Protein 1QOR (pdb70)

Secondary structure (DSSP, 8-state):
-EEEEBSS--SGGG-EEEE--PPPPPTTEEEEEEEEEE--HHHHHHHHTSS--SSSSB---S-EEEEEEEE-TT--S--TT-EEEES-PSS--SBSEEEEEGGGEEEPPTTS-HHHHHHHHHHHHHHHHIIIIIS---TT-EEEESSTTBHHHHHHHHHHHHHT-EEEEEESSHHHHHHHHHHT-SEEEETTTS-HHHHHHHHTTT--EEEEEE-S-GGGHHHHHHTEEEEEEEEE---TT-----B-THHHHHTTS-EEE---HHHH--SHHHHHHHHHHHHHHHHTTSS-----GGGEEEGGGHHHHHHHHHTT---B--EEE-/-EEEEESS--SGGG-EEEE--PPPP-TTEEEEEEEEEE--THHHHHHHTSS--SSSSEE----EEEEEEEEPTT--S--TT-EEEES-PSS--SBSEEEEEGGGEEE--TTS-HHHHHHHHHHHHHHHIIIIIIS---TT-EEEESSTTSHHHHHHHHHHHHHT-EEEEEESSHHHHHHHHHHT-SEEEETTTS-HHHHHHHHHTT--EEEEEE-S-GGGHHHHHTTEEEEEEEEE---TT----SB-THHHHHTTS-EEE---HHHH--SHHHHHHHHHHHHHHHHTTSS--PPPGGGEEEGGGHHHHHHHHHTT---S--EEE-

CATH classification: 3.90.180.10 (+1 more: 3.40.50.720)

B-factor: mean 29.67, std 10.84, range [6.25, 83.1]

Foldseek 3Di:
DKFWWAQDADALVRIFIDDDDDDQEAQQKFKFQFFWAFDDPVQNCCRNVVPDAPHPGFTAGFWTKGFTCGHHNNDDPDHGGFTKIFHGARGTSLGRMDMGRVLRIDGADPLADRHLCNQPQNLLLVLCCVCPPVDPFAAAAEEEEEQLQEANNLQNQLVCVVRNYAYEYEHADPVSQVSSVVSHHNHYHDVVPDQLLVVLCVVVVNQAHQEYAAACADPCVVVRLSRHDAQGEYEHEHNLVHHHDDDDCVVCVVSHVYHYDHDDSCVQQPGSVRSVVSVVVVSVCPSVVSRDQDDDPVQEEASRVSSVNRVCVSVSPDGHIHMYGD/DKFWWAFDADALVRIFIDDDDDDAAEQQKWKWQFFWAFDDPVQNCCRNCVPDDPHPRFTAAWWTKGFTCGHHNNHDPDDGGFTKIFRGADGISLDRMDMGRVLRIDGADPLADRNLRNQPPQLLLVLCCVCPPVDPFAAQAEEEEEQLQAANNLQNQLVCVVRNYAYEYEHQDPVSQVSSVVSHHNHYHDVNPDDLLVVQCVVVVNQFHQEHAAACADPCVVVRLSRHDAQGEYEHEHHLVHHHDDDDVVVCVVSHVYHYDHDDSCVQQPGSVSSCVSVVVSSVCPSVVSGPQDDDPVLEAESRVSSVNSVCVSVSPDGHTHIYGD

InterPro domains:
  IPR002364 Quinone oxidoreductase/zeta-crystallin, conserved site [PS01162] (141-162)
  IPR011032 GroES-like superfamily [SSF50129] (5-144)
  IPR013149 Alcohol dehydrogenase-like, C-terminal [PF00107] (152-281)
  IPR013154 Alcohol dehydrogenase-like, N-terminal [PF08240] (28-88)
  IPR020843 Enoylreductase domain [SM00829] (11-325)
  IPR036291 NAD(P)-binding domain superfamily [SSF51735] (113-275)
  IPR047618 Quinone oxidoreductase-like [cd05286] (4-327)

Sequence (652 aa):
ATRIEFHKHGGPEVLQAVEFTPADPAENEIQVENKAIGINFIDTYIRSGLYPPPSLPSGLGTEAAGIVSKVGSGVKHIKAGDRVVYAQSALGAYSSVHNIIADKAAILPAAISFEQAAASFLKGLTVYYLLRKTYEIKPDEQFLFHAAAGGVGLIACQWAKALGAKLIGTVGTAQKAQSALKAGAWQVINYREEDLVERLKEITGGKKVRVVYDSVGRDTWERSLDCLQRRGLMVSFGNSSGAVTGVNLGILNQKGSLYVTRPSLQGYITTREELTEASNELFSLIASGVIKVDVAEQQKYPLKDAQRAHEILESRATQGSSLLIPATRIEFHKHGGPEVLQAVEFTPADPAENEIQVENKAIGINFIDTYIRSGLYPPPSLPSGLGTEAAGIVSKVGSGVKHIKAGDRVVYAQSALGAYSSVHNIIADKAAILPAAISFEQAAASFLKGLTVYYLLRKTYEIKPDEQFLFHAAAGGVGLIACQWAKALGAKLIGTVGTAQKAQSALKAGAWQVINYREEDLVERLKEITGGKKVRVVYDSVGRDTWERSLDCLQRRGLMVSFGNSSGAVTGVNLGILNQKGSLYVTRPSLQGYITTREELTEASNELFSLIASGVIKVDVAEQQKYPLKDAQRAHEILESRATQGSSLLIP

Organism: Escherichia coli (strain K12) (NCBI:txid83333)

Nearest PDB structures (foldseek):
  1qor-assembly1_B  TM=1.002E+00  e=6.387E-71  Escherichia coli
  3jyl-assembly1_A  TM=9.885E-01  e=1.773E-49  Pseudomonas syringae pv. tomato
  2j8z-assembly1_A-2  TM=8.790E-01  e=9.427E-30  Homo sapiens
  3gms-assembly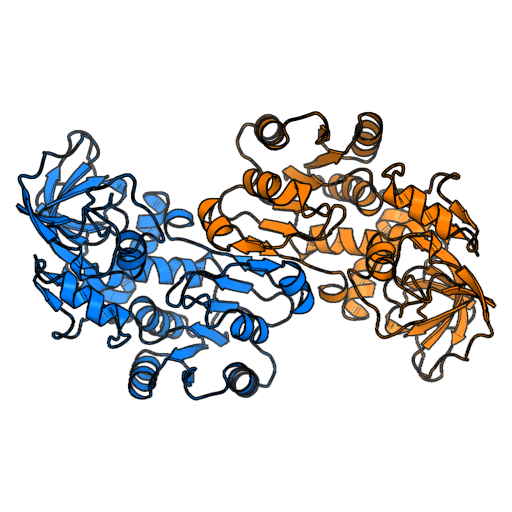1_A  TM=9.147E-01  e=4.551E-27  Bacillus thuringiensis
  5bp4-assembly9_R  TM=8.617E-01  e=2.776E-27  Mycolicibacterium smegmatis MC2 155

Radius of gyration: 29.06 Å; Cα contacts (8 Å, |Δi|>4): 1550; chains: 2; bounding box: 57×90×55 Å

Solvent-accessible surface area: 24705 Å² total; per-residue (Å²): 47,53,55,3,21,0,92,132,58,24,22,18,113,17,14,88,50,38,94,59,123,38,70,98,22,50,58,87,34,0,12,0,77,6,86,0,0,0,4,8,66,66,3,5,19,16,5,56,27,87,67,102,18,130,74,76,74,10,4,0,1,30,0,0,0,0,48,2,36,85,47,7,111,56,20,91,85,3,127,64,49,38,64,0,0,0,2,38,9,70,43,1,0,0,2,26,22,25,33,1,66,3,74,44,0,9,83,8,52,100,76,0,47,32,64,42,2,0,0,1,1,26,14,0,0,13,0,23,4,0,0,62,102,8,50,115,4,83,96,99,29,52,0,0,2,1,35,0,2,23,15,36,2,32,5,0,0,18,9,0,130,55,45,41,10,63,0,0,0,0,2,11,68,77,64,32,15,115,31,0,71,136,18,15,7,89,52,20,0,18,26,96,135,65,85,1,25,95,74,0,67,123,21,9,70,52,113,61,1,48,0,0,0,0,19,12,2,146,76,1,16,99,81,0,1,49,0,6,61,114,83,2,16,2,0,2,22,6,13,53,33,23,25,9,82,57,8,62,2,23,26,1,33,144,56,18,1,0,35,0,0,13,1,15,16,114,6,8,12,63,63,52,123,57,3,59,52,0,4,88,80,0,15,63,35,12,60,78,27,63,1,132,13,116,20,58,129,87,18,48,15,63,7,136,40,0,67,55,2,0,83,57,29,69,71,135,75,14,64,15,14,6,0,0,54,74,44,32,57,2,23,0,85,129,57,23,25,17,114,17,10,76,45,42,138,59,93,54,70,112,20,50,60,81,35,0,17,0,36,5,86,0,0,0,6,9,63,67,3,5,20,17,3,58,21,86,71,98,20,129,74,71,74,10,4,0,1,27,1,0,0,0,58,3,56,55,48,6,98,72,20,101,61,6,57,66,54,44,58,0,0,0,2,35,10,74,54,4,0,1,1,28,30,25,34,2,74,4,75,68,4,13,81,1,58,93,90,2,51,34,63,44,3,0,0,1,2,24,11,0,0,13,0,13,4,0,1,64,82,8,31,103,3,95,95,106,23,52,0,0,1,1,34,0,1,25,17,36,2,32,4,0,0,20,6,0,118,52,44,43,11,58,1,0,0,0,2,9,42,76,118,30,15,123,33,0,75,92,19,14,7,82,63,20,0,23,27,143,106,63,83,0,20,83,62,0,68,111,24,9,64,52,115,58,1,64,0,0,0,1,19,12,2,144,67,1,23,75,82,0,1,45,0,5,66,120,86,0,17,2,0,1,24,6,12,54,29,23,23,7,84,58,8,68,4,33,44,0,28,104,63,18,0,0,34,1,0,13,1,23,24,93,4,5,11,55,62,112,126,47,5,61,86,0,3,84,76,1,18,64,27,11,69,79,45,65,2,76,14,114,20,45,126,137,11,48,4,61,8,136,26,1,67,106,2,0,87,53,28,70,70,106,77,14,56,16,15,6,0,0,54,76

Structure (mmCIF, N/CA/C/O backbone):
data_1QOR
#
_entry.id   1QOR
#
_cell.length_a   107.440
_cell.length_b   104.060
_cell.length_c   77.450
_cell.angle_alpha   90.00
_cell.angle_beta   90.00
_cell.angle_gamma   90.00
#
_symmetry.space_group_name_H-M   'P 21 21 21'
#
loop_
_entity.id
_entity.type
_entity.pdbx_description
1 polymer 'QUINONE OXIDOREDUCTASE'
2 non-polymer 'SULFATE ION'
3 non-polymer 'NADPH DIHYDRO-NICOTINAMIDE-ADENINE-DINUCLEOTIDE PHOSPHATE'
4 water water
#
loop_
_atom_site.group_PDB
_atom_site.id
_atom_site.type_symbol
_atom_site.label_atom_id
_atom_site.label_alt_id
_atom_site.label_comp_id
_atom_site.label_asym_id
_atom_site.label_entity_id
_atom_site.label_seq_id
_atom_site.pdbx_PDB_ins_code
_atom_site.Cartn_x
_atom_site.Cartn_y
_atom_site.Cartn_z
_atom_site.occupancy
_atom_site.B_iso_or_equiv
_atom_site.auth_seq_id
_atom_site.auth_comp_id
_atom_site.auth_asym_id
_atom_site.auth_atom_id
_atom_site.pdbx_PDB_model_num
ATOM 1 N N . ALA A 1 2 ? 44.022 82.292 -12.370 1.00 38.00 2 ALA A N 1
ATOM 2 C CA . ALA A 1 2 ? 44.887 81.118 -12.087 1.00 36.55 2 ALA A CA 1
ATOM 3 C C . ALA A 1 2 ? 44.750 80.184 -13.271 1.00 36.36 2 ALA A C 1
ATOM 4 O O . ALA A 1 2 ? 43.865 80.378 -14.092 1.00 36.76 2 ALA A O 1
ATOM 6 N N . THR A 1 3 ? 45.648 79.220 -13.395 1.00 35.95 3 THR A N 1
ATOM 7 C CA . THR A 1 3 ? 45.592 78.239 -14.469 1.00 35.47 3 THR A CA 1
ATOM 8 C C . THR A 1 3 ? 45.470 76.864 -13.830 1.00 35.69 3 THR A C 1
ATOM 9 O O . THR A 1 3 ? 46.085 76.611 -12.805 1.00 35.87 3 THR A O 1
ATOM 13 N N . ARG A 1 4 ? 44.652 75.996 -14.408 1.00 35.08 4 ARG A N 1
ATOM 14 C CA . ARG A 1 4 ? 44.481 74.644 -13.906 1.00 34.72 4 ARG A CA 1
ATOM 15 C C . ARG A 1 4 ? 44.433 73.765 -15.143 1.00 33.84 4 ARG A C 1
ATOM 16 O O . ARG A 1 4 ? 44.227 74.253 -16.266 1.00 33.07 4 ARG A O 1
ATOM 24 N N . ILE A 1 5 ? 44.708 72.482 -14.955 1.00 32.80 5 ILE A N 1
ATOM 25 C CA . ILE A 1 5 ? 44.641 71.534 -16.051 1.00 31.92 5 ILE A CA 1
ATOM 26 C C . ILE A 1 5 ? 43.339 70.791 -15.839 1.00 32.63 5 ILE A C 1
ATOM 27 O O . ILE A 1 5 ? 42.936 70.533 -14.694 1.00 32.56 5 ILE A O 1
ATOM 32 N N . GLU A 1 6 ? 42.649 70.485 -16.925 1.00 33.15 6 GLU A N 1
ATOM 33 C CA . GLU A 1 6 ? 41.430 69.716 -16.790 1.00 33.81 6 GLU A CA 1
ATOM 34 C C . GLU A 1 6 ? 41.171 68.874 -18.004 1.00 32.25 6 GLU A C 1
ATOM 35 O O . GLU A 1 6 ? 41.837 69.030 -19.027 1.00 31.64 6 GLU A O 1
ATOM 41 N N . PHE A 1 7 ? 40.346 67.854 -17.819 1.00 31.55 7 PHE A N 1
ATOM 42 C CA . PHE A 1 7 ? 39.995 66.966 -18.918 1.00 30.84 7 PHE A CA 1
ATOM 43 C C . PHE A 1 7 ? 38.463 66.777 -18.886 1.00 31.31 7 PHE A C 1
ATOM 44 O O . PHE A 1 7 ? 37.842 66.803 -17.826 1.00 30.73 7 PHE A O 1
ATOM 52 N N . HIS A 1 8 ? 37.876 66.739 -20.076 1.00 33.04 8 HIS A N 1
ATOM 53 C CA . HIS A 1 8 ? 36.434 66.627 -20.291 1.00 34.81 8 HIS A CA 1
ATOM 54 C C . HIS A 1 8 ? 36.027 65.219 -20.724 1.00 34.14 8 HIS A C 1
ATOM 55 O O . HIS A 1 8 ? 34.828 64.922 -20.820 1.00 33.59 8 HIS A O 1
ATOM 62 N N . LYS A 1 9 ? 37.014 64.365 -20.988 1.00 32.01 9 LYS A N 1
ATOM 63 C CA . LYS A 1 9 ? 36.751 63.000 -21.426 1.00 31.47 9 LYS A CA 1
ATOM 64 C C . LYS A 1 9 ? 37.960 62.151 -21.097 1.00 31.04 9 LYS A C 1
ATOM 65 O O . LYS A 1 9 ? 39.072 62.681 -21.003 1.00 31.78 9 LYS A O 1
ATOM 71 N N . HIS A 1 10 ? 37.762 60.848 -20.949 1.00 29.48 10 HIS A N 1
ATOM 72 C CA . HIS A 1 10 ? 38.871 59.963 -20.683 1.00 28.66 10 HIS A CA 1
ATOM 73 C C . HIS A 1 10 ? 39.682 59.629 -21.916 1.00 28.20 10 HIS A C 1
ATOM 74 O O . HIS A 1 10 ? 39.154 59.571 -23.024 1.00 28.74 10 HIS A O 1
ATOM 81 N N . GLY A 1 11 ? 40.986 59.483 -21.746 1.00 27.66 11 GLY A N 1
ATOM 82 C CA . GLY A 1 11 ? 41.789 59.146 -22.893 1.00 27.35 11 GLY A CA 1
ATOM 83 C C . GLY A 1 11 ? 43.256 59.223 -22.614 1.00 27.48 11 GLY A C 1
ATOM 84 O O . GLY A 1 11 ? 43.653 59.100 -21.471 1.00 26.56 11 GLY A O 1
ATOM 85 N N . GLY A 1 12 ? 44.037 59.423 -23.673 1.00 27.48 12 GLY A N 1
ATOM 86 C CA . GLY A 1 12 ? 45.468 59.500 -23.565 1.00 28.20 12 GLY A CA 1
ATOM 87 C C . GLY A 1 12 ? 45.853 60.875 -23.082 1.00 29.93 12 GLY A C 1
ATOM 88 O O . GLY A 1 12 ? 44.978 61.737 -22.921 1.00 29.99 12 GLY A O 1
ATOM 89 N N . PRO A 1 13 ? 47.164 61.139 -22.913 1.00 29.99 13 PRO A N 1
ATOM 90 C CA . PRO A 1 13 ? 47.708 62.423 -22.449 1.00 29.31 13 PRO A CA 1
ATOM 91 C C . PRO A 1 13 ? 47.137 63.648 -23.201 1.00 29.73 13 PRO A C 1
ATOM 92 O O . PRO A 1 13 ? 46.953 64.735 -22.631 1.00 28.09 13 PRO A O 1
ATOM 96 N N . GLU A 1 14 ? 46.861 63.458 -24.483 1.00 30.16 14 GLU A N 1
ATOM 97 C CA . GLU A 1 14 ? 46.306 64.511 -25.301 1.00 31.88 14 GLU A CA 1
ATOM 98 C C . GLU A 1 14 ? 44.979 65.081 -24.781 1.00 31.83 14 GLU A C 1
ATOM 99 O O . GLU A 1 14 ? 44.621 66.181 -25.163 1.00 34.22 14 GLU A O 1
ATOM 105 N N . VAL A 1 15 ? 44.266 64.415 -23.879 1.00 30.73 15 VAL A N 1
ATOM 106 C CA . VAL A 1 15 ? 43.006 65.003 -23.408 1.00 29.31 15 VAL A CA 1
ATOM 107 C C . VAL A 1 15 ? 43.213 66.070 -22.347 1.00 31.00 15 VAL A C 1
ATOM 108 O O . VAL A 1 15 ? 42.258 66.687 -21.906 1.00 32.15 15 VAL A O 1
ATOM 112 N N . LEU A 1 16 ? 44.434 66.287 -21.896 1.00 31.38 16 LEU A N 1
ATOM 113 C CA . LEU A 1 16 ? 44.619 67.271 -20.835 1.00 33.13 16 LEU A CA 1
ATOM 114 C C . LEU A 1 16 ? 44.657 68.680 -21.420 1.00 35.09 16 LEU A C 1
ATOM 115 O O . LEU A 1 16 ? 45.340 68.908 -22.426 1.00 35.71 16 LEU A O 1
ATOM 120 N N . GLN A 1 17 ? 43.925 69.619 -20.816 1.00 36.17 17 GLN A N 1
ATOM 121 C CA . GLN A 1 17 ? 43.928 70.987 -21.327 1.00 37.77 17 GLN A CA 1
ATOM 122 C C . GLN A 1 17 ? 44.047 72.054 -20.249 1.00 37.65 17 GLN A C 1
ATOM 123 O O . GLN A 1 17 ? 43.450 71.938 -19.177 1.00 37.37 17 GLN A O 1
ATOM 129 N N . ALA A 1 18 ? 44.914 73.038 -20.488 1.00 37.07 18 ALA A N 1
ATOM 130 C CA . ALA A 1 18 ? 45.104 74.130 -19.538 1.00 36.66 18 ALA A CA 1
ATOM 131 C C . ALA A 1 18 ? 43.917 75.079 -19.696 1.00 36.63 18 ALA A C 1
ATOM 132 O O . ALA A 1 18 ? 43.425 75.279 -20.816 1.00 37.22 18 ALA A O 1
ATOM 134 N N . VAL A 1 19 ? 43.389 75.596 -18.593 1.00 36.24 19 VAL A N 1
ATOM 135 C CA . VAL A 1 19 ? 42.254 76.520 -18.681 1.00 36.19 19 VAL A CA 1
ATOM 136 C C . VAL A 1 19 ? 42.370 77.592 -17.634 1.00 36.09 19 VAL A C 1
ATOM 137 O O . VAL A 1 19 ? 42.793 77.324 -16.514 1.00 35.78 19 VAL A O 1
ATOM 141 N N . GLU A 1 20 ? 41.989 78.811 -17.978 1.00 36.87 20 GLU A N 1
ATOM 142 C CA . GLU A 1 20 ? 42.068 79.881 -16.998 1.00 37.68 20 GLU A CA 1
ATOM 143 C C . GLU A 1 20 ? 40.857 79.851 -16.092 1.00 38.11 20 GLU A C 1
ATOM 144 O O . GLU A 1 20 ? 39.801 79.357 -16.476 1.00 39.15 20 GLU A O 1
ATOM 146 N N . PHE A 1 21 ? 41.031 80.289 -14.858 1.00 38.33 21 PHE A N 1
ATOM 147 C CA . PHE A 1 21 ? 39.926 80.312 -13.937 1.00 39.95 21 PHE A CA 1
ATOM 148 C C . PHE A 1 21 ? 40.258 81.225 -12.778 1.00 42.05 21 PHE A C 1
ATOM 149 O O . PHE A 1 21 ? 41.392 81.672 -12.641 1.00 41.84 21 PHE A O 1
ATOM 157 N N . THR A 1 22 ? 39.245 81.503 -11.965 1.00 45.20 22 THR A N 1
ATOM 158 C CA . THR A 1 22 ? 39.360 82.338 -10.776 1.00 48.27 22 THR A CA 1
ATOM 159 C C . THR A 1 22 ? 39.075 81.443 -9.570 1.00 49.53 22 THR A C 1
ATOM 160 O O . THR A 1 22 ? 38.001 80.830 -9.455 1.00 49.83 22 THR A O 1
ATOM 164 N N . PRO A 1 23 ? 40.052 81.334 -8.669 1.00 50.46 23 PRO A N 1
ATOM 165 C CA . PRO A 1 23 ? 39.914 80.507 -7.476 1.00 50.74 23 PRO A CA 1
ATOM 166 C C . PRO A 1 23 ? 38.843 81.084 -6.592 1.00 50.79 23 PRO A C 1
ATOM 167 O O . PRO A 1 23 ? 38.700 82.302 -6.517 1.00 51.22 23 PRO A O 1
ATOM 171 N N . ALA A 1 24 ? 38.098 80.196 -5.948 1.00 50.62 24 ALA A N 1
ATOM 172 C CA . ALA A 1 24 ? 37.062 80.547 -5.000 1.00 50.53 24 ALA A CA 1
ATOM 173 C C . ALA A 1 24 ? 37.752 80.630 -3.645 1.00 51.63 24 ALA A C 1
ATOM 174 O O . ALA A 1 24 ? 38.821 80.053 -3.445 1.00 52.70 24 ALA A O 1
ATOM 176 N N . ASP A 1 25 ? 37.154 81.345 -2.707 1.00 52.11 25 ASP A N 1
ATOM 177 C CA . ASP A 1 25 ? 37.725 81.438 -1.379 1.00 52.50 25 ASP A CA 1
ATOM 178 C C . ASP A 1 25 ? 37.498 80.108 -0.683 1.00 51.84 25 ASP A C 1
ATOM 179 O O . ASP A 1 25 ? 36.562 79.393 -1.015 1.00 51.78 25 ASP A O 1
ATOM 184 N N . PRO A 1 26 ? 38.369 79.736 0.265 1.00 51.66 26 PRO A N 1
ATOM 185 C CA . PRO A 1 26 ? 38.180 78.454 0.949 1.00 52.15 26 PRO A CA 1
ATOM 186 C C . PRO A 1 26 ? 36.917 78.311 1.809 1.00 52.03 26 PRO A C 1
ATOM 187 O O . PRO A 1 26 ? 36.303 79.296 2.205 1.00 52.75 26 PRO A O 1
ATOM 191 N N . ALA A 1 27 ? 36.505 77.066 2.023 1.00 51.23 27 ALA A N 1
ATOM 192 C CA . ALA A 1 27 ? 35.379 76.768 2.866 1.00 50.37 27 ALA A CA 1
ATOM 193 C C . ALA A 1 27 ? 35.920 77.042 4.267 1.00 50.90 27 ALA A C 1
ATOM 194 O O . ALA A 1 27 ? 37.118 77.254 4.441 1.00 50.79 27 ALA A O 1
ATOM 196 N N . GLU A 1 28 ? 35.058 76.994 5.273 1.00 51.47 28 GLU A N 1
ATOM 197 C CA . GLU A 1 28 ? 35.462 77.273 6.653 1.00 51.14 28 GLU A CA 1
ATOM 198 C C . GLU A 1 28 ? 36.602 76.401 7.178 1.00 50.76 28 GLU A C 1
ATOM 199 O O . GLU A 1 28 ? 37.363 76.843 8.043 1.00 50.73 28 GLU A O 1
ATOM 201 N N . ASN A 1 29 ? 36.688 75.166 6.685 1.00 49.40 29 ASN A N 1
ATOM 202 C CA . ASN A 1 29 ? 37.719 74.216 7.110 1.00 48.31 29 ASN A CA 1
ATOM 203 C C . ASN A 1 29 ? 38.867 74.005 6.087 1.00 46.45 29 ASN A C 1
ATOM 204 O O . ASN A 1 29 ? 39.639 73.056 6.198 1.00 45.66 29 ASN A O 1
ATOM 209 N N . GLU A 1 30 ? 38.990 74.911 5.127 1.00 44.50 30 GLU A N 1
ATOM 210 C CA . GLU A 1 30 ? 40.001 74.831 4.088 1.00 42.70 30 GLU A CA 1
ATOM 211 C C . GLU A 1 30 ? 41.012 75.980 4.134 1.00 41.93 30 GLU A C 1
ATOM 212 O O . GLU A 1 30 ? 40.827 76.965 4.835 1.00 41.67 30 GLU A O 1
ATOM 218 N N . ILE A 1 31 ? 42.084 75.845 3.364 1.00 40.74 31 ILE A N 1
ATOM 219 C CA . ILE A 1 31 ? 43.104 76.886 3.233 1.00 38.97 31 ILE A CA 1
ATOM 220 C C . ILE A 1 31 ? 43.271 76.968 1.714 1.00 38.97 31 ILE A C 1
ATOM 221 O O . ILE A 1 31 ? 42.909 76.021 0.997 1.00 39.03 31 ILE A O 1
ATOM 226 N N . GLN A 1 32 ? 43.731 78.109 1.217 1.00 38.43 32 GLN A N 1
ATOM 227 C CA . GLN A 1 32 ? 43.964 78.279 -0.203 1.00 37.79 32 GLN A CA 1
ATOM 228 C C . GLN A 1 32 ? 45.469 78.361 -0.357 1.00 37.26 32 GLN A C 1
ATOM 229 O O . GLN A 1 32 ? 46.122 79.136 0.361 1.00 36.79 32 GLN A O 1
ATOM 235 N N . VAL A 1 33 ? 46.016 77.639 -1.329 1.00 35.94 33 VAL A N 1
ATOM 236 C CA . VAL A 1 33 ? 47.466 77.611 -1.518 1.00 35.35 33 VAL A CA 1
ATOM 237 C C . VAL A 1 33 ? 47.902 78.005 -2.903 1.00 35.09 33 VAL A C 1
ATOM 238 O O . VAL A 1 33 ? 47.298 77.598 -3.890 1.00 34.93 33 VAL A O 1
ATOM 242 N N . GLU A 1 34 ? 48.883 78.886 -2.977 1.00 35.91 34 GLU A N 1
ATOM 243 C CA . GLU A 1 34 ? 49.411 79.267 -4.271 1.00 38.34 34 GLU A CA 1
ATOM 244 C C . GLU A 1 34 ? 50.503 78.212 -4.463 1.00 37.72 34 GLU A C 1
ATOM 245 O O . GLU A 1 34 ? 51.505 78.202 -3.706 1.00 38.51 34 GLU A O 1
ATOM 251 N N . ASN A 1 35 ? 50.313 77.326 -5.440 1.00 35.14 35 ASN A N 1
ATOM 252 C CA . ASN A 1 35 ? 51.244 76.237 -5.682 1.00 32.91 35 ASN A CA 1
ATOM 253 C C . ASN A 1 35 ? 52.544 76.697 -6.323 1.00 32.51 35 ASN A C 1
ATOM 254 O O . ASN A 1 35 ? 52.524 77.491 -7.247 1.00 32.24 35 ASN A O 1
ATOM 259 N N . LYS A 1 36 ? 53.666 76.213 -5.785 1.00 32.40 36 LYS A N 1
ATOM 260 C CA . LYS A 1 36 ? 55.033 76.542 -6.264 1.00 32.11 36 LYS A CA 1
ATOM 261 C C . LYS A 1 36 ? 55.627 75.352 -6.993 1.00 30.84 36 LYS A C 1
ATOM 262 O O . LYS A 1 36 ? 56.425 75.511 -7.922 1.00 31.59 36 LYS A O 1
ATOM 268 N N . ALA A 1 37 ? 55.269 74.156 -6.526 1.00 29.18 37 ALA A N 1
ATOM 269 C CA . ALA A 1 37 ? 55.726 72.910 -7.140 1.00 27.19 37 ALA A CA 1
ATOM 270 C C . ALA A 1 37 ? 54.569 71.896 -7.022 1.00 25.39 37 ALA A C 1
ATOM 271 O O . ALA A 1 37 ? 53.916 71.822 -5.984 1.00 24.72 37 ALA A O 1
ATOM 273 N N . ILE A 1 38 ? 54.334 71.134 -8.087 1.00 24.13 38 ILE A N 1
ATOM 274 C CA . ILE A 1 38 ? 53.238 70.156 -8.158 1.00 23.52 38 ILE A CA 1
ATOM 275 C C . ILE A 1 38 ? 53.781 68.741 -8.438 1.00 22.53 38 ILE A C 1
ATOM 276 O O . ILE A 1 38 ? 54.502 68.534 -9.419 1.00 21.62 38 ILE A O 1
ATOM 281 N N . GLY A 1 39 ? 53.396 67.772 -7.617 1.00 21.21 39 GLY A N 1
ATOM 282 C CA . GLY A 1 39 ? 53.874 66.427 -7.836 1.00 21.59 39 GLY A CA 1
ATOM 283 C C . GLY A 1 39 ? 53.111 65.717 -8.934 1.00 23.97 39 GLY A C 1
ATOM 284 O O . GLY A 1 39 ? 51.945 66.043 -9.212 1.00 24.35 39 GLY A O 1
ATOM 285 N N . ILE A 1 40 ? 53.794 64.813 -9.629 1.00 23.28 40 ILE A N 1
ATOM 286 C CA . ILE A 1 40 ? 53.185 63.990 -10.662 1.00 23.14 40 ILE A CA 1
ATOM 287 C C . ILE A 1 40 ? 53.167 62.579 -10.047 1.00 23.11 40 ILE A C 1
ATOM 288 O O . ILE A 1 40 ? 54.144 62.138 -9.405 1.00 22.21 40 ILE A O 1
ATOM 293 N N . ASN A 1 41 ? 52.064 61.874 -10.216 1.00 19.34 41 ASN A N 1
ATOM 294 C CA . ASN A 1 41 ? 51.949 60.550 -9.614 1.00 20.09 41 ASN A CA 1
ATOM 295 C C . ASN A 1 41 ? 51.309 59.618 -10.610 1.00 21.16 41 ASN A C 1
ATOM 296 O O . ASN A 1 41 ? 50.444 60.043 -11.416 1.00 21.12 41 ASN A O 1
ATOM 301 N N . PHE A 1 42 ? 51.698 58.346 -10.560 1.00 20.70 42 PHE A N 1
ATOM 302 C CA . PHE A 1 42 ? 51.148 57.422 -11.533 1.00 21.12 42 PHE A CA 1
ATOM 303 C C . PHE A 1 42 ? 49.615 57.333 -11.437 1.00 21.33 42 PHE A C 1
ATOM 304 O O . PHE A 1 42 ? 48.953 57.190 -12.455 1.00 22.65 42 PHE A O 1
ATOM 312 N N . ILE A 1 43 ? 49.042 57.458 -10.241 1.00 22.16 43 ILE A N 1
ATOM 313 C CA . ILE A 1 43 ? 47.581 57.425 -10.129 1.00 22.33 43 ILE A CA 1
ATOM 314 C C . ILE A 1 43 ? 46.932 58.542 -11.003 1.00 25.36 43 ILE A C 1
ATOM 315 O O . ILE A 1 43 ? 45.806 58.374 -11.497 1.00 25.09 43 ILE A O 1
ATOM 320 N N . ASP A 1 44 ? 47.676 59.622 -11.284 1.00 24.98 44 ASP A N 1
ATOM 321 C CA . ASP A 1 44 ? 47.135 60.703 -12.115 1.00 25.01 44 ASP A CA 1
ATOM 322 C C . ASP A 1 44 ? 46.742 60.136 -13.483 1.00 24.87 44 ASP A C 1
ATOM 323 O O . ASP A 1 44 ? 45.739 60.572 -14.085 1.00 24.97 44 ASP A O 1
ATOM 328 N N . THR A 1 45 ? 47.528 59.186 -13.986 1.00 23.85 45 THR A N 1
ATOM 329 C CA . THR A 1 45 ? 47.209 58.588 -15.279 1.00 23.55 45 THR A CA 1
ATOM 330 C C . THR A 1 45 ? 45.987 57.598 -15.189 1.00 23.42 45 THR A C 1
ATOM 331 O O . THR A 1 45 ? 45.312 57.351 -16.190 1.00 23.17 45 THR A O 1
ATOM 335 N N . TYR A 1 46 ? 45.754 56.979 -14.037 1.00 20.82 46 TYR A N 1
ATOM 336 C CA . TYR A 1 46 ? 44.628 56.051 -13.902 1.00 22.91 46 TYR A CA 1
ATOM 337 C C . TYR A 1 46 ? 43.300 56.867 -14.014 1.00 26.18 46 TYR A C 1
ATOM 338 O O . TYR A 1 46 ? 42.299 56.426 -14.641 1.00 25.66 46 TYR A O 1
ATOM 347 N N . ILE A 1 47 ? 43.292 58.027 -13.359 1.00 24.89 47 ILE A N 1
ATOM 348 C CA . ILE A 1 47 ? 42.153 58.913 -13.367 1.00 25.87 47 ILE A CA 1
ATOM 349 C C . ILE A 1 47 ? 41.907 59.496 -14.767 1.00 26.27 47 ILE A C 1
ATOM 350 O O . ILE A 1 47 ? 40.799 59.375 -15.316 1.00 27.06 47 ILE A O 1
ATOM 355 N N . ARG A 1 48 ? 42.956 60.008 -15.393 1.00 25.45 48 ARG A N 1
ATOM 356 C CA . ARG A 1 48 ? 42.849 60.569 -16.731 1.00 25.08 48 ARG A CA 1
ATOM 357 C C . ARG A 1 48 ? 42.363 59.532 -17.760 1.00 26.44 48 ARG A C 1
ATOM 358 O O . ARG A 1 48 ? 41.551 59.847 -18.621 1.00 26.83 48 ARG A O 1
ATOM 366 N N . SER A 1 49 ? 42.884 58.304 -17.692 1.00 26.53 49 SER A N 1
ATOM 367 C CA . SER A 1 49 ? 42.541 57.257 -18.651 1.00 25.96 49 SER A CA 1
ATOM 368 C C . SER A 1 49 ? 41.183 56.603 -18.372 1.00 26.03 49 SER A C 1
ATOM 369 O O . SER A 1 49 ? 40.628 55.946 -19.249 1.00 25.17 49 SER A O 1
ATOM 372 N N . GLY A 1 50 ? 40.635 56.822 -17.181 1.00 25.98 50 GLY A N 1
ATOM 373 C CA . GLY A 1 50 ? 39.365 56.231 -16.861 1.00 27.09 50 GLY A CA 1
ATOM 374 C C . GLY A 1 50 ? 39.410 54.945 -16.046 1.00 28.76 50 GLY A C 1
ATOM 375 O O . GLY A 1 50 ? 38.349 54.400 -15.745 1.00 29.53 50 GLY A O 1
ATOM 376 N N . LEU A 1 51 ? 40.593 54.442 -15.674 1.00 29.11 51 LEU A N 1
ATOM 377 C CA . LEU A 1 51 ? 40.663 53.230 -14.845 1.00 28.68 51 LEU A CA 1
ATOM 378 C C . LEU A 1 51 ? 40.023 53.583 -13.513 1.00 29.38 51 LEU A C 1
ATOM 379 O O . LEU A 1 51 ? 39.367 52.740 -12.925 1.00 30.02 51 LEU A O 1
ATOM 384 N N . TYR A 1 52 ? 40.296 54.793 -13.003 1.00 30.60 52 TYR A N 1
ATOM 385 C CA . TYR A 1 52 ? 39.696 55.299 -11.755 1.00 31.38 52 TYR A CA 1
ATOM 386 C C . TYR A 1 52 ? 38.884 56.534 -12.218 1.00 33.46 52 TYR A C 1
ATOM 387 O O . TYR A 1 52 ? 39.431 57.643 -12.360 1.00 35.07 52 TYR A O 1
ATOM 396 N N . PRO A 1 53 ? 37.568 56.376 -12.434 1.00 34.36 53 PRO A N 1
ATOM 397 C CA . PRO A 1 53 ? 36.722 57.499 -12.887 1.00 33.47 53 PRO A CA 1
ATOM 398 C C . PRO A 1 53 ? 36.570 58.563 -11.794 1.00 32.45 53 PRO A C 1
ATOM 399 O O . PRO A 1 53 ? 36.440 58.238 -10.617 1.00 32.84 53 PRO A O 1
ATOM 403 N N . PRO A 1 54 ? 36.644 59.847 -12.159 1.00 31.41 54 PRO A N 1
ATOM 404 C CA . PRO A 1 54 ? 36.510 60.913 -11.159 1.00 31.08 54 PRO A CA 1
ATOM 405 C C . PRO A 1 54 ? 35.077 61.094 -10.732 1.00 31.23 54 PRO A C 1
ATOM 406 O O . PRO A 1 54 ? 34.184 60.444 -11.266 1.00 30.70 54 PRO A O 1
ATOM 410 N N . PRO A 1 55 ? 34.841 61.939 -9.714 1.00 32.62 55 PRO A N 1
ATOM 411 C CA . PRO A 1 55 ? 33.473 62.186 -9.234 1.00 33.62 55 PRO A CA 1
ATOM 412 C C . PRO A 1 55 ? 32.614 62.633 -10.434 1.00 35.58 55 PRO A C 1
ATOM 413 O O . PRO A 1 55 ? 31.462 62.206 -10.576 1.00 36.51 55 PRO A O 1
ATOM 417 N N . SER A 1 56 ? 33.202 63.436 -11.324 1.00 35.71 56 SER A N 1
ATOM 418 C CA . SER A 1 56 ? 32.508 63.878 -12.516 1.00 36.24 56 SER A CA 1
ATOM 419 C C . SER A 1 56 ? 33.446 64.554 -13.527 1.00 36.08 56 SER A C 1
ATOM 420 O O . SER A 1 56 ? 34.578 64.947 -13.194 1.00 36.21 56 SER A O 1
ATOM 423 N N . LEU A 1 57 ? 32.946 64.712 -14.751 1.00 34.81 57 LEU A N 1
ATOM 424 C CA . LEU A 1 57 ? 33.667 65.348 -15.835 1.00 34.11 57 LEU A CA 1
ATOM 425 C C . LEU A 1 57 ? 32.913 66.640 -16.182 1.00 34.42 57 LEU A C 1
ATOM 426 O O . LEU A 1 57 ? 31.692 66.673 -16.112 1.00 35.64 57 LEU A O 1
ATOM 431 N N . PRO A 1 58 ? 33.628 67.730 -16.529 1.00 34.20 58 PRO A N 1
ATOM 432 C CA . PRO A 1 58 ? 35.093 67.833 -16.616 1.00 33.87 58 PRO A CA 1
ATOM 433 C C . PRO A 1 58 ? 35.700 67.660 -15.242 1.00 32.88 58 PRO A C 1
ATOM 434 O O . PRO A 1 58 ? 34.997 67.749 -14.223 1.00 33.18 58 PRO A O 1
ATOM 438 N N . SER A 1 59 ? 37.003 67.431 -15.207 1.00 31.63 59 SER A N 1
ATOM 439 C CA . SER A 1 59 ? 37.666 67.248 -13.928 1.00 29.98 59 SER A CA 1
ATOM 440 C C . SER A 1 59 ? 39.071 67.771 -13.949 1.00 29.55 59 SER A C 1
ATOM 441 O O . SER A 1 59 ? 39.703 67.860 -15.022 1.00 29.33 59 SER A O 1
ATOM 444 N N . GLY A 1 60 ? 39.520 68.208 -12.774 1.00 29.74 60 GLY A N 1
ATOM 445 C CA .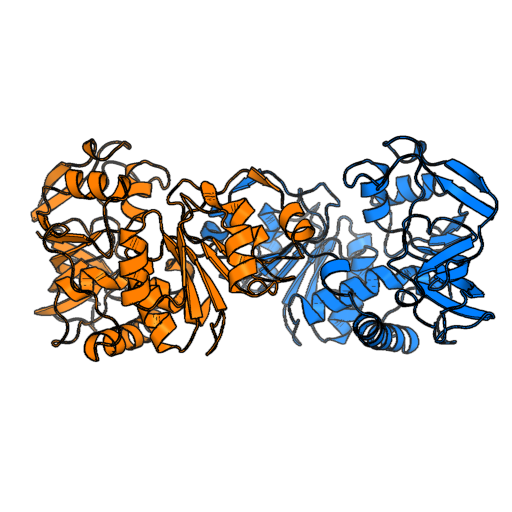 GLY A 1 60 ? 40.901 68.626 -12.609 1.00 28.12 60 GLY A CA 1
ATOM 446 C C . GLY A 1 60 ? 41.686 67.325 -12.312 1.00 28.20 60 GLY A C 1
ATOM 447 O O . GLY A 1 60 ? 41.106 66.219 -12.321 1.00 27.32 60 GLY A O 1
ATOM 448 N N . LEU A 1 61 ? 42.966 67.449 -11.959 1.00 27.87 61 LEU A N 1
ATOM 449 C CA . LEU A 1 61 ? 43.825 66.293 -11.698 1.00 26.63 61 LEU A CA 1
ATOM 450 C C . LEU A 1 61 ? 44.857 66.584 -10.590 1.00 26.92 61 LEU A C 1
ATOM 451 O O . LEU A 1 61 ? 45.127 67.743 -10.267 1.00 27.03 61 LEU A O 1
ATOM 456 N N . GLY A 1 62 ? 45.453 65.527 -10.034 1.00 26.56 62 GLY A N 1
ATOM 457 C CA . GLY A 1 62 ? 46.486 65.704 -9.030 1.00 25.00 62 GLY A CA 1
ATOM 458 C C . GLY A 1 62 ? 45.990 66.009 -7.644 1.00 25.30 62 GLY A C 1
ATOM 459 O O . GLY A 1 62 ? 44.994 66.719 -7.482 1.00 26.90 62 GLY A O 1
ATOM 460 N N . THR A 1 63 ? 46.602 65.384 -6.642 1.00 22.94 63 THR A N 1
ATOM 461 C CA . THR A 1 63 ? 46.241 65.621 -5.257 1.00 21.47 63 THR A CA 1
ATOM 462 C C . THR A 1 63 ? 47.469 66.032 -4.441 1.00 20.27 63 THR A C 1
ATOM 463 O O . THR A 1 63 ? 47.362 66.121 -3.210 1.00 19.84 63 THR A O 1
ATOM 467 N N . GLU A 1 64 ? 48.606 66.293 -5.107 1.00 19.93 64 GLU A N 1
ATOM 468 C CA . GLU A 1 64 ? 49.855 66.645 -4.396 1.00 20.45 64 GLU A CA 1
ATOM 469 C C . GLU A 1 64 ? 50.518 67.940 -4.839 1.00 20.50 64 GLU A C 1
ATOM 470 O O . GLU A 1 64 ? 50.753 68.143 -6.022 1.00 20.59 64 GLU A O 1
ATOM 476 N N . ALA A 1 65 ? 50.858 68.810 -3.895 1.00 20.55 65 ALA A N 1
ATOM 477 C CA . ALA A 1 65 ? 51.522 70.032 -4.259 1.00 20.75 65 ALA A CA 1
ATOM 478 C C . ALA A 1 65 ? 52.019 70.678 -2.987 1.00 21.99 65 ALA A C 1
ATOM 479 O O . ALA A 1 65 ? 51.618 70.286 -1.873 1.00 21.16 65 ALA A O 1
ATOM 481 N N . ALA A 1 66 ? 52.930 71.639 -3.159 1.00 23.62 66 ALA A N 1
ATOM 482 C CA . ALA A 1 66 ? 53.537 72.375 -2.033 1.00 25.93 66 ALA A CA 1
ATOM 483 C C . ALA A 1 66 ? 53.502 73.844 -2.400 1.00 26.47 66 ALA A C 1
ATOM 484 O O . ALA A 1 66 ? 53.607 74.188 -3.597 1.00 27.50 66 ALA A O 1
ATOM 486 N N . GLY A 1 67 ? 53.333 74.712 -1.408 1.00 27.05 67 GLY A N 1
ATOM 487 C CA . GLY A 1 67 ? 53.315 76.134 -1.711 1.00 28.53 67 GLY A CA 1
ATOM 488 C C . GLY A 1 67 ? 53.061 77.004 -0.506 1.00 30.46 67 GLY A C 1
ATOM 489 O O . GLY A 1 67 ? 53.211 76.559 0.640 1.00 30.22 67 GLY A O 1
ATOM 490 N N . ILE A 1 68 ? 52.597 78.229 -0.757 1.00 32.78 68 ILE A N 1
ATOM 491 C CA . ILE A 1 68 ? 52.314 79.169 0.329 1.00 34.16 68 ILE A CA 1
ATOM 492 C C . ILE A 1 68 ? 50.837 79.414 0.520 1.00 34.32 68 ILE A C 1
ATOM 493 O O . ILE A 1 68 ? 50.091 79.634 -0.435 1.00 34.34 68 ILE A O 1
ATOM 498 N N . VAL A 1 69 ? 50.408 79.346 1.766 1.00 34.87 69 VAL A N 1
ATOM 499 C CA . VAL A 1 69 ? 49.015 79.565 2.070 1.00 36.46 69 VAL A CA 1
ATOM 500 C C . VAL A 1 69 ? 48.650 81.031 1.825 1.00 38.82 69 VAL A C 1
ATOM 501 O O . VAL A 1 69 ? 49.213 81.936 2.451 1.00 39.60 69 VAL A O 1
ATOM 505 N N . SER A 1 70 ? 47.785 81.283 0.851 1.00 40.98 70 SER A N 1
ATOM 506 C CA . SER A 1 70 ? 47.362 82.658 0.581 1.00 43.23 70 SER A CA 1
ATOM 507 C C . SER A 1 70 ? 46.155 83.061 1.435 1.00 43.57 70 SER A C 1
ATOM 508 O O . SER A 1 70 ? 46.097 84.163 1.902 1.00 43.91 70 SER A O 1
ATOM 511 N N . LYS A 1 71 ? 45.219 82.161 1.678 1.00 45.74 71 LYS A N 1
ATOM 512 C CA . LYS A 1 71 ? 44.061 82.502 2.507 1.00 48.13 71 LYS A CA 1
ATOM 513 C C . LYS A 1 71 ? 43.705 81.341 3.410 1.00 48.39 71 LYS A C 1
ATOM 514 O O . LYS A 1 71 ? 44.023 80.199 3.093 1.00 48.56 71 LYS A O 1
ATOM 520 N N . VAL A 1 72 ? 42.928 81.611 4.451 1.00 49.03 72 VAL A N 1
ATOM 521 C CA . VAL A 1 72 ? 42.527 80.580 5.404 1.00 50.20 72 VAL A CA 1
ATOM 522 C C . VAL A 1 72 ? 41.042 80.674 5.762 1.00 50.99 72 VAL A C 1
ATOM 523 O O . VAL A 1 72 ? 40.535 81.763 6.011 1.00 52.33 72 VAL A O 1
ATOM 527 N N . GLY A 1 73 ? 40.366 79.530 5.794 1.00 52.20 73 GLY A N 1
ATOM 528 C CA . GLY A 1 73 ? 38.958 79.464 6.136 1.00 53.72 73 GLY A CA 1
ATOM 529 C C . GLY A 1 73 ? 38.747 79.868 7.582 1.00 56.14 73 GLY A C 1
ATOM 530 O O . GLY A 1 73 ? 39.670 79.789 8.416 1.00 56.28 73 GLY A O 1
ATOM 531 N N . SER A 1 74 ? 37.511 80.245 7.899 1.00 58.04 74 SER A N 1
ATOM 532 C CA . SER A 1 74 ? 37.160 80.720 9.242 1.00 60.15 74 SER A CA 1
ATOM 533 C C . SER A 1 74 ? 37.375 79.722 10.371 1.00 60.93 74 SER A C 1
ATOM 534 O O . SER A 1 74 ? 37.698 80.122 11.490 1.00 61.95 74 SER A O 1
ATOM 537 N N . GLY A 1 75 ? 37.153 78.440 10.104 1.00 61.14 75 GLY A N 1
ATOM 538 C CA . GLY A 1 75 ? 37.359 77.452 11.149 1.00 61.36 75 GLY A CA 1
ATOM 539 C C . GLY A 1 75 ? 38.811 77.006 11.319 1.00 61.55 75 GLY A C 1
ATOM 540 O O . GLY A 1 75 ? 39.166 76.426 12.340 1.00 61.49 75 GLY A O 1
ATOM 541 N N . VAL A 1 76 ? 39.655 77.278 10.328 1.00 61.84 76 VAL A N 1
ATOM 542 C CA . VAL A 1 76 ? 41.048 76.852 10.380 1.00 61.96 76 VAL A CA 1
ATOM 543 C C . VAL A 1 76 ? 41.861 77.607 11.415 1.00 62.50 76 VAL A C 1
ATOM 544 O O . VAL A 1 76 ? 42.058 78.812 11.305 1.00 62.64 76 VAL A O 1
ATOM 548 N N . LYS A 1 77 ? 42.369 76.861 12.394 1.00 63.03 77 LYS A N 1
ATOM 549 C CA . LYS A 1 77 ? 43.156 77.423 13.487 1.00 63.35 77 LYS A CA 1
ATOM 550 C C . LYS A 1 77 ? 44.644 77.070 13.467 1.00 63.31 77 LYS A C 1
ATOM 551 O O . LYS A 1 77 ? 45.482 77.896 13.835 1.00 63.08 77 LYS A O 1
ATOM 553 N N . HIS A 1 78 ? 44.967 75.850 13.034 1.00 62.79 78 HIS A N 1
ATOM 554 C CA . HIS A 1 78 ? 46.357 75.401 13.009 1.00 62.29 78 HIS A CA 1
ATOM 555 C C . HIS A 1 78 ? 47.254 75.926 11.890 1.00 61.59 78 HIS A C 1
ATOM 556 O O . HIS A 1 78 ? 48.456 75.654 11.906 1.00 62.96 78 HIS A O 1
ATOM 563 N N . ILE A 1 79 ? 46.697 76.648 10.918 1.00 59.49 79 ILE A N 1
ATOM 564 C CA . ILE A 1 79 ? 47.503 77.171 9.803 1.00 56.86 79 ILE A CA 1
ATOM 565 C C . ILE A 1 79 ? 47.145 78.627 9.529 1.00 55.80 79 ILE A C 1
ATOM 566 O O . ILE A 1 79 ? 45.993 79.026 9.720 1.00 55.88 79 ILE A O 1
ATOM 571 N N . LYS A 1 80 ? 48.118 79.414 9.082 1.00 53.68 80 LYS A N 1
ATOM 572 C CA . LYS A 1 80 ? 47.860 80.808 8.794 1.00 52.56 80 LYS A CA 1
ATOM 573 C C . LYS A 1 80 ? 48.452 81.256 7.472 1.00 51.01 80 LYS A C 1
ATOM 574 O O . LYS A 1 80 ? 49.320 80.592 6.922 1.00 51.27 80 LYS A O 1
ATOM 580 N N . ALA A 1 81 ? 47.981 82.386 6.958 1.00 48.77 81 ALA A N 1
ATOM 581 C CA . ALA A 1 81 ? 48.471 82.899 5.689 1.00 46.68 81 ALA A CA 1
ATOM 582 C C . ALA A 1 81 ? 49.956 83.088 5.799 1.00 45.22 81 ALA A C 1
ATOM 583 O O . ALA A 1 81 ? 50.459 83.479 6.848 1.00 45.53 81 ALA A O 1
ATOM 585 N N . GLY A 1 82 ? 50.664 82.801 4.719 1.00 43.85 82 GLY A N 1
ATOM 586 C CA . GLY A 1 82 ? 52.104 82.922 4.739 1.00 41.33 82 GLY A CA 1
ATOM 587 C C . GLY A 1 82 ? 52.837 81.617 5.008 1.00 39.74 82 GLY A C 1
ATOM 588 O O . GLY A 1 82 ? 53.969 81.485 4.550 1.00 39.71 82 GLY A O 1
ATOM 589 N N . ASP A 1 83 ? 52.222 80.661 5.716 1.00 38.29 83 ASP A N 1
ATOM 590 C CA . ASP A 1 83 ? 52.878 79.375 6.005 1.00 37.04 83 ASP A CA 1
ATOM 591 C C . ASP A 1 83 ? 53.234 78.607 4.755 1.00 36.00 83 ASP A C 1
ATOM 592 O O . ASP A 1 83 ? 52.608 78.812 3.708 1.00 36.65 83 ASP A O 1
ATOM 597 N N . ARG A 1 84 ? 54.293 77.797 4.840 1.00 34.38 84 ARG A N 1
ATOM 598 C CA . ARG A 1 84 ? 54.735 76.966 3.705 1.00 33.21 84 ARG A CA 1
ATOM 599 C C . ARG A 1 84 ? 54.161 75.580 3.979 1.00 31.46 84 ARG A C 1
ATOM 600 O O . ARG A 1 84 ? 54.385 75.033 5.058 1.00 31.36 84 ARG A O 1
ATOM 608 N N . VAL A 1 85 ? 53.401 75.017 3.044 1.00 29.13 85 VAL A N 1
ATOM 609 C CA . VAL A 1 85 ? 52.787 73.702 3.284 1.00 26.77 85 VAL A CA 1
ATOM 610 C C . VAL A 1 85 ? 52.897 72.747 2.103 1.00 25.58 85 VAL A C 1
ATOM 611 O O . VAL A 1 85 ? 53.179 73.168 0.965 1.00 25.93 85 VAL A O 1
ATOM 615 N N . 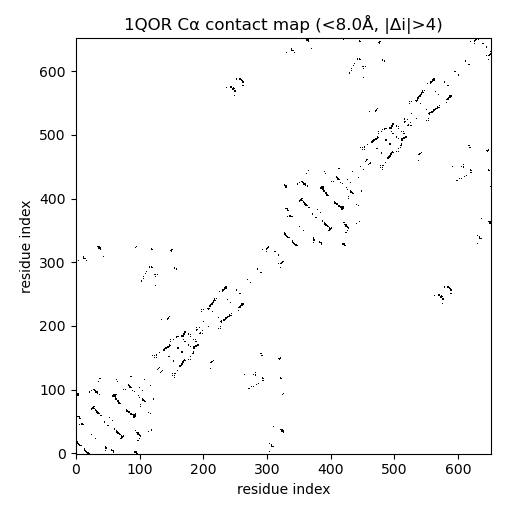VAL A 1 86 ? 52.708 71.458 2.391 1.00 24.08 86 VAL A N 1
ATOM 616 C CA . VAL A 1 86 ? 52.668 70.436 1.355 1.00 22.79 86 VAL A CA 1
ATOM 617 C C . VAL A 1 86 ? 51.400 69.630 1.641 1.00 22.44 86 VAL A C 1
ATOM 618 O O . VAL A 1 86 ? 50.997 69.445 2.803 1.00 22.43 86 VAL A O 1
ATOM 622 N N . TYR A 1 87 ? 50.875 69.006 0.608 1.00 21.25 87 TYR A N 1
ATOM 623 C CA . TYR A 1 87 ? 49.729 68.138 0.793 1.00 21.60 87 TYR A CA 1
ATOM 624 C C . TYR A 1 87 ? 49.791 67.037 -0.262 1.00 20.93 87 TYR A C 1
ATOM 625 O O . TYR A 1 87 ? 50.331 67.249 -1.364 1.00 19.97 87 TYR A O 1
ATOM 634 N N . ALA A 1 88 ? 49.288 65.854 0.105 1.00 21.99 88 ALA A N 1
ATOM 635 C CA . ALA A 1 88 ? 49.268 64.681 -0.782 1.00 23.09 88 ALA A CA 1
ATOM 636 C C . ALA A 1 88 ? 47.846 64.192 -1.098 1.00 24.56 88 ALA A C 1
ATOM 637 O O . ALA A 1 88 ? 47.628 63.422 -2.059 1.00 24.17 88 ALA A O 1
ATOM 639 N N . GLN A 1 89 ? 46.885 64.619 -0.279 1.00 25.60 89 GLN A N 1
ATOM 640 C CA . GLN A 1 89 ? 45.510 64.126 -0.410 1.00 27.08 89 GLN A CA 1
ATOM 641 C C . GLN A 1 89 ? 44.455 65.215 -0.555 1.00 27.19 89 GLN A C 1
ATOM 642 O O . GLN A 1 89 ? 43.526 65.261 0.226 1.00 28.82 89 GLN A O 1
ATOM 648 N N . SER A 1 90 ? 44.595 66.115 -1.510 1.00 26.16 90 SER A N 1
ATOM 649 C CA . SER A 1 90 ? 43.603 67.150 -1.630 1.00 24.49 90 SER A CA 1
ATOM 650 C C . SER A 1 90 ? 42.539 66.609 -2.569 1.00 26.56 90 SER A C 1
ATOM 651 O O . SER A 1 90 ? 42.726 65.561 -3.185 1.00 27.67 90 SER A O 1
ATOM 654 N N . ALA A 1 91 ? 41.422 67.325 -2.694 1.00 26.43 91 ALA A N 1
ATOM 655 C CA . ALA A 1 91 ? 40.420 66.949 -3.665 1.00 25.77 91 ALA A CA 1
ATOM 656 C C . ALA A 1 91 ? 41.180 67.038 -5.004 1.00 25.04 91 ALA A C 1
ATOM 657 O O . ALA A 1 91 ? 42.172 67.749 -5.094 1.00 25.23 91 ALA A O 1
ATOM 659 N N . LEU A 1 92 ? 40.708 66.370 -6.038 1.00 24.35 92 LEU A N 1
ATOM 660 C CA . LEU A 1 92 ? 41.348 66.443 -7.348 1.00 26.00 92 LEU A CA 1
ATOM 661 C C . LEU A 1 92 ? 41.529 67.921 -7.815 1.00 26.76 92 LEU A C 1
ATOM 662 O O . LEU A 1 92 ? 40.657 68.765 -7.579 1.00 28.09 92 LEU A O 1
ATOM 667 N N . GLY A 1 93 ? 42.640 68.254 -8.463 1.00 26.18 93 GLY A N 1
ATOM 668 C CA . GLY A 1 93 ? 42.838 69.615 -8.907 1.00 25.76 93 GLY A CA 1
ATOM 669 C C . GLY A 1 93 ? 44.178 70.247 -8.535 1.00 27.33 93 GLY A C 1
ATOM 670 O O . GLY A 1 93 ? 44.415 71.425 -8.858 1.00 27.76 93 GLY A O 1
ATOM 671 N N . ALA A 1 94 ? 45.070 69.502 -7.869 1.00 27.32 94 ALA A N 1
ATOM 672 C CA . ALA A 1 94 ? 46.392 70.034 -7.486 1.00 26.07 94 ALA A CA 1
ATOM 673 C C . ALA A 1 94 ? 47.204 70.504 -8.702 1.00 25.65 94 ALA A C 1
ATOM 674 O O . ALA A 1 94 ? 48.157 71.284 -8.528 1.00 25.78 94 ALA A O 1
ATOM 676 N N . TYR A 1 95 ? 46.857 70.024 -9.908 1.00 24.49 95 TYR A N 1
ATOM 677 C CA . TYR A 1 95 ? 47.525 70.479 -11.142 1.00 25.88 95 TYR A CA 1
ATOM 678 C C . TYR A 1 95 ? 46.935 71.881 -11.413 1.00 28.00 95 TYR A C 1
ATOM 679 O O . TYR A 1 95 ? 46.089 72.061 -12.328 1.00 28.54 95 TYR A O 1
ATOM 688 N N . SER A 1 96 ? 47.339 72.857 -10.602 1.00 28.06 96 SER A N 1
ATOM 689 C CA . SER A 1 96 ? 46.822 74.206 -10.712 1.00 27.65 96 SER A CA 1
ATOM 690 C C . SER A 1 96 ? 47.739 75.149 -9.971 1.00 28.84 96 SER A C 1
ATOM 691 O O . SER A 1 96 ? 48.478 74.741 -9.052 1.00 29.50 96 SER A O 1
ATOM 694 N N . SER A 1 97 ? 47.628 76.431 -10.295 1.00 29.06 97 SER A N 1
ATOM 695 C CA . SER A 1 97 ? 48.451 77.430 -9.642 1.00 28.84 97 SER A CA 1
ATOM 696 C C . SER A 1 97 ? 47.894 77.828 -8.278 1.00 27.88 97 SER A C 1
ATOM 697 O O . SER A 1 97 ? 48.639 78.271 -7.423 1.00 28.39 97 SER A O 1
ATOM 700 N N . VAL A 1 98 ? 46.612 77.582 -8.037 1.00 27.65 98 VAL A N 1
ATOM 701 C CA . VAL A 1 98 ? 45.970 77.910 -6.752 1.00 28.38 98 VAL A CA 1
ATOM 702 C C . VAL A 1 98 ? 44.958 76.794 -6.504 1.00 29.74 98 VAL A C 1
ATOM 703 O O . VAL A 1 98 ? 44.146 76.474 -7.394 1.00 30.35 98 VAL A O 1
ATOM 707 N N . HIS A 1 99 ? 44.954 76.229 -5.301 1.00 30.61 99 HIS A N 1
ATOM 708 C CA . HIS A 1 99 ? 44.035 75.144 -5.005 1.00 31.73 99 HIS A CA 1
ATOM 709 C C . HIS A 1 99 ? 43.531 75.271 -3.572 1.00 32.01 99 HIS A C 1
ATOM 710 O O . HIS A 1 99 ? 44.232 75.794 -2.706 1.00 31.79 99 HIS A O 1
ATOM 717 N N . ASN A 1 100 ? 42.282 74.905 -3.323 1.00 32.90 100 ASN A N 1
ATOM 718 C CA . ASN A 1 100 ? 41.789 74.968 -1.943 1.00 34.81 100 ASN A CA 1
ATOM 719 C C . ASN A 1 100 ? 41.885 73.543 -1.393 1.00 34.68 100 ASN A C 1
ATOM 720 O O . ASN A 1 100 ? 41.610 72.591 -2.113 1.00 34.92 100 ASN A O 1
ATOM 725 N N . ILE A 1 101 ? 42.288 73.399 -0.134 1.00 34.46 101 ILE A N 1
ATOM 726 C CA . ILE A 1 101 ? 42.487 72.091 0.452 1.00 34.96 101 ILE A CA 1
ATOM 727 C C . ILE A 1 101 ? 41.983 72.052 1.892 1.00 35.30 101 ILE A C 1
ATOM 728 O O . ILE A 1 101 ? 42.125 73.030 2.628 1.00 34.81 101 ILE A O 1
ATOM 733 N N . ILE A 1 102 ? 41.414 70.913 2.291 1.00 36.06 102 ILE A N 1
ATOM 734 C CA . ILE A 1 102 ? 40.968 70.723 3.670 1.00 37.02 102 ILE A CA 1
ATOM 735 C C . ILE A 1 102 ? 42.267 70.830 4.471 1.00 37.20 102 ILE A C 1
ATOM 736 O O . ILE A 1 102 ? 43.220 70.099 4.215 1.00 36.93 102 ILE A O 1
ATOM 741 N N . ALA A 1 103 ? 42.280 71.748 5.428 1.00 37.25 103 ALA A N 1
ATOM 742 C CA . ALA A 1 103 ? 43.427 72.023 6.262 1.00 37.78 103 ALA A CA 1
ATOM 743 C C . ALA A 1 103 ? 44.012 70.856 7.070 1.00 38.52 103 ALA A C 1
ATOM 744 O O . ALA A 1 103 ? 45.180 70.911 7.460 1.00 39.88 103 ALA A O 1
ATOM 746 N N . ASP A 1 104 ? 43.227 69.833 7.384 1.00 39.16 104 ASP A N 1
ATOM 747 C CA . ASP A 1 104 ? 43.765 68.695 8.141 1.00 39.48 104 ASP A CA 1
ATOM 748 C C . ASP A 1 104 ? 44.657 67.833 7.303 1.00 38.38 104 ASP A C 1
ATOM 749 O O . ASP A 1 104 ? 45.337 66.972 7.831 1.00 39.14 104 ASP A O 1
ATOM 754 N N . LYS A 1 105 ? 44.532 67.979 5.994 1.00 36.61 105 LYS A N 1
ATOM 755 C CA . LYS A 1 105 ? 45.297 67.219 5.042 1.00 35.36 105 LYS A CA 1
ATOM 756 C C . LYS A 1 105 ? 46.633 67.879 4.689 1.00 34.66 105 LYS A C 1
ATOM 757 O O . LYS A 1 105 ? 47.392 67.316 3.911 1.00 34.83 105 LYS A O 1
ATOM 761 N N . ALA A 1 106 ? 46.917 69.069 5.208 1.00 32.88 106 ALA A N 1
ATOM 762 C CA . ALA A 1 106 ? 48.170 69.743 4.868 1.00 32.28 106 ALA A CA 1
ATOM 763 C C . ALA A 1 106 ? 49.169 69.760 6.011 1.00 31.73 106 ALA A C 1
ATOM 764 O O . ALA A 1 106 ? 48.792 69.861 7.165 1.00 31.37 106 ALA A O 1
ATOM 766 N N . ALA A 1 107 ? 50.447 69.631 5.681 1.00 31.80 107 ALA A N 1
ATOM 767 C CA . ALA A 1 107 ? 51.496 69.664 6.694 1.00 31.67 107 ALA A CA 1
ATOM 768 C C . ALA A 1 107 ? 52.379 70.905 6.517 1.00 31.71 107 ALA A C 1
ATOM 769 O O . ALA A 1 107 ? 52.650 71.362 5.375 1.00 30.89 107 ALA A O 1
ATOM 771 N N . ILE A 1 108 ? 52.773 71.484 7.650 1.00 32.13 108 ILE A N 1
ATOM 772 C CA . ILE A 1 108 ? 53.639 72.655 7.628 1.00 33.53 108 ILE A CA 1
ATOM 773 C C . ILE A 1 108 ? 55.046 72.181 7.262 1.00 33.08 108 ILE A C 1
ATOM 774 O O . ILE A 1 108 ? 55.616 71.337 7.940 1.00 32.53 108 ILE A O 1
ATOM 779 N N . LEU A 1 109 ? 55.590 72.727 6.192 1.00 32.74 109 LEU A N 1
ATOM 780 C CA . LEU A 1 109 ? 56.916 72.373 5.716 1.00 33.82 109 LEU A CA 1
ATOM 781 C C . LEU A 1 109 ? 58.060 72.949 6.563 1.00 34.52 109 LEU A C 1
ATOM 782 O O . LEU A 1 109 ? 58.006 74.110 6.961 1.00 36.42 109 LEU A O 1
ATOM 787 N N . PRO A 1 110 ? 59.071 72.134 6.913 1.00 34.22 110 PRO A N 1
ATOM 788 C CA . PRO A 1 110 ? 60.146 72.744 7.695 1.00 32.86 110 PRO A CA 1
ATOM 789 C C . PRO A 1 110 ? 60.971 73.606 6.716 1.00 32.04 110 PRO A C 1
ATOM 790 O O . PRO A 1 110 ? 61.108 73.279 5.534 1.00 30.76 110 PRO A O 1
ATOM 794 N N . ALA A 1 111 ? 61.571 74.671 7.232 1.00 32.40 111 ALA A N 1
ATOM 795 C CA . ALA A 1 111 ? 62.378 75.589 6.435 1.00 31.45 111 ALA A CA 1
ATOM 796 C C . ALA A 1 111 ? 63.411 74.893 5.592 1.00 31.16 111 ALA A C 1
ATOM 797 O O . ALA A 1 111 ? 63.646 75.290 4.456 1.00 32.06 111 ALA A O 1
ATOM 799 N N . ALA A 1 112 ? 64.021 73.846 6.129 1.00 30.45 112 ALA A N 1
ATOM 800 C CA . ALA A 1 112 ? 65.066 73.124 5.409 1.00 30.31 112 ALA A CA 1
ATOM 801 C C . ALA A 1 112 ? 64.597 72.380 4.171 1.00 30.35 112 ALA A C 1
ATOM 802 O O . ALA A 1 112 ? 65.407 71.852 3.389 1.00 29.89 112 ALA A O 1
ATOM 804 N N . ILE A 1 113 ? 63.289 72.285 3.994 1.00 30.07 113 ILE A N 1
ATOM 805 C CA . ILE A 1 113 ? 62.810 71.533 2.861 1.00 29.15 113 ILE A CA 1
ATOM 806 C C . ILE A 1 113 ? 62.191 72.440 1.838 1.00 28.64 113 ILE A C 1
ATOM 807 O O . ILE A 1 113 ? 61.296 73.208 2.165 1.00 28.00 113 ILE A O 1
ATOM 812 N N . SER A 1 114 ? 62.727 72.392 0.617 1.00 27.33 114 SER A N 1
ATOM 813 C CA . SER A 1 114 ? 62.235 73.214 -0.465 1.00 27.34 114 SER A CA 1
ATOM 814 C C . SER A 1 114 ? 60.896 72.718 -1.048 1.00 28.40 114 SER A C 1
ATOM 815 O O . SER A 1 114 ? 60.557 71.530 -0.947 1.00 28.77 114 SER A O 1
ATOM 818 N N . PHE A 1 115 ? 60.202 73.601 -1.762 1.00 28.78 115 PHE A N 1
ATOM 819 C CA . PHE A 1 115 ? 58.910 73.249 -2.351 1.00 29.79 115 PHE A CA 1
ATOM 820 C C . PHE A 1 115 ? 59.074 72.154 -3.362 1.00 30.26 115 PHE A C 1
ATOM 821 O O . PHE A 1 115 ? 58.226 71.270 -3.421 1.00 30.22 115 PHE A O 1
ATOM 829 N N . GLU A 1 116 ? 60.168 72.193 -4.131 1.00 30.43 116 GLU A N 1
ATOM 830 C CA . GLU A 1 116 ? 60.433 71.174 -5.143 1.00 30.12 116 GLU A CA 1
ATOM 831 C C . GLU A 1 116 ? 60.764 69.822 -4.502 1.00 29.59 116 GLU A C 1
ATOM 832 O O . GLU A 1 116 ? 60.457 68.770 -5.079 1.00 28.57 116 GLU A O 1
ATOM 838 N N . GLN A 1 117 ? 61.397 69.847 -3.322 1.00 27.95 117 GLN A N 1
ATOM 839 C CA . GLN A 1 117 ? 61.750 68.610 -2.625 1.00 28.16 117 GLN A CA 1
ATOM 840 C C . GLN A 1 117 ? 60.514 67.995 -2.033 1.00 26.66 117 GLN A C 1
ATOM 841 O O . GLN A 1 117 ? 60.372 66.771 -2.002 1.00 26.30 117 GLN A O 1
ATOM 847 N N . ALA A 1 118 ? 59.649 68.862 -1.522 1.00 25.42 118 ALA A N 1
ATOM 848 C CA . ALA A 1 118 ? 58.410 68.450 -0.892 1.00 24.48 118 ALA A CA 1
ATOM 849 C C . ALA A 1 118 ? 57.446 67.808 -1.901 1.00 23.81 118 ALA A C 1
ATOM 850 O O . ALA A 1 118 ? 56.952 66.701 -1.667 1.00 24.00 118 ALA A O 1
ATOM 852 N N . ALA A 1 119 ? 57.245 68.450 -3.047 1.00 22.49 119 ALA A N 1
ATOM 853 C CA . ALA A 1 119 ? 56.349 67.925 -4.075 1.00 22.36 119 ALA A CA 1
ATOM 854 C C . ALA A 1 119 ? 56.946 66.703 -4.799 1.00 22.85 119 ALA A C 1
ATOM 855 O O . ALA A 1 119 ? 56.249 66.013 -5.580 1.00 22.98 119 ALA A O 1
ATOM 857 N N . ALA A 1 120 ? 58.247 66.467 -4.623 1.00 21.05 120 ALA A N 1
ATOM 858 C CA . ALA A 1 120 ? 58.867 65.323 -5.272 1.00 20.06 120 ALA A CA 1
ATOM 859 C C . ALA A 1 120 ? 58.724 64.065 -4.373 1.00 20.14 120 ALA A C 1
ATOM 860 O O . ALA A 1 120 ? 58.831 62.907 -4.834 1.00 19.60 120 ALA A O 1
ATOM 862 N N . SER A 1 121 ? 58.395 64.278 -3.107 1.00 19.94 121 SER A N 1
ATOM 863 C CA . SER A 1 121 ? 58.442 63.164 -2.196 1.00 19.55 121 SER A CA 1
ATOM 864 C C . SER A 1 121 ? 57.379 63.012 -1.151 1.00 19.00 121 SER A C 1
ATOM 865 O O . SER A 1 121 ? 57.449 62.048 -0.376 1.00 18.01 121 SER A O 1
ATOM 868 N N . PHE A 1 122 ? 56.440 63.945 -1.055 1.00 18.27 122 PHE A N 1
ATOM 869 C CA . PHE A 1 122 ? 55.432 63.825 0.007 1.00 18.80 122 PHE A CA 1
ATOM 870 C C . PHE A 1 122 ? 54.463 62.613 -0.129 1.00 18.86 122 PHE A C 1
ATOM 871 O O . PHE A 1 122 ? 54.402 61.755 0.749 1.00 19.51 122 PHE A O 1
ATOM 879 N N . LEU A 1 123 ? 53.730 62.531 -1.234 1.00 19.68 123 LEU A N 1
ATOM 880 C CA . LEU A 1 123 ? 52.817 61.409 -1.451 1.00 18.66 123 LEU A CA 1
ATOM 881 C C . LE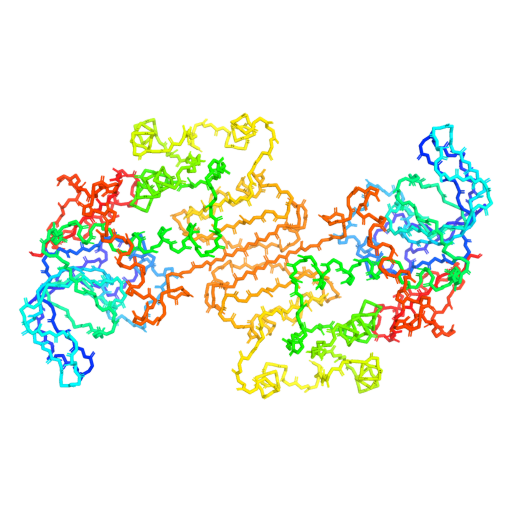U A 1 123 ? 53.610 60.091 -1.512 1.00 18.69 123 LEU A C 1
ATOM 882 O O . LEU A 1 123 ? 53.275 59.132 -0.850 1.00 18.14 123 LEU A O 1
ATOM 887 N N . LYS A 1 124 ? 54.675 60.056 -2.312 1.00 19.27 124 LYS A N 1
ATOM 888 C CA . LYS A 1 124 ? 55.471 58.849 -2.444 1.00 18.41 124 LYS A CA 1
ATOM 889 C C . LYS A 1 124 ? 56.194 58.453 -1.125 1.00 18.97 124 LYS A C 1
ATOM 890 O O . LYS A 1 124 ? 56.301 57.249 -0.797 1.00 19.46 124 LYS A O 1
ATOM 896 N N . GLY A 1 125 ? 56.632 59.435 -0.335 1.00 18.82 125 GLY A N 1
ATOM 897 C CA . GLY A 1 125 ? 57.334 59.116 0.909 1.00 18.88 125 GLY A CA 1
ATOM 898 C C . GLY A 1 125 ? 56.385 58.580 1.967 1.00 20.56 125 GLY A C 1
ATOM 899 O O . GLY A 1 125 ? 56.742 57.697 2.777 1.00 20.03 125 GLY A O 1
ATOM 900 N N . LEU A 1 126 ? 55.177 59.146 2.018 1.00 20.03 126 LEU A N 1
ATOM 901 C CA . LEU A 1 126 ? 54.157 58.666 2.971 1.00 19.08 126 LEU A CA 1
ATOM 902 C C . LEU A 1 126 ? 53.811 57.214 2.584 1.00 18.79 126 LEU A C 1
ATOM 903 O O . LEU A 1 126 ? 53.538 56.351 3.455 1.00 19.63 126 LEU A O 1
ATOM 908 N N . THR A 1 127 ? 53.794 56.944 1.279 1.00 15.86 127 THR A N 1
ATOM 909 C CA . THR A 1 127 ? 53.547 55.594 0.804 1.00 17.28 127 THR A CA 1
ATOM 910 C C . THR A 1 127 ? 54.684 54.649 1.264 1.00 18.26 127 THR A C 1
ATOM 911 O O . THR A 1 127 ? 54.441 53.581 1.836 1.00 16.92 127 THR A O 1
ATOM 915 N N . VAL A 1 128 ? 55.935 55.081 1.091 1.00 19.01 128 VAL A N 1
ATOM 916 C CA . VAL A 1 128 ? 57.041 54.217 1.491 1.00 18.77 128 VAL A CA 1
ATOM 917 C C . VAL A 1 128 ? 56.984 53.999 2.989 1.00 18.58 128 VAL A C 1
ATOM 918 O O . VAL A 1 128 ? 57.199 52.888 3.476 1.00 18.21 128 VAL A O 1
ATOM 922 N N . TYR A 1 129 ? 56.635 55.043 3.722 1.00 18.15 129 TYR A N 1
ATOM 923 C CA . TYR A 1 129 ? 56.558 54.899 5.153 1.00 17.74 129 TYR A CA 1
ATOM 924 C C . TYR A 1 129 ? 55.519 53.845 5.589 1.00 18.00 129 TYR A C 1
ATOM 925 O O . TYR A 1 129 ? 55.853 52.946 6.387 1.00 17.51 129 TYR A O 1
ATOM 934 N N . TYR A 1 130 ? 54.264 53.935 5.127 1.00 15.78 130 TYR A N 1
ATOM 935 C CA . TYR A 1 130 ? 53.301 52.938 5.627 1.00 16.60 130 TYR A CA 1
ATOM 936 C C . TYR A 1 130 ? 53.623 51.546 5.083 1.00 16.37 130 TYR A C 1
ATOM 937 O O . TYR A 1 130 ? 53.495 50.546 5.787 1.00 17.87 130 TYR A O 1
ATOM 946 N N . LEU A 1 131 ? 54.067 51.474 3.841 1.00 17.83 131 LEU A N 1
ATOM 947 C CA . LEU A 1 131 ? 54.446 50.186 3.280 1.00 18.40 131 LEU A CA 1
ATOM 948 C C . LEU A 1 131 ? 55.520 49.404 4.080 1.00 18.80 131 LEU A C 1
ATOM 949 O O . LEU A 1 131 ? 55.328 48.236 4.380 1.00 19.68 131 LEU A O 1
ATOM 954 N N . LEU A 1 132 ? 56.611 50.064 4.475 1.00 19.51 132 LEU A N 1
ATOM 955 C CA . LEU A 1 132 ? 57.743 49.419 5.172 1.00 19.84 132 LEU A CA 1
ATOM 956 C C . LEU A 1 132 ? 57.650 49.365 6.686 1.00 21.42 132 LEU A C 1
ATOM 957 O O . LEU A 1 132 ? 58.424 48.634 7.355 1.00 20.94 132 LEU A O 1
ATOM 962 N N . ARG A 1 133 ? 56.762 50.196 7.231 1.00 21.02 133 ARG A N 1
ATOM 963 C CA . ARG A 1 133 ? 56.590 50.269 8.657 1.00 21.63 133 ARG A CA 1
ATOM 964 C C . ARG A 1 133 ? 55.221 49.803 9.148 1.00 22.94 133 ARG A C 1
ATOM 965 O O . ARG A 1 133 ? 55.124 49.356 10.270 1.00 24.42 133 ARG A O 1
ATOM 973 N N . LYS A 1 134 ? 54.176 49.856 8.330 1.00 22.79 134 LYS A N 1
ATOM 974 C CA . LYS A 1 134 ? 52.847 49.469 8.811 1.00 23.47 134 LYS A CA 1
ATOM 975 C C . LYS A 1 134 ? 52.247 48.238 8.152 1.00 22.57 134 LYS A C 1
ATOM 976 O O . LYS A 1 134 ? 51.756 47.348 8.830 1.00 23.31 134 LYS A O 1
ATOM 982 N N . THR A 1 135 ? 52.213 48.213 6.831 1.00 21.86 135 THR A N 1
ATOM 983 C CA . THR A 1 135 ? 51.631 47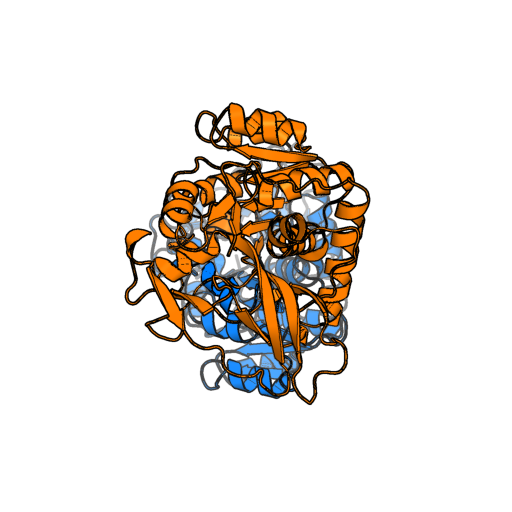.077 6.115 1.00 21.60 135 THR A CA 1
ATOM 984 C C . THR A 1 135 ? 52.335 45.774 6.510 1.00 22.62 135 THR A C 1
ATOM 985 O O . THR A 1 135 ? 51.718 44.703 6.659 1.00 22.60 135 THR A O 1
ATOM 989 N N . TYR A 1 136 ? 53.642 45.885 6.665 1.00 23.00 136 TYR A N 1
ATOM 990 C CA . TYR A 1 136 ? 54.492 44.782 7.071 1.00 23.90 136 TYR A CA 1
ATOM 991 C C . TYR A 1 136 ? 55.722 45.501 7.647 1.00 25.08 136 TYR A C 1
ATOM 992 O O . TYR A 1 136 ? 56.203 46.464 7.048 1.00 25.73 136 TYR A O 1
ATOM 1001 N N . GLU A 1 137 ? 56.191 45.086 8.815 1.00 24.77 137 GLU A N 1
ATOM 1002 C CA . GLU A 1 137 ? 57.330 45.744 9.415 1.00 26.94 137 GLU A CA 1
ATOM 1003 C C . GLU A 1 137 ? 58.684 45.155 9.010 1.00 26.34 137 GLU A C 1
ATOM 1004 O O . GLU A 1 137 ? 59.106 44.144 9.529 1.00 26.94 137 GLU A O 1
ATOM 1010 N N . ILE A 1 138 ? 59.375 45.816 8.096 1.00 26.25 138 ILE A N 1
ATOM 1011 C CA . ILE A 1 138 ? 60.684 45.379 7.613 1.00 26.14 138 ILE A CA 1
ATOM 1012 C C . ILE A 1 138 ? 61.712 45.470 8.748 1.00 25.65 138 ILE A C 1
ATOM 1013 O O . ILE A 1 138 ? 61.696 46.422 9.503 1.00 25.17 138 ILE A O 1
ATOM 1018 N N . LYS A 1 139 ? 62.519 44.422 8.932 1.00 25.76 139 LYS A N 1
ATOM 1019 C CA . LYS A 1 139 ? 63.557 44.377 9.973 1.00 25.92 139 LYS A CA 1
ATOM 1020 C C . LYS A 1 139 ? 64.965 44.470 9.391 1.00 25.10 139 LYS A C 1
ATOM 1021 O O . LYS A 1 139 ? 65.183 44.156 8.230 1.00 25.54 139 LYS A O 1
ATOM 1025 N N . PRO A 1 140 ? 65.958 44.783 10.232 1.00 25.22 140 PRO A N 1
ATOM 1026 C CA . PRO A 1 140 ? 67.369 44.896 9.835 1.00 25.32 140 PRO A CA 1
ATOM 1027 C C . PRO A 1 140 ? 67.820 43.570 9.234 1.00 25.42 140 PRO A C 1
ATOM 1028 O O . PRO A 1 140 ? 67.440 42.533 9.719 1.00 25.91 140 PRO A O 1
ATOM 1032 N N . ASP A 1 141 ? 68.576 43.613 8.147 1.00 26.90 141 ASP A N 1
ATOM 1033 C CA . ASP A 1 141 ? 69.063 42.429 7.436 1.00 28.44 141 ASP A CA 1
ATOM 1034 C C . ASP A 1 141 ? 68.033 41.668 6.625 1.00 28.27 141 ASP A C 1
ATOM 1035 O O . ASP A 1 141 ? 68.398 40.755 5.867 1.00 28.36 141 ASP A O 1
ATOM 1040 N N . GLU A 1 142 ? 66.751 41.994 6.783 1.00 26.88 142 GLU A N 1
ATOM 1041 C CA . GLU A 1 142 ? 65.735 41.266 6.045 1.00 24.24 142 GLU A CA 1
ATOM 1042 C C . GLU A 1 142 ? 65.834 41.506 4.554 1.00 23.42 142 GLU A C 1
ATOM 1043 O O . GLU A 1 142 ? 65.928 42.651 4.132 1.00 23.66 142 GLU A O 1
ATOM 1049 N N . GLN A 1 143 ? 65.782 40.433 3.765 1.00 22.41 143 GLN A N 1
ATOM 1050 C CA . GLN A 1 143 ? 65.811 40.521 2.305 1.00 22.40 143 GLN A CA 1
ATOM 1051 C C . GLN A 1 143 ? 64.352 40.517 1.832 1.00 21.43 143 GLN A C 1
ATOM 1052 O O . GLN A 1 143 ? 63.555 39.746 2.323 1.00 20.98 143 GLN A O 1
ATOM 1058 N N . PHE A 1 144 ? 64.000 41.356 0.877 1.00 19.87 144 PHE A N 1
ATOM 1059 C CA . PHE A 1 144 ? 62.629 41.371 0.402 1.00 20.02 144 PHE A CA 1
ATOM 1060 C C . PHE A 1 144 ? 62.691 41.951 -0.996 1.00 20.08 144 PHE A C 1
ATOM 1061 O O . PHE A 1 144 ? 63.685 42.621 -1.342 1.00 20.38 144 PHE A O 1
ATOM 1069 N N . LEU A 1 145 ? 61.647 41.707 -1.782 1.00 18.14 145 LEU A N 1
ATOM 1070 C CA . LEU A 1 145 ? 61.585 42.188 -3.148 1.00 18.15 145 LEU A CA 1
ATOM 1071 C C . LEU A 1 145 ? 60.729 43.473 -3.303 1.00 19.13 145 LEU A C 1
ATOM 1072 O O . LEU A 1 145 ? 59.662 43.617 -2.653 1.00 19.35 145 LEU A O 1
ATOM 1077 N N . PHE A 1 146 ? 61.165 44.389 -4.182 1.00 17.06 146 PHE A N 1
ATOM 1078 C CA . PHE A 1 146 ? 60.455 45.642 -4.380 1.00 16.30 146 PHE A CA 1
ATOM 1079 C C . PHE A 1 146 ? 60.577 45.970 -5.845 1.00 16.71 146 PHE A C 1
ATOM 1080 O O . PHE A 1 146 ? 61.671 46.220 -6.330 1.00 18.39 146 PHE A O 1
ATOM 1088 N N . HIS A 1 147 ? 59.453 45.954 -6.555 1.00 15.66 147 HIS A N 1
ATOM 1089 C CA . HIS A 1 147 ? 59.409 46.200 -7.985 1.00 14.37 147 HIS A CA 1
ATOM 1090 C C . HIS A 1 147 ? 59.544 47.620 -8.413 1.00 13.60 147 HIS A C 1
ATOM 1091 O O . HIS A 1 14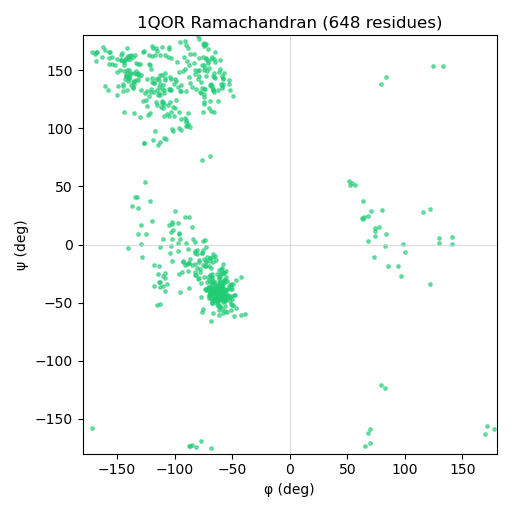7 ? 59.223 48.524 -7.668 1.00 13.86 147 HIS A O 1
ATOM 1098 N N . ALA A 1 148 ? 60.024 47.816 -9.631 1.00 14.32 148 ALA A N 1
ATOM 1099 C CA . ALA A 1 148 ? 60.180 49.157 -10.201 1.00 15.63 148 ALA A CA 1
ATOM 1100 C C . ALA A 1 148 ? 60.969 50.060 -9.225 1.00 17.35 148 ALA A C 1
ATOM 1101 O O . ALA A 1 148 ? 60.528 51.169 -8.838 1.00 17.09 148 ALA A O 1
ATOM 1103 N N . ALA A 1 149 ? 62.151 49.571 -8.843 1.00 16.69 149 ALA A N 1
ATOM 1104 C CA . ALA A 1 149 ? 63.018 50.221 -7.876 1.00 16.92 149 ALA A CA 1
ATOM 1105 C C . ALA A 1 149 ? 63.705 51.541 -8.258 1.00 17.04 149 ALA A C 1
ATOM 1106 O O . ALA A 1 149 ? 64.227 52.222 -7.391 1.00 16.97 149 ALA A O 1
ATOM 1108 N N . ALA A 1 150 ? 63.684 51.927 -9.522 1.00 17.37 150 ALA A N 1
ATOM 1109 C CA . ALA A 1 150 ? 64.288 53.205 -9.907 1.00 18.23 150 ALA A CA 1
ATOM 1110 C C . ALA A 1 150 ? 63.227 54.301 -10.148 1.00 19.30 150 ALA A C 1
ATOM 1111 O O . ALA A 1 150 ? 63.560 55.382 -10.681 1.00 18.84 150 ALA A O 1
ATOM 1113 N N . GLY A 1 151 ? 61.964 54.020 -9.773 1.00 20.37 151 GLY A N 1
ATOM 1114 C CA . GLY A 1 151 ? 60.875 54.972 -9.990 1.00 17.17 151 GLY A CA 1
ATOM 1115 C C . GLY A 1 151 ? 60.703 55.956 -8.869 1.00 19.27 151 GLY A C 1
ATOM 1116 O O . GLY A 1 151 ? 61.506 55.983 -7.942 1.00 19.51 151 GLY A O 1
ATOM 1117 N N . GLY A 1 152 ? 59.639 56.765 -8.933 1.00 20.71 152 GLY A N 1
ATOM 1118 C CA . GLY A 1 152 ? 59.390 57.774 -7.906 1.00 17.65 152 GLY A CA 1
ATOM 1119 C C . GLY A 1 152 ? 59.349 57.162 -6.533 1.00 19.07 152 GLY A C 1
ATOM 1120 O O . GLY A 1 152 ? 60.117 57.534 -5.637 1.00 19.13 152 GLY A O 1
ATOM 1121 N N . VAL A 1 153 ? 58.441 56.207 -6.355 1.00 17.91 153 VAL A N 1
ATOM 1122 C CA . VAL A 1 153 ? 58.338 55.534 -5.086 1.00 17.61 153 VAL A CA 1
ATOM 1123 C C . VAL A 1 153 ? 59.593 54.658 -4.901 1.00 17.85 153 VAL A C 1
ATOM 1124 O O . VAL A 1 153 ? 60.171 54.637 -3.809 1.00 18.13 153 VAL A O 1
ATOM 1128 N N . GLY A 1 154 ? 60.020 53.973 -5.974 1.00 18.48 154 GLY A N 1
ATOM 1129 C CA . GLY A 1 154 ? 61.166 53.058 -5.900 1.00 18.52 154 GLY A CA 1
ATOM 1130 C C . GLY A 1 154 ? 62.439 53.624 -5.276 1.00 19.11 154 GLY A C 1
ATOM 1131 O O . GLY A 1 154 ? 62.925 53.109 -4.258 1.00 18.71 154 GLY A O 1
ATOM 1132 N N . LEU A 1 155 ? 62.920 54.727 -5.836 1.00 18.20 155 LEU A N 1
ATOM 1133 C CA . LEU A 1 155 ? 64.134 55.366 -5.351 1.00 20.00 155 LEU A CA 1
ATOM 1134 C C . LEU A 1 155 ? 64.038 55.789 -3.878 1.00 20.40 155 LEU A C 1
ATOM 1135 O O . LEU A 1 155 ? 65.049 55.731 -3.137 1.00 21.19 155 LEU A O 1
ATOM 1140 N N . ILE A 1 156 ? 62.843 56.195 -3.423 1.00 18.50 156 ILE A N 1
ATOM 1141 C CA . ILE A 1 156 ? 62.685 56.543 -2.018 1.00 16.55 156 ILE A CA 1
ATOM 1142 C C . ILE A 1 156 ? 62.722 55.233 -1.210 1.00 16.72 156 ILE A C 1
ATOM 1143 O O . ILE A 1 156 ? 63.300 55.167 -0.111 1.00 16.40 156 ILE A O 1
ATOM 1148 N N . ALA A 1 157 ? 62.102 54.186 -1.749 1.00 16.05 157 ALA A N 1
ATOM 1149 C CA . ALA A 1 157 ? 62.087 52.906 -1.050 1.00 17.47 157 ALA A CA 1
ATOM 1150 C C . ALA A 1 157 ? 63.539 52.370 -0.870 1.00 17.47 157 ALA A C 1
ATOM 1151 O O . ALA A 1 157 ? 63.892 51.839 0.182 1.00 19.01 157 ALA A O 1
ATOM 1153 N N . CYS A 1 158 ? 64.360 52.479 -1.903 1.00 18.09 158 CYS A N 1
ATOM 1154 C CA . CYS A 1 158 ? 65.761 52.043 -1.810 1.00 19.33 158 CYS A CA 1
ATOM 1155 C C . CYS A 1 158 ? 66.526 52.711 -0.613 1.00 19.44 158 CYS A C 1
ATOM 1156 O O . CYS A 1 158 ? 67.155 52.028 0.198 1.00 20.12 158 CYS A O 1
ATOM 1159 N N . GLN A 1 159 ? 66.372 54.034 -0.475 1.00 19.90 159 GLN A N 1
ATOM 1160 C CA . GLN A 1 159 ? 67.046 54.828 0.526 1.00 18.24 159 GLN A CA 1
ATOM 1161 C C . GLN A 1 159 ? 66.512 54.578 1.885 1.00 20.87 159 GLN A C 1
ATOM 1162 O O . GLN A 1 159 ? 67.283 54.531 2.858 1.00 20.88 159 GLN A O 1
ATOM 1168 N N . TRP A 1 160 ? 65.186 54.412 1.989 1.00 21.00 160 TRP A N 1
ATOM 1169 C CA . TRP A 1 160 ? 64.589 54.120 3.289 1.00 20.62 160 TRP A CA 1
ATOM 1170 C C . TRP A 1 160 ? 64.978 52.696 3.764 1.00 20.06 160 TRP A C 1
ATOM 1171 O O . TRP A 1 160 ? 65.326 52.504 4.937 1.00 18.92 160 TRP A O 1
ATOM 1182 N N . ALA A 1 161 ? 64.957 51.724 2.848 1.00 20.50 161 ALA A N 1
ATOM 1183 C CA . ALA A 1 161 ? 65.331 50.348 3.184 1.00 21.98 161 ALA A CA 1
ATOM 1184 C C . ALA A 1 161 ? 66.789 50.319 3.712 1.00 23.77 161 ALA A C 1
ATOM 1185 O O . ALA A 1 161 ? 67.080 49.686 4.741 1.00 23.98 161 ALA A O 1
ATOM 1187 N N . LYS A 1 162 ? 67.698 50.993 3.009 1.00 25.19 162 LYS A N 1
ATOM 1188 C CA . LYS A 1 162 ? 69.091 51.096 3.440 1.00 26.91 162 LYS A CA 1
ATOM 1189 C C . LYS A 1 162 ? 69.171 51.722 4.840 1.00 27.36 162 LYS A C 1
ATOM 1190 O O . LYS A 1 162 ? 69.807 51.177 5.734 1.00 28.38 162 LYS A O 1
ATOM 1196 N N . ALA A 1 163 ? 68.499 52.846 5.050 1.00 26.46 163 ALA A N 1
ATOM 1197 C CA . ALA A 1 163 ? 68.532 53.464 6.351 1.00 26.28 163 ALA A CA 1
ATOM 1198 C C . ALA A 1 163 ? 68.058 52.503 7.444 1.00 27.74 163 ALA A C 1
ATOM 1199 O O . ALA A 1 163 ? 68.482 52.601 8.591 1.00 28.64 163 ALA A O 1
ATOM 1201 N N . LEU A 1 164 ? 67.131 51.610 7.112 1.00 27.92 164 LEU A N 1
ATOM 1202 C CA . LEU A 1 164 ? 66.607 50.649 8.073 1.00 28.64 164 LEU A CA 1
ATOM 1203 C C . LEU A 1 164 ? 67.617 49.496 8.234 1.00 28.26 164 LEU A C 1
ATOM 1204 O O . LEU A 1 164 ? 67.485 48.667 9.124 1.00 29.26 164 LEU A O 1
ATOM 1209 N N . GLY A 1 165 ? 68.588 49.421 7.339 1.00 27.43 165 GLY A N 1
ATOM 1210 C CA . GLY A 1 165 ? 69.584 48.376 7.409 1.00 26.21 165 GLY A CA 1
ATOM 1211 C C . GLY A 1 165 ? 69.035 47.093 6.839 1.00 26.30 165 GLY A C 1
ATOM 1212 O O . GLY A 1 165 ? 69.476 45.991 7.194 1.00 26.46 165 GLY A O 1
ATOM 1213 N N . ALA A 1 166 ? 68.127 47.227 5.884 1.00 25.37 166 ALA A N 1
ATOM 1214 C CA . ALA A 1 166 ? 67.485 46.079 5.296 1.00 23.04 166 ALA A CA 1
ATOM 1215 C C . ALA A 1 166 ? 68.041 45.824 3.923 1.00 22.91 166 ALA A C 1
ATOM 1216 O O . ALA A 1 166 ? 68.743 46.669 3.367 1.00 22.16 166 ALA A O 1
ATOM 1218 N N . LYS A 1 167 ? 67.683 44.676 3.352 1.00 22.57 167 LYS A N 1
ATOM 1219 C CA . LYS A 1 167 ? 68.194 44.291 2.055 1.00 23.88 167 LYS A CA 1
ATOM 1220 C C . LYS A 1 167 ? 67.169 44.208 0.922 1.00 23.21 167 LYS A C 1
ATOM 1221 O O . LYS A 1 167 ? 66.665 43.147 0.563 1.00 23.68 167 LYS A O 1
ATOM 1227 N N . LEU A 1 168 ? 66.926 45.348 0.313 1.00 22.71 168 LEU A N 1
ATOM 1228 C CA . LEU A 1 168 ? 65.991 45.419 -0.769 1.00 21.56 168 LEU A CA 1
ATOM 1229 C C . LEU A 1 168 ? 66.584 44.813 -2.032 1.00 20.69 168 LEU A C 1
ATOM 1230 O O . LEU A 1 168 ? 67.713 45.146 -2.415 1.00 20.64 168 LEU A O 1
ATOM 1235 N N . ILE A 1 169 ? 65.836 43.905 -2.651 1.00 18.64 169 ILE A N 1
ATOM 1236 C CA . ILE A 1 169 ? 66.212 43.315 -3.922 1.00 18.72 169 ILE A CA 1
ATOM 1237 C C . ILE A 1 169 ? 65.207 44.018 -4.877 1.00 19.86 169 ILE A C 1
ATOM 1238 O O . ILE A 1 169 ? 63.997 43.828 -4.751 1.00 20.91 169 ILE A O 1
ATOM 1243 N N . GLY A 1 170 ? 65.674 44.881 -5.773 1.00 19.71 170 GLY A N 1
ATOM 1244 C CA . GLY A 1 170 ? 64.756 45.603 -6.642 1.00 19.47 170 GLY A CA 1
ATOM 1245 C C . GLY A 1 170 ? 64.707 45.052 -8.042 1.00 19.97 170 GLY A C 1
ATOM 1246 O O . GLY A 1 170 ? 65.584 44.259 -8.383 1.00 20.16 170 GLY A O 1
ATOM 1247 N N . THR A 1 171 ? 63.647 45.365 -8.799 1.00 18.42 171 THR A N 1
ATOM 1248 C CA . THR A 1 171 ? 63.540 44.946 -10.192 1.00 18.74 171 THR A CA 1
ATOM 1249 C C . THR A 1 171 ? 63.445 46.239 -10.960 1.00 18.94 171 THR A C 1
ATOM 1250 O O . THR A 1 171 ? 62.829 47.182 -10.472 1.00 18.90 171 THR A O 1
ATOM 1254 N N . VAL A 1 172 ? 64.048 46.308 -12.142 1.00 20.14 172 VAL A N 1
ATOM 1255 C CA . VAL A 1 172 ? 64.021 47.519 -12.969 1.00 20.60 172 VAL A CA 1
ATOM 1256 C C . VAL A 1 172 ? 63.990 47.054 -14.398 1.00 21.92 172 VAL A C 1
ATOM 1257 O O . VAL A 1 172 ? 64.290 45.893 -14.670 1.00 23.04 172 VAL A O 1
ATOM 1261 N N . GLY A 1 173 ? 63.644 47.954 -15.313 1.00 23.02 173 GLY A N 1
ATOM 1262 C CA . GLY A 1 173 ? 63.583 47.585 -16.715 1.00 24.26 173 GLY A CA 1
ATOM 1263 C C . GLY A 1 173 ? 64.828 47.806 -17.582 1.00 26.59 173 GLY A C 1
ATOM 1264 O O . GLY A 1 173 ? 64.864 47.336 -18.718 1.00 27.29 173 GLY A O 1
ATOM 1265 N N . THR A 1 174 ? 65.811 48.570 -17.121 1.00 25.18 174 THR A N 1
ATOM 1266 C CA . THR A 1 174 ? 67.001 48.771 -17.940 1.00 26.16 174 THR A CA 1
ATOM 1267 C C . THR A 1 174 ? 68.255 48.774 -17.072 1.00 26.51 174 THR A C 1
ATOM 1268 O O . THR A 1 174 ? 68.152 48.888 -15.835 1.00 27.34 174 THR A O 1
ATOM 1272 N N . ALA A 1 175 ? 69.428 48.722 -17.716 1.00 25.84 175 ALA A N 1
ATOM 1273 C CA . ALA A 1 175 ? 70.720 48.697 -17.030 1.00 24.47 175 ALA A CA 1
ATOM 1274 C C . ALA A 1 175 ? 71.013 49.965 -16.308 1.00 23.73 175 ALA A C 1
ATOM 1275 O O . ALA A 1 175 ? 71.555 49.933 -15.212 1.00 24.95 175 ALA A O 1
ATOM 1277 N N . GLN A 1 176 ? 70.669 51.099 -16.894 1.00 23.56 176 GLN A N 1
ATOM 1278 C CA . GLN A 1 176 ? 70.906 52.385 -16.200 1.00 24.13 176 GLN A CA 1
ATOM 1279 C C . GLN A 1 176 ? 70.016 52.547 -14.949 1.00 24.57 176 GLN A C 1
ATOM 1280 O O . GLN A 1 176 ? 70.391 53.230 -13.981 1.00 24.71 176 GLN A O 1
ATOM 1282 N N . LYS A 1 177 ? 68.795 52.006 -15.004 1.00 23.62 177 LYS A N 1
ATOM 1283 C CA . LYS A 1 177 ? 67.916 52.096 -13.841 1.00 23.13 177 LYS A CA 1
ATOM 1284 C C . LYS A 1 177 ? 68.525 51.233 -12.763 1.00 20.52 177 LYS A C 1
ATOM 1285 O O . LYS A 1 177 ? 68.565 51.619 -11.586 1.00 21.91 177 LYS A O 1
ATOM 1291 N N . ALA A 1 178 ? 69.065 50.091 -13.169 1.00 22.70 178 ALA A N 1
ATOM 1292 C CA . ALA A 1 178 ? 69.695 49.186 -12.210 1.00 23.62 178 ALA A CA 1
ATOM 1293 C C . ALA A 1 178 ? 70.804 49.945 -11.441 1.00 25.46 178 ALA A C 1
ATOM 1294 O O . ALA A 1 178 ? 70.877 49.896 -10.198 1.00 24.70 178 ALA A O 1
ATOM 1296 N N . GLN A 1 179 ? 71.603 50.729 -12.163 1.00 26.71 179 GLN A N 1
ATOM 1297 C CA . GLN A 1 179 ? 72.661 51.475 -11.501 1.00 27.77 179 GLN A CA 1
ATOM 1298 C C . GLN A 1 179 ? 72.147 52.542 -10.543 1.00 26.26 179 GLN A C 1
ATOM 1299 O O . GLN A 1 179 ? 72.718 52.761 -9.467 1.00 25.13 179 GLN A O 1
ATOM 1305 N N . SER A 1 180 ? 71.093 53.253 -10.936 1.00 25.67 180 SER A N 1
ATOM 1306 C CA . SER A 1 180 ? 70.550 54.290 -10.064 1.00 23.99 180 SER A CA 1
ATOM 1307 C C . SER A 1 180 ? 70.036 53.661 -8.783 1.00 22.91 180 SER A C 1
ATOM 1308 O O . SER A 1 180 ? 70.283 54.185 -7.686 1.00 23.44 180 SER A O 1
ATOM 1311 N N . ALA A 1 181 ? 69.356 52.519 -8.915 1.00 21.12 181 ALA A N 1
ATOM 1312 C CA . ALA A 1 181 ? 68.801 51.798 -7.754 1.00 20.10 181 ALA A CA 1
ATOM 1313 C C . ALA A 1 181 ? 69.916 51.349 -6.781 1.00 20.51 181 ALA A C 1
ATOM 1314 O O . ALA A 1 181 ? 69.805 51.526 -5.548 1.00 20.82 181 ALA A O 1
ATOM 1316 N N . LEU A 1 182 ? 70.998 50.780 -7.319 1.00 19.89 182 LEU A N 1
ATOM 1317 C CA . LEU A 1 182 ? 72.111 50.331 -6.466 1.00 21.38 182 LEU A CA 1
ATOM 1318 C C . LEU A 1 182 ? 72.737 51.541 -5.766 1.00 21.66 182 LEU A C 1
ATOM 1319 O O . LEU A 1 182 ? 72.932 51.564 -4.567 1.00 22.36 182 LEU A O 1
ATOM 1324 N N . LYS A 1 183 ? 72.884 52.612 -6.513 1.00 23.54 183 LYS A N 1
ATOM 1325 C CA . LYS A 1 183 ? 73.433 53.848 -5.998 1.00 24.96 183 LYS A CA 1
ATOM 1326 C C . LYS A 1 183 ? 72.543 54.337 -4.880 1.00 25.22 183 LYS A C 1
ATOM 1327 O O . LYS A 1 183 ? 73.040 54.735 -3.829 1.00 26.46 183 LYS A O 1
ATOM 1331 N N . ALA A 1 184 ? 71.219 54.293 -5.075 1.00 24.71 184 ALA A N 1
ATOM 1332 C CA . ALA A 1 184 ? 70.286 54.712 -4.006 1.00 22.77 184 ALA A CA 1
ATOM 1333 C C . ALA A 1 184 ? 70.294 53.756 -2.803 1.00 22.24 184 ALA A C 1
ATOM 1334 O O . ALA A 1 184 ? 69.894 54.136 -1.703 1.00 22.75 184 ALA A O 1
ATOM 1336 N N . GLY A 1 185 ? 70.758 52.517 -2.954 1.00 21.81 185 GLY A N 1
ATOM 1337 C CA . GLY A 1 185 ? 70.728 51.676 -1.767 1.00 20.54 185 GLY A CA 1
ATOM 1338 C C . GLY A 1 185 ? 70.108 50.300 -1.901 1.00 20.34 185 GLY A C 1
ATOM 1339 O O . GLY A 1 185 ? 69.993 49.601 -0.904 1.00 20.90 185 GLY A O 1
ATOM 1340 N N . ALA A 1 186 ? 69.726 49.893 -3.105 1.00 19.72 186 ALA A N 1
ATOM 1341 C CA . ALA A 1 186 ? 69.198 48.558 -3.306 1.00 20.86 186 ALA A CA 1
ATOM 1342 C C . ALA A 1 186 ? 70.388 47.614 -3.109 1.00 23.49 186 ALA A C 1
ATOM 1343 O O . ALA A 1 186 ? 71.491 47.878 -3.620 1.00 24.01 186 ALA A O 1
ATOM 1345 N N . TRP A 1 187 ? 70.164 46.512 -2.393 1.00 24.61 187 TRP A N 1
ATOM 1346 C CA . TRP A 1 187 ? 71.189 45.525 -2.132 1.00 24.41 187 TRP A CA 1
ATOM 1347 C C . TRP A 1 187 ? 71.565 44.817 -3.421 1.00 24.80 187 TRP A C 1
ATOM 1348 O O . TRP A 1 187 ? 72.734 44.728 -3.750 1.00 26.34 187 TRP A O 1
ATOM 1359 N N . GLN A 1 188 ? 70.577 44.338 -4.156 1.00 24.43 188 GLN A N 1
ATOM 1360 C CA . GLN A 1 188 ? 70.784 43.682 -5.444 1.00 24.55 188 GLN A CA 1
ATOM 1361 C C . GLN A 1 188 ? 69.602 44.108 -6.315 1.00 24.64 188 GLN A C 1
ATOM 1362 O O . GLN A 1 188 ? 68.561 44.530 -5.781 1.00 23.18 188 GLN A O 1
ATOM 1368 N N . VAL A 1 189 ? 69.768 44.016 -7.633 1.00 23.82 189 VAL A N 1
ATOM 1369 C CA . VAL A 1 189 ? 68.746 44.430 -8.589 1.00 24.55 189 VAL A CA 1
ATOM 1370 C C . VAL A 1 189 ? 68.664 43.401 -9.696 1.00 24.70 189 VAL A C 1
ATOM 1371 O O . VAL A 1 189 ? 69.689 42.946 -10.204 1.00 24.58 189 VAL A O 1
ATOM 1375 N N . ILE A 1 190 ? 67.444 43.053 -10.090 1.00 24.16 190 ILE A N 1
ATOM 1376 C CA . ILE A 1 190 ? 67.209 42.087 -11.158 1.00 23.53 190 ILE A CA 1
ATOM 1377 C C . ILE A 1 190 ? 66.542 42.884 -12.243 1.00 24.70 190 ILE A C 1
ATOM 1378 O O . ILE A 1 190 ? 65.634 43.647 -11.968 1.00 24.92 190 ILE A O 1
ATOM 1383 N N . ASN A 1 191 ? 66.989 42.747 -13.475 1.00 25.47 191 ASN A N 1
ATOM 1384 C CA . ASN A 1 191 ? 66.352 43.473 -14.561 1.00 27.37 191 ASN A CA 1
ATOM 1385 C C . ASN A 1 191 ? 65.284 42.500 -15.022 1.00 27.93 191 ASN A C 1
ATOM 1386 O O . ASN A 1 191 ? 65.618 41.484 -15.646 1.00 27.78 191 ASN A O 1
ATOM 1391 N N . TYR A 1 192 ? 64.020 42.774 -14.694 1.00 25.76 192 TYR A N 1
ATOM 1392 C CA . TYR A 1 192 ? 62.929 41.868 -15.064 1.00 26.37 192 TYR A CA 1
ATOM 1393 C C . TYR A 1 192 ? 62.517 41.826 -16.533 1.00 29.28 192 TYR A C 1
ATOM 1394 O O . TYR A 1 192 ? 61.596 41.103 -16.889 1.00 32.36 192 TYR A O 1
ATOM 1403 N N . ARG A 1 193 ? 63.137 42.648 -17.374 1.00 34.73 193 ARG A N 1
ATOM 1404 C CA . ARG A 1 193 ? 62.858 42.581 -18.810 1.00 37.45 193 ARG A CA 1
ATOM 1405 C C . ARG A 1 193 ? 63.907 41.645 -19.454 1.00 38.51 193 ARG A C 1
ATOM 1406 O O . ARG A 1 193 ? 63.660 41.048 -20.487 1.00 39.18 193 ARG A O 1
ATOM 1410 N N . GLU A 1 194 ? 65.062 41.484 -18.823 1.00 39.44 194 GLU A N 1
ATOM 1411 C CA . GLU A 1 194 ? 66.092 40.628 -19.383 1.00 40.32 194 GLU A CA 1
ATOM 1412 C C . GLU A 1 194 ? 66.284 39.326 -18.622 1.00 39.09 194 GLU A C 1
ATOM 1413 O O . GLU A 1 194 ? 66.552 38.297 -19.207 1.00 40.97 194 GLU A O 1
ATOM 1419 N N . GLU A 1 195 ? 66.226 39.364 -17.313 1.00 36.36 195 GLU A N 1
ATOM 1420 C CA . GLU A 1 195 ? 66.509 38.168 -16.577 1.00 34.16 195 GLU A CA 1
ATOM 1421 C C . GLU A 1 195 ? 65.273 37.388 -16.206 1.00 33.54 195 GLU A C 1
ATOM 1422 O O . GLU A 1 195 ? 64.133 37.843 -16.401 1.00 32.66 195 GLU A O 1
ATOM 1428 N N . ASP A 1 196 ? 65.531 36.220 -15.621 1.00 32.53 196 ASP A N 1
ATOM 1429 C CA . ASP A 1 196 ? 64.492 35.348 -15.133 1.00 31.89 196 ASP A CA 1
ATOM 1430 C C . ASP A 1 196 ? 64.356 35.706 -13.679 1.00 28.92 196 ASP A C 1
ATOM 1431 O O . ASP A 1 196 ? 65.139 35.242 -12.842 1.00 27.98 196 ASP A O 1
ATOM 1436 N N . LEU A 1 197 ? 63.368 36.534 -13.382 1.00 26.28 197 LEU A N 1
ATOM 1437 C CA . LEU A 1 197 ? 63.144 37.003 -12.025 1.00 24.42 197 LEU A CA 1
ATOM 1438 C C . LEU A 1 197 ? 63.083 35.966 -10.921 1.00 23.83 197 LEU A C 1
ATOM 1439 O O . LEU A 1 197 ? 63.669 36.172 -9.836 1.00 23.12 197 LEU A O 1
ATOM 1444 N N . VAL A 1 198 ? 62.316 34.896 -11.155 1.00 23.21 198 VAL A N 1
ATOM 1445 C CA . VAL A 1 198 ? 62.114 33.865 -10.134 1.00 23.19 198 VAL A CA 1
ATOM 1446 C C . VAL A 1 198 ? 63.385 33.097 -9.852 1.00 25.41 198 VAL A C 1
ATOM 1447 O O . VAL A 1 198 ? 63.759 32.933 -8.686 1.00 25.54 198 VAL A O 1
ATOM 1451 N N . GLU A 1 199 ? 64.077 32.654 -10.910 1.00 26.80 199 GLU A N 1
ATOM 1452 C CA . GLU A 1 199 ? 65.326 31.933 -10.733 1.00 28.52 199 GLU A CA 1
ATOM 1453 C C . GLU A 1 199 ? 66.394 32.840 -10.069 1.00 27.62 199 GLU A C 1
ATOM 1454 O O . GLU A 1 199 ? 67.042 32.416 -9.102 1.00 28.13 199 GLU A O 1
ATOM 1460 N N . ARG A 1 200 ? 66.551 34.089 -10.523 1.00 25.84 200 ARG A N 1
ATOM 1461 C CA . ARG A 1 200 ? 67.548 34.975 -9.891 1.00 25.35 200 ARG A CA 1
ATOM 1462 C C . ARG A 1 200 ? 67.182 35.210 -8.443 1.00 24.27 200 ARG A C 1
ATOM 1463 O O . ARG A 1 200 ? 68.056 35.214 -7.577 1.00 24.86 200 ARG A O 1
ATOM 1471 N N . LEU A 1 201 ? 65.893 35.384 -8.144 1.00 23.52 201 LEU A N 1
ATOM 1472 C CA . LEU A 1 201 ? 65.505 35.610 -6.763 1.00 22.30 201 LEU A CA 1
ATOM 1473 C C . LEU A 1 201 ? 65.824 34.412 -5.875 1.00 22.18 201 LEU A C 1
ATOM 1474 O O . LEU A 1 201 ? 66.243 34.572 -4.713 1.00 22.26 201 LEU A O 1
ATOM 1479 N N . LYS A 1 202 ? 65.627 33.207 -6.387 1.00 23.93 202 LYS A N 1
ATOM 1480 C CA . LYS A 1 202 ? 65.962 32.007 -5.602 1.00 27.69 202 LYS A CA 1
ATOM 1481 C C . LYS A 1 202 ? 67.488 31.907 -5.387 1.00 28.36 202 LYS A C 1
ATOM 1482 O O . LYS A 1 202 ? 67.964 31.541 -4.306 1.00 28.01 202 LYS A O 1
ATOM 1488 N N . GLU A 1 203 ? 68.238 32.250 -6.430 1.00 28.61 203 GLU A N 1
ATOM 1489 C CA . GLU A 1 203 ? 69.688 32.238 -6.385 1.00 30.19 203 GLU A CA 1
ATOM 1490 C C . GLU A 1 203 ? 70.179 33.238 -5.322 1.00 29.05 203 GLU A C 1
ATOM 1491 O O . GLU A 1 203 ? 70.854 32.838 -4.373 1.00 28.79 203 GLU A O 1
ATOM 1497 N N . ILE A 1 204 ? 69.715 34.491 -5.413 1.00 27.43 204 ILE A N 1
ATOM 1498 C CA . ILE A 1 204 ? 70.099 35.572 -4.490 1.00 26.84 204 ILE A CA 1
ATOM 1499 C C . ILE A 1 204 ? 69.787 35.263 -3.024 1.00 27.81 204 ILE A C 1
ATOM 1500 O O . ILE A 1 204 ? 70.551 35.654 -2.104 1.00 28.50 204 ILE A O 1
ATOM 1505 N N . THR A 1 205 ? 68.700 34.530 -2.795 1.00 27.43 205 THR A N 1
ATOM 1506 C CA . THR A 1 205 ? 68.281 34.206 -1.420 1.00 27.76 205 THR A CA 1
ATOM 1507 C C . THR A 1 205 ? 68.744 32.833 -0.889 1.00 29.06 205 THR A C 1
ATOM 1508 O O . THR A 1 205 ? 68.282 32.359 0.162 1.00 29.81 205 THR A O 1
ATOM 1512 N N . GLY A 1 206 ? 69.610 32.169 -1.639 1.00 30.07 206 GLY A N 1
ATOM 1513 C CA . GLY A 1 206 ? 70.098 30.895 -1.167 1.00 31.34 206 GLY A CA 1
ATOM 1514 C C . GLY A 1 206 ? 68.993 29.883 -1.178 1.00 32.25 206 GLY A C 1
ATOM 1515 O O . GLY A 1 206 ? 69.021 28.908 -0.417 1.00 33.83 206 GLY A O 1
ATOM 1516 N N . GLY A 1 207 ? 67.999 30.133 -2.030 1.00 32.53 207 GLY A N 1
ATOM 1517 C CA . GLY A 1 207 ? 66.871 29.223 -2.167 1.00 30.57 207 GLY A CA 1
ATOM 1518 C C . GLY A 1 207 ? 65.795 29.423 -1.130 1.00 30.11 207 GLY A C 1
ATOM 1519 O O . GLY A 1 207 ? 64.794 28.737 -1.191 1.00 31.57 207 GLY A O 1
ATOM 1520 N N . LYS A 1 208 ? 65.978 30.359 -0.203 1.00 28.90 208 LYS A N 1
ATOM 1521 C CA . LYS A 1 208 ? 65.006 30.607 0.839 1.00 28.83 208 LYS A CA 1
ATOM 1522 C C . LYS A 1 208 ? 63.774 31.423 0.429 1.00 28.37 208 LYS A C 1
ATOM 1523 O O . LYS A 1 208 ? 62.746 31.396 1.113 1.00 28.33 208 LYS A O 1
ATOM 1527 N N . LYS A 1 209 ? 63.883 32.171 -0.656 1.00 26.82 209 LYS A N 1
ATOM 1528 C CA . LYS A 1 209 ? 62.807 33.045 -1.064 1.00 25.74 209 LYS A CA 1
ATOM 1529 C C . LYS A 1 209 ? 62.598 34.171 -0.026 1.00 25.46 209 LYS A C 1
ATOM 1530 O O . LYS A 1 209 ? 63.302 34.297 0.990 1.00 24.35 209 LYS A O 1
ATOM 1536 N N . VAL A 1 210 ? 61.560 34.944 -0.236 1.00 24.87 210 VAL A N 1
ATOM 1537 C CA . VAL A 1 210 ? 61.327 36.126 0.571 1.00 24.10 210 VAL A CA 1
ATOM 1538 C C . VAL A 1 210 ? 59.981 36.091 1.312 1.00 22.61 210 VAL A C 1
ATOM 1539 O O . VAL A 1 210 ? 59.088 35.384 0.893 1.00 22.44 210 VAL A O 1
ATOM 1543 N N . ARG A 1 211 ? 59.887 36.747 2.462 1.00 21.53 211 ARG A N 1
ATOM 1544 C CA . ARG A 1 211 ? 58.650 36.784 3.237 1.00 22.71 211 ARG A CA 1
ATOM 1545 C C . ARG A 1 211 ? 57.646 37.851 2.717 1.00 22.43 211 ARG A C 1
ATOM 1546 O O . ARG A 1 211 ? 56.444 37.728 2.943 1.00 21.88 211 ARG A O 1
ATOM 1549 N N . VAL A 1 212 ? 58.138 38.913 2.072 1.00 20.75 212 VAL A N 1
ATOM 1550 C CA . VAL A 1 212 ? 57.254 39.924 1.545 1.00 19.13 212 VAL A CA 1
ATOM 1551 C C . VAL A 1 212 ? 57.730 40.445 0.187 1.00 18.79 212 VAL A C 1
ATOM 1552 O O . VAL A 1 212 ? 58.941 40.519 -0.058 1.00 18.17 212 VAL A O 1
ATOM 1556 N N . VAL A 1 213 ? 56.762 40.741 -0.694 1.00 16.70 213 VAL A N 1
ATOM 1557 C CA . VAL A 1 213 ? 56.962 41.265 -2.041 1.00 15.74 213 VAL A CA 1
ATOM 1558 C C . VAL A 1 213 ? 56.110 42.507 -2.186 1.00 17.03 213 VAL A C 1
ATOM 1559 O O . VAL A 1 213 ? 54.903 42.452 -1.929 1.00 17.38 213 VAL A O 1
ATOM 1563 N N . TYR A 1 214 ? 56.727 43.637 -2.535 1.00 17.30 214 TYR A N 1
ATOM 1564 C CA . TYR A 1 214 ? 56.002 44.884 -2.745 1.00 16.53 214 TYR A CA 1
ATOM 1565 C C . TYR A 1 214 ? 55.963 45.052 -4.219 1.00 16.48 214 TYR A C 1
ATOM 1566 O O . TYR A 1 214 ? 56.969 45.388 -4.831 1.00 18.10 214 TYR A O 1
ATOM 1575 N N . ASP A 1 215 ? 54.779 44.913 -4.793 1.00 16.87 215 ASP A N 1
ATOM 1576 C CA . ASP A 1 215 ? 54.625 44.945 -6.236 1.00 17.60 215 ASP A CA 1
ATOM 1577 C C . ASP A 1 215 ? 53.636 46.014 -6.769 1.00 19.13 215 ASP A C 1
ATOM 1578 O O . ASP A 1 215 ? 52.401 45.886 -6.618 1.00 20.00 215 ASP A O 1
ATOM 1583 N N . SER A 1 216 ? 54.178 47.028 -7.449 1.00 17.30 216 SER A N 1
ATOM 1584 C CA . SER A 1 216 ? 53.352 48.088 -7.962 1.00 17.76 216 SER A CA 1
ATOM 1585 C C . SER A 1 216 ? 53.141 47.936 -9.423 1.00 18.43 216 SER A C 1
ATOM 1586 O O . SER A 1 216 ? 52.433 48.746 -10.035 1.00 17.86 216 SER A O 1
ATOM 1589 N N . VAL A 1 217 ? 53.745 46.914 -10.022 1.00 20.05 217 VAL A N 1
ATOM 1590 C CA . VAL A 1 217 ? 53.557 46.814 -11.464 1.00 21.09 217 VAL A CA 1
ATOM 1591 C C . VAL A 1 217 ? 52.240 46.147 -11.875 1.00 22.21 217 VAL A C 1
ATOM 1592 O O . VAL A 1 217 ? 51.703 46.428 -12.962 1.00 20.70 217 VAL A O 1
ATOM 1596 N N . GLY A 1 218 ? 51.696 45.331 -10.971 1.00 22.45 218 GLY A N 1
ATOM 1597 C CA . GLY A 1 218 ? 50.421 44.715 -11.233 1.00 23.69 218 GLY A CA 1
ATOM 1598 C C . GLY A 1 218 ? 50.382 43.508 -12.144 1.00 24.78 218 GLY A C 1
ATOM 1599 O O . GLY A 1 218 ? 51.023 42.480 -11.880 1.00 25.28 218 GLY A O 1
ATOM 1600 N N . ARG A 1 219 ? 49.627 43.648 -13.225 1.00 25.70 219 ARG A N 1
ATOM 1601 C CA . ARG A 1 219 ? 49.390 42.575 -14.186 1.00 28.40 219 ARG A CA 1
ATOM 1602 C C . ARG A 1 219 ? 50.581 41.752 -14.674 1.00 27.86 219 ARG A C 1
ATOM 1603 O O . ARG A 1 219 ? 50.595 40.514 -14.514 1.00 27.17 219 ARG A O 1
ATOM 1611 N N . ASP A 1 220 ? 51.599 42.437 -15.197 1.00 26.81 220 ASP A N 1
ATOM 1612 C CA . ASP A 1 220 ? 52.781 41.751 -15.747 1.00 26.43 220 ASP A CA 1
ATOM 1613 C C . ASP A 1 220 ? 53.597 40.877 -14.805 1.00 24.74 220 ASP A C 1
ATOM 1614 O O . ASP A 1 220 ? 54.120 39.859 -15.235 1.00 23.36 220 ASP A O 1
ATOM 1619 N N . THR A 1 221 ? 53.585 41.188 -13.513 1.00 23.00 221 THR A N 1
ATOM 1620 C CA . THR A 1 221 ? 54.417 40.464 -12.562 1.00 22.55 221 THR A CA 1
ATOM 1621 C C . THR A 1 221 ? 53.699 39.605 -11.536 1.00 23.21 221 THR A C 1
ATOM 1622 O O . THR A 1 221 ? 54.341 38.914 -10.729 1.00 23.23 221 THR A O 1
ATOM 1626 N N . TRP A 1 222 ? 52.376 39.639 -11.576 1.00 23.17 222 TRP A N 1
ATOM 1627 C CA . TRP A 1 222 ? 51.554 38.906 -10.633 1.00 23.11 222 TRP A CA 1
ATOM 1628 C C . TRP A 1 222 ? 52.011 37.477 -10.314 1.00 23.29 222 TRP A C 1
ATOM 1629 O O . TRP A 1 222 ? 52.269 37.130 -9.162 1.00 22.54 222 TRP A O 1
ATOM 1640 N N . GLU A 1 223 ? 52.054 36.637 -11.326 1.00 25.51 223 GLU A N 1
ATOM 1641 C CA . GLU A 1 223 ? 52.429 35.250 -11.139 1.00 28.70 223 GLU A CA 1
ATOM 1642 C C . GLU A 1 223 ? 53.904 35.094 -10.691 1.00 26.63 223 GLU A C 1
ATOM 1643 O O . GLU A 1 223 ? 54.198 34.343 -9.735 1.00 25.62 223 GLU A O 1
ATOM 1649 N N . ARG A 1 224 ? 54.809 35.840 -11.331 1.00 24.61 224 ARG A N 1
ATOM 1650 C CA . ARG A 1 224 ? 56.227 35.802 -10.952 1.00 23.91 224 ARG A CA 1
ATOM 1651 C C . ARG A 1 224 ? 56.435 36.189 -9.469 1.00 22.35 224 ARG A C 1
ATOM 1652 O O . ARG A 1 224 ? 57.095 35.453 -8.721 1.00 21.94 224 ARG A O 1
ATOM 1660 N N . SER A 1 225 ? 55.724 37.223 -9.001 1.00 20.78 225 SER A N 1
ATOM 1661 C CA . SER A 1 225 ? 55.851 37.646 -7.622 1.00 18.90 225 SER A CA 1
ATOM 1662 C C . SER A 1 225 ? 55.364 36.601 -6.622 1.00 21.69 225 SER A C 1
ATOM 1663 O O . SER A 1 225 ? 56.010 36.375 -5.573 1.00 20.67 225 SER A O 1
ATOM 1666 N N . LEU A 1 226 ? 54.237 35.937 -6.930 1.00 22.26 226 LEU A N 1
ATOM 1667 C CA . LEU A 1 226 ? 53.731 34.913 -6.016 1.00 22.58 226 LEU A CA 1
ATOM 1668 C C . LEU A 1 226 ? 54.760 33.765 -5.900 1.00 22.61 226 LEU A C 1
ATOM 1669 O O . LEU A 1 226 ? 54.952 33.179 -4.824 1.00 22.26 226 LEU A O 1
ATOM 1674 N N . ASP A 1 227 ? 55.427 33.471 -7.015 1.00 22.51 227 ASP A N 1
ATOM 1675 C CA . ASP A 1 227 ? 56.456 32.454 -7.054 1.00 23.70 227 ASP A CA 1
ATOM 1676 C C . ASP A 1 227 ? 57.743 32.837 -6.267 1.00 23.93 227 ASP A C 1
ATOM 1677 O O . ASP A 1 227 ? 58.586 31.970 -6.030 1.00 25.80 227 ASP A O 1
ATOM 1682 N N . CYS A 1 228 ? 57.895 34.095 -5.846 1.00 22.11 228 CYS A N 1
ATOM 1683 C CA . CYS A 1 228 ? 59.094 34.504 -5.080 1.00 21.37 228 CYS A CA 1
ATOM 1684 C C . CYS A 1 228 ? 58.837 34.478 -3.601 1.00 21.33 228 CYS A C 1
ATOM 1685 O O . CYS A 1 228 ? 59.699 34.857 -2.816 1.00 21.21 228 CYS A O 1
ATOM 1688 N N . LEU A 1 229 ? 57.704 33.919 -3.202 1.00 21.63 229 LEU A N 1
ATOM 1689 C CA . LEU A 1 229 ? 57.325 33.973 -1.792 1.00 21.36 229 LEU A CA 1
ATOM 1690 C C . LEU A 1 229 ? 57.395 32.698 -0.991 1.00 20.75 229 LEU A C 1
ATOM 1691 O O . LEU A 1 229 ? 57.113 31.637 -1.502 1.00 20.95 229 LEU A O 1
ATOM 1696 N N . GLN A 1 230 ? 57.824 32.836 0.255 1.00 20.90 230 GLN A N 1
ATOM 1697 C CA . GLN A 1 230 ? 57.879 31.740 1.197 1.00 23.36 230 GLN A CA 1
ATOM 1698 C C . GLN A 1 230 ? 56.425 31.380 1.640 1.00 24.66 230 GLN A C 1
ATOM 1699 O O . GLN A 1 230 ? 55.476 32.209 1.546 1.00 23.99 230 GLN A O 1
ATOM 1705 N N . ARG A 1 231 ? 56.288 30.169 2.175 1.00 23.91 231 ARG A N 1
ATOM 1706 C CA . ARG A 1 231 ? 55.047 29.661 2.672 1.00 24.12 231 ARG A CA 1
ATOM 1707 C C . ARG A 1 231 ? 54.532 30.739 3.619 1.00 23.32 231 ARG A C 1
ATOM 1708 O O . ARG A 1 231 ? 55.297 31.304 4.401 1.00 21.27 231 ARG A O 1
ATOM 1716 N N . ARG A 1 232 ? 53.250 31.086 3.469 1.00 22.52 232 ARG A N 1
ATOM 1717 C CA . ARG A 1 232 ? 52.591 32.091 4.294 1.00 20.83 232 ARG A CA 1
ATOM 1718 C C . ARG A 1 232 ? 53.163 33.481 4.176 1.00 20.11 232 ARG A C 1
ATOM 1719 O O . ARG A 1 232 ? 53.021 34.266 5.106 1.00 20.92 232 ARG A O 1
ATOM 1727 N N . GLY A 1 233 ? 53.835 33.774 3.070 1.00 20.25 233 GLY A N 1
ATOM 1728 C CA . GLY A 1 233 ? 54.391 35.100 2.848 1.00 19.82 233 GLY A CA 1
ATOM 1729 C C . GLY A 1 233 ? 53.308 36.098 2.488 1.00 20.09 233 GLY A C 1
ATOM 1730 O O . GLY A 1 233 ? 52.140 35.728 2.265 1.00 20.98 233 GLY A O 1
ATOM 1731 N N . LEU A 1 234 ? 53.686 37.368 2.396 1.00 19.69 234 LEU A N 1
ATOM 1732 C CA . LEU A 1 234 ? 52.742 38.435 2.101 1.00 19.03 234 LEU A CA 1
ATOM 1733 C C . LEU A 1 234 ? 53.001 39.129 0.801 1.00 19.62 234 LEU A C 1
ATOM 1734 O O . LEU A 1 234 ? 54.084 39.666 0.608 1.00 20.98 234 LEU A O 1
ATOM 1739 N N . MET A 1 235 ? 52.003 39.136 -0.083 1.00 20.03 235 MET A N 1
ATOM 1740 C CA . MET A 1 235 ? 52.100 39.798 -1.374 1.00 20.14 235 MET A CA 1
ATOM 1741 C C . MET A 1 235 ? 51.384 41.152 -1.246 1.00 20.35 235 MET A C 1
ATOM 1742 O O . MET A 1 235 ? 50.183 41.186 -0.899 1.00 20.13 235 MET A O 1
ATOM 1747 N N . VAL A 1 236 ? 52.130 42.257 -1.416 1.00 18.84 236 VAL A N 1
ATOM 1748 C CA . VAL A 1 236 ? 51.566 43.604 -1.354 1.00 16.63 236 VAL A CA 1
ATOM 1749 C C . VAL A 1 236 ? 51.387 44.171 -2.759 1.00 18.05 236 VAL A C 1
ATOM 1750 O O . VAL A 1 236 ? 52.359 44.558 -3.421 1.00 18.16 236 VAL A O 1
ATOM 1754 N N . SER A 1 237 ? 50.159 44.103 -3.282 1.00 17.94 237 SER A N 1
ATOM 1755 C CA . SER A 1 237 ? 49.854 44.633 -4.616 1.00 18.44 237 SER A CA 1
ATOM 1756 C C . SER A 1 237 ? 49.423 46.096 -4.404 1.00 19.24 237 SER A C 1
ATOM 1757 O O . SER A 1 237 ? 48.346 46.359 -3.859 1.00 19.55 237 SER A O 1
ATOM 1760 N N . PHE A 1 238 ? 50.258 47.064 -4.798 1.00 18.98 238 PHE A N 1
ATOM 1761 C CA . PHE A 1 238 ? 49.930 48.454 -4.507 1.00 16.07 238 PHE A CA 1
ATOM 1762 C C . PHE A 1 238 ? 50.002 49.385 -5.687 1.00 16.89 238 PHE A C 1
ATOM 1763 O O . PHE A 1 238 ? 50.058 50.594 -5.511 1.00 18.24 238 PHE A O 1
ATOM 1771 N N . GLY A 1 239 ? 50.002 48.827 -6.890 1.00 17.14 239 GLY A N 1
ATOM 1772 C CA . GLY A 1 239 ? 50.054 49.644 -8.087 1.00 16.98 239 GLY A CA 1
ATOM 1773 C C . GLY A 1 239 ? 49.461 48.866 -9.260 1.00 19.09 239 GLY A C 1
ATOM 1774 O O . GLY A 1 239 ? 49.212 47.669 -9.150 1.00 17.39 239 GLY A O 1
ATOM 1775 N N . ASN A 1 240 ? 49.165 49.566 -10.358 1.00 20.92 240 ASN A N 1
ATOM 1776 C CA . ASN A 1 240 ? 48.610 48.955 -11.567 1.00 21.73 240 ASN A CA 1
ATOM 1777 C C . ASN A 1 240 ? 49.395 49.534 -12.761 1.00 22.74 240 ASN A C 1
ATOM 1778 O O . ASN A 1 240 ? 48.781 49.772 -13.811 1.00 22.53 240 ASN A O 1
ATOM 1783 N N . SER A 1 241 ? 50.724 49.690 -12.645 1.00 21.08 241 SER A N 1
ATOM 1784 C CA . SER A 1 241 ? 51.504 50.288 -13.725 1.00 19.57 241 SER A CA 1
ATOM 1785 C C . SER A 1 241 ? 51.358 49.615 -15.061 1.00 22.09 241 SER A C 1
ATOM 1786 O O . SER A 1 241 ? 51.260 50.291 -16.091 1.00 23.47 241 SER A O 1
ATOM 1789 N N . SER A 1 242 ? 51.354 48.287 -15.070 1.00 20.59 242 SER A N 1
ATOM 1790 C CA . SER A 1 242 ? 51.186 47.574 -16.327 1.00 20.22 242 SER A CA 1
ATOM 1791 C C . SER A 1 242 ? 49.711 47.159 -16.492 1.00 20.96 242 SER A C 1
ATOM 1792 O O . SER A 1 242 ? 49.380 46.465 -17.441 1.00 23.82 242 SER A O 1
ATOM 1795 N N . GLY A 1 243 ? 48.861 47.511 -15.537 1.00 20.81 243 GLY A N 1
ATOM 1796 C CA . GLY A 1 243 ? 47.475 47.113 -15.610 1.00 22.83 243 GLY A CA 1
ATOM 1797 C C . GLY A 1 243 ? 47.035 46.550 -14.277 1.00 24.35 243 GLY A C 1
ATOM 1798 O O . GLY A 1 243 ? 47.883 46.095 -13.497 1.00 25.46 243 GLY A O 1
ATOM 1799 N N . ALA A 1 244 ? 45.739 46.629 -13.969 1.00 23.85 244 ALA A N 1
ATOM 1800 C CA . ALA A 1 244 ? 45.230 46.100 -12.699 1.00 23.54 244 ALA A CA 1
ATOM 1801 C C . ALA A 1 244 ? 45.324 44.581 -12.708 1.00 23.49 244 ALA A C 1
ATOM 1802 O O . ALA A 1 244 ? 45.465 43.972 -13.781 1.00 22.77 244 ALA A O 1
ATOM 1804 N N . VAL A 1 245 ? 45.316 43.963 -11.530 1.00 23.68 245 VAL A N 1
ATOM 1805 C CA . VAL A 1 245 ? 45.335 42.502 -11.534 1.00 25.02 245 VAL A CA 1
ATOM 1806 C C . VAL A 1 245 ? 43.889 42.006 -11.389 1.00 24.63 245 VAL A C 1
ATOM 1807 O O . VAL A 1 245 ? 43.194 42.295 -10.411 1.00 23.73 245 VAL A O 1
ATOM 1811 N N . THR A 1 246 ? 43.415 41.373 -12.448 1.00 23.48 246 THR A N 1
ATOM 1812 C CA . THR A 1 246 ? 42.046 40.923 -12.482 1.00 25.22 246 THR A CA 1
ATOM 1813 C C . THR A 1 246 ? 41.955 39.455 -12.813 1.00 25.33 246 THR A C 1
ATOM 1814 O O . THR A 1 246 ? 42.930 38.844 -13.218 1.00 26.85 246 THR A O 1
ATOM 1818 N N . GLY A 1 247 ? 40.782 38.888 -12.605 1.00 25.49 247 GLY A N 1
ATOM 1819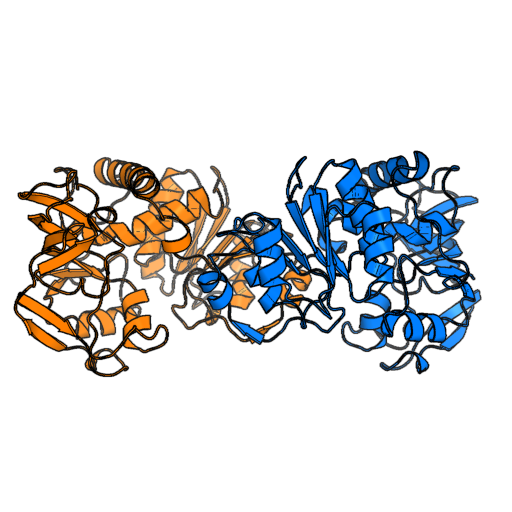 C CA . GLY A 1 247 ? 40.566 37.501 -12.932 1.00 25.78 247 GLY A CA 1
ATOM 1820 C C . GLY A 1 247 ? 41.256 36.501 -12.051 1.00 25.98 247 GLY A C 1
ATOM 1821 O O . GLY A 1 247 ? 41.572 35.414 -12.502 1.00 26.83 247 GLY A O 1
ATOM 1822 N N . VAL A 1 248 ? 41.498 36.833 -10.795 1.00 25.63 248 VAL A N 1
ATOM 1823 C CA . VAL A 1 248 ? 42.158 35.847 -9.968 1.00 24.08 248 VAL A CA 1
ATOM 1824 C C . VAL A 1 248 ? 41.204 34.874 -9.291 1.00 24.85 248 VAL A C 1
ATOM 1825 O O . VAL A 1 248 ? 40.035 35.194 -8.995 1.00 25.00 248 VAL A O 1
ATOM 1829 N N . ASN A 1 249 ? 41.680 33.639 -9.187 1.00 24.74 249 ASN A N 1
ATOM 1830 C CA . ASN A 1 249 ? 40.991 32.544 -8.534 1.00 24.11 249 ASN A CA 1
ATOM 1831 C C . ASN A 1 249 ? 41.792 32.476 -7.234 1.00 23.93 249 ASN A C 1
ATOM 1832 O O . ASN A 1 249 ? 43.022 32.303 -7.269 1.00 23.17 249 ASN A O 1
ATOM 1837 N N . LEU A 1 250 ? 41.112 32.608 -6.098 1.00 22.65 250 LEU A N 1
ATOM 1838 C CA . LEU A 1 250 ? 41.766 32.571 -4.812 1.00 22.42 250 LEU A CA 1
ATOM 1839 C C . LEU A 1 250 ? 42.513 31.280 -4.544 1.00 22.36 250 LEU A C 1
ATOM 1840 O O . LEU A 1 250 ? 43.379 31.244 -3.672 1.00 22.86 250 LEU A O 1
ATOM 1845 N N . GLY A 1 251 ? 42.112 30.201 -5.198 1.00 20.92 251 GLY A N 1
ATOM 1846 C CA . GLY A 1 251 ? 42.793 28.939 -5.017 1.00 20.56 251 GLY A CA 1
ATOM 1847 C C . GLY A 1 251 ? 44.291 29.099 -5.218 1.00 21.79 251 GLY A C 1
ATOM 1848 O O . GLY A 1 251 ? 45.074 28.467 -4.503 1.00 21.31 251 GLY A O 1
ATOM 1849 N N . ILE A 1 252 ? 44.698 29.975 -6.143 1.00 21.71 252 ILE A N 1
ATOM 1850 C CA . ILE A 1 252 ? 46.117 30.219 -6.379 1.00 22.29 252 ILE A CA 1
ATOM 1851 C C . ILE A 1 252 ? 46.911 30.628 -5.112 1.00 22.58 252 ILE A C 1
ATOM 1852 O O . ILE A 1 252 ? 48.098 30.258 -5.001 1.00 21.59 252 ILE A O 1
ATOM 1857 N N . LEU A 1 253 ? 46.288 31.327 -4.150 1.00 20.17 253 LEU A N 1
ATOM 1858 C CA . LEU A 1 253 ? 47.000 31.680 -2.916 1.00 20.29 253 LEU A CA 1
ATOM 1859 C C . LEU A 1 253 ? 47.291 30.415 -2.072 1.00 21.31 253 LEU A C 1
ATOM 1860 O O . LEU A 1 253 ? 48.225 30.345 -1.220 1.00 19.83 253 LEU A O 1
ATOM 1865 N N . ASN A 1 254 ? 46.436 29.423 -2.267 1.00 22.59 254 ASN A N 1
ATOM 1866 C CA . ASN A 1 254 ? 46.554 28.155 -1.549 1.00 23.35 254 ASN A CA 1
ATOM 1867 C C . ASN A 1 254 ? 47.717 27.374 -2.194 1.00 23.36 254 ASN A C 1
ATOM 1868 O O . ASN A 1 254 ? 48.677 26.973 -1.510 1.00 21.98 254 ASN A O 1
ATOM 1873 N N . GLN A 1 255 ? 47.622 27.185 -3.503 1.00 23.53 255 GLN A N 1
ATOM 1874 C CA . GLN A 1 255 ? 48.629 26.460 -4.244 1.00 26.39 255 GLN A CA 1
ATOM 1875 C C . GLN A 1 255 ? 50.017 27.029 -4.034 1.00 25.07 255 GLN A C 1
ATOM 1876 O O . GLN A 1 255 ? 50.947 26.296 -3.795 1.00 24.09 255 GLN A O 1
ATOM 1882 N N . LYS A 1 256 ? 50.127 28.348 -4.081 1.00 24.46 256 LYS A N 1
ATOM 1883 C CA . LYS A 1 256 ? 51.396 29.008 -3.925 1.00 23.93 256 LYS A CA 1
ATOM 1884 C C . LYS A 1 256 ? 51.945 29.021 -2.507 1.00 23.03 256 LYS A C 1
ATOM 1885 O O . LYS A 1 256 ? 52.989 29.625 -2.278 1.00 24.64 256 LYS A O 1
ATOM 1891 N N . GLY A 1 257 ? 51.274 28.366 -1.559 1.00 20.95 257 GLY A N 1
ATOM 1892 C CA . GLY A 1 257 ? 51.769 28.334 -0.188 1.00 18.14 257 GLY A CA 1
ATOM 1893 C C . GLY A 1 257 ? 50.962 28.980 0.929 1.00 18.71 257 GLY A C 1
ATOM 1894 O O . GLY A 1 257 ? 51.556 29.353 1.958 1.00 18.25 257 GLY A O 1
ATOM 1895 N N . SER A 1 258 ? 49.622 29.062 0.790 1.00 18.22 258 SER A N 1
ATOM 1896 C CA . SER A 1 258 ? 48.763 29.688 1.813 1.00 15.91 258 SER A CA 1
ATOM 1897 C C . SER A 1 258 ? 49.248 31.124 2.053 1.00 16.12 258 SER A C 1
ATOM 1898 O O . SER A 1 258 ? 49.452 31.559 3.180 1.00 14.59 258 SER A O 1
ATOM 1901 N N . LEU A 1 259 ? 49.398 31.858 0.958 1.00 15.79 259 LEU A N 1
ATOM 1902 C CA . LEU A 1 259 ? 49.888 33.218 0.980 1.00 16.00 259 LEU A CA 1
ATOM 1903 C C . LEU A 1 259 ? 48.810 34.219 1.386 1.00 18.05 259 LEU A C 1
ATOM 1904 O O . LEU A 1 259 ? 47.607 33.893 1.393 1.00 16.53 259 LEU A O 1
ATOM 1909 N N . TYR A 1 260 ? 49.273 35.400 1.817 1.00 18.64 260 TYR A N 1
ATOM 1910 C CA . TYR A 1 260 ? 48.406 36.522 2.128 1.00 18.45 260 TYR A CA 1
ATOM 1911 C C . TYR A 1 260 ? 48.622 37.571 1.014 1.00 18.47 260 TYR A C 1
ATOM 1912 O O . TYR A 1 260 ? 49.678 37.622 0.362 1.00 18.53 260 TYR A O 1
ATOM 1921 N N . VAL A 1 261 ? 47.567 38.313 0.699 1.00 18.64 261 VAL A N 1
ATOM 1922 C CA . VAL A 1 261 ? 47.669 39.397 -0.256 1.00 18.27 261 VAL A CA 1
ATOM 1923 C C . VAL A 1 261 ? 46.830 40.576 0.261 1.00 17.89 261 VAL A C 1
ATOM 1924 O O . VAL A 1 261 ? 45.801 40.390 0.933 1.00 15.50 261 VAL A O 1
ATOM 1928 N N . THR A 1 262 ? 47.315 41.789 0.019 1.00 17.49 262 THR A N 1
ATOM 1929 C CA . THR A 1 262 ? 46.608 42.976 0.451 1.00 17.42 262 THR A CA 1
ATOM 1930 C C . THR A 1 262 ? 46.802 43.957 -0.666 1.00 18.41 262 THR A C 1
ATOM 1931 O O . THR A 1 262 ? 47.754 43.817 -1.440 1.00 17.11 262 THR A O 1
ATOM 1935 N N . ARG A 1 263 ? 45.799 44.816 -0.877 1.00 18.42 263 ARG A N 1
ATOM 1936 C CA . ARG A 1 263 ? 45.871 45.826 -1.930 1.00 18.78 263 ARG A CA 1
ATOM 1937 C C . ARG A 1 263 ? 45.577 47.149 -1.212 1.00 19.80 263 ARG A C 1
ATOM 1938 O O . ARG A 1 263 ? 44.437 47.593 -1.146 1.00 19.98 263 ARG A O 1
ATOM 1946 N N . PRO A 1 264 ? 46.623 47.792 -0.664 1.00 19.76 264 PRO A N 1
ATOM 1947 C CA . PRO A 1 264 ? 46.486 49.056 0.072 1.00 19.60 264 PRO A CA 1
ATOM 1948 C C . PRO A 1 264 ? 46.517 50.349 -0.756 1.00 19.54 264 PRO A C 1
ATOM 1949 O O . PRO A 1 264 ? 46.935 50.373 -1.923 1.00 17.79 264 PRO A O 1
ATOM 1953 N N . SER A 1 265 ? 46.061 51.422 -0.117 1.00 20.23 265 SER A N 1
ATOM 1954 C CA . SER A 1 265 ? 46.071 52.742 -0.713 1.00 21.03 265 SER A CA 1
ATOM 1955 C C . SER A 1 265 ? 46.422 53.671 0.448 1.00 21.40 265 SER A C 1
ATOM 1956 O O . SER A 1 265 ? 46.337 53.286 1.622 1.00 19.75 265 SER A O 1
ATOM 1959 N N . LEU A 1 266 ? 46.884 54.868 0.110 1.00 23.71 266 LEU A N 1
ATOM 1960 C CA . LEU A 1 266 ? 47.242 55.876 1.098 1.00 24.92 266 LEU A CA 1
ATOM 1961 C C . LEU A 1 266 ? 46.072 56.207 2.024 1.00 27.39 266 LEU A C 1
ATOM 1962 O O . LEU A 1 266 ? 46.282 56.426 3.244 1.00 30.28 266 LEU A O 1
ATOM 1967 N N . GLN A 1 267 ? 44.862 56.291 1.455 1.00 27.67 267 GLN A N 1
ATOM 1968 C CA . GLN A 1 267 ? 43.669 56.597 2.240 1.00 30.08 267 GLN A CA 1
ATOM 1969 C C . GLN A 1 267 ? 43.412 55.557 3.317 1.00 29.13 267 GLN A C 1
ATOM 1970 O O . GLN A 1 267 ? 42.812 55.885 4.334 1.00 30.58 267 GLN A O 1
ATOM 1976 N N . GLY A 1 268 ? 43.770 54.296 3.073 1.00 26.45 268 GLY A N 1
ATOM 1977 C CA . GLY A 1 268 ? 43.544 53.281 4.080 1.00 24.79 268 GLY A CA 1
ATOM 1978 C C . GLY A 1 268 ? 44.480 53.368 5.282 1.00 24.46 268 GLY A C 1
ATOM 1979 O O . GLY A 1 268 ? 44.200 52.769 6.330 1.00 23.54 268 GLY A O 1
ATOM 1980 N N . TYR A 1 269 ? 45.573 54.121 5.157 1.00 23.93 269 TYR A N 1
ATOM 1981 C CA . TYR A 1 269 ? 46.579 54.205 6.221 1.00 24.67 269 TYR A CA 1
ATOM 1982 C C . TYR A 1 269 ? 46.809 55.583 6.846 1.00 26.26 269 TYR A C 1
ATOM 1983 O O . TYR A 1 269 ? 47.143 55.671 8.028 1.00 27.20 269 TYR A O 1
ATOM 1992 N N . ILE A 1 270 ? 46.716 56.639 6.043 1.00 27.58 270 ILE A N 1
ATOM 1993 C CA . ILE A 1 270 ? 46.895 58.008 6.531 1.00 29.62 270 ILE A CA 1
ATOM 1994 C C . ILE A 1 270 ? 45.474 58.624 6.512 1.00 31.08 270 ILE A C 1
ATOM 1995 O O . ILE A 1 270 ? 45.031 59.193 5.524 1.00 31.43 270 ILE A O 1
ATOM 2000 N N . THR A 1 271 ? 44.787 58.491 7.628 1.00 32.49 271 THR A N 1
ATOM 2001 C CA . THR A 1 271 ? 43.405 58.901 7.745 1.00 36.11 271 THR A CA 1
ATOM 2002 C C . THR A 1 271 ? 43.135 60.069 8.683 1.00 37.48 271 THR A C 1
ATOM 2003 O O . THR A 1 271 ? 42.192 60.818 8.468 1.00 39.14 271 THR A O 1
ATOM 2007 N N . THR A 1 272 ? 43.915 60.204 9.743 1.00 38.71 272 THR A N 1
ATOM 2008 C CA . THR A 1 272 ? 43.720 61.302 10.677 1.00 39.40 272 THR A CA 1
ATOM 2009 C C . THR A 1 272 ? 44.884 62.303 10.598 1.00 41.42 272 THR A C 1
ATOM 2010 O O . THR A 1 272 ? 45.919 62.036 9.966 1.00 41.02 272 THR A O 1
ATOM 2014 N N . ARG A 1 273 ? 44.710 63.444 11.263 1.00 43.28 273 ARG A N 1
ATOM 2015 C CA . ARG A 1 273 ? 45.710 64.507 11.321 1.00 44.70 273 ARG A CA 1
ATOM 2016 C C . ARG A 1 273 ? 46.886 63.966 12.126 1.00 44.20 273 ARG A C 1
ATOM 2017 O O . ARG A 1 273 ? 48.057 64.183 11.789 1.00 44.59 273 ARG A O 1
ATOM 2025 N N . GLU A 1 274 ? 46.568 63.194 13.150 1.00 42.82 274 GLU A N 1
ATOM 2026 C CA . GLU A 1 274 ? 47.588 62.623 13.993 1.00 43.19 274 GLU A CA 1
ATOM 2027 C C . GLU A 1 274 ? 48.476 61.665 13.175 1.00 41.70 274 GLU A C 1
ATOM 2028 O O . GLU A 1 274 ? 49.693 61.659 13.344 1.00 42.80 274 GLU A O 1
ATOM 2034 N N . GLU A 1 275 ? 47.886 60.891 12.269 1.00 39.11 275 GLU A N 1
ATOM 2035 C CA . GLU A 1 275 ? 48.651 59.961 11.439 1.00 36.72 275 GLU A CA 1
ATOM 2036 C C . GLU A 1 275 ? 49.515 60.659 10.418 1.00 35.20 275 GLU A C 1
ATOM 2037 O O . GLU A 1 275 ? 50.660 60.253 10.191 1.00 35.28 275 GLU A O 1
ATOM 2043 N N . LEU A 1 276 ? 48.949 61.674 9.770 1.00 33.41 276 LEU A N 1
ATOM 2044 C CA . LEU A 1 276 ? 49.661 62.456 8.779 1.00 32.27 276 LEU A CA 1
ATOM 2045 C C . LEU A 1 276 ? 50.887 63.090 9.462 1.00 32.33 276 LEU A C 1
ATOM 2046 O O . LEU A 1 276 ? 51.998 63.067 8.922 1.00 32.43 276 LEU A O 1
ATOM 2051 N N . THR A 1 277 ? 50.673 63.576 10.682 1.00 31.67 277 THR A N 1
ATOM 2052 C CA . THR A 1 277 ? 51.701 64.212 11.491 1.00 31.51 277 THR A CA 1
ATOM 2053 C C . THR A 1 277 ? 52.855 63.284 11.902 1.00 31.13 277 THR A C 1
ATOM 2054 O O . THR A 1 277 ? 54.028 63.639 11.744 1.00 31.04 277 THR A O 1
ATOM 2058 N N . GLU A 1 278 ? 52.536 62.120 12.451 1.00 30.88 278 GLU A N 1
ATOM 2059 C CA . GLU A 1 278 ? 53.573 61.168 12.832 1.00 31.37 278 GLU A CA 1
ATOM 2060 C C . GLU A 1 278 ? 54.414 60.745 11.604 1.00 31.36 278 GLU A C 1
ATOM 2061 O O . GLU A 1 278 ? 55.671 60.756 11.649 1.00 32.13 278 GLU A O 1
ATOM 2063 N N . ALA A 1 279 ? 53.734 60.447 10.493 1.00 29.24 279 ALA A N 1
ATOM 2064 C CA . ALA A 1 279 ? 54.420 60.042 9.279 1.00 27.10 279 ALA A CA 1
ATOM 2065 C C . ALA A 1 279 ? 55.272 61.160 8.664 1.00 26.56 279 ALA A C 1
ATOM 2066 O O . ALA A 1 279 ? 56.358 60.877 8.162 1.00 25.40 279 ALA A O 1
ATOM 2068 N N . SER A 1 280 ? 54.776 62.404 8.676 1.00 25.72 280 SER A N 1
ATOM 2069 C CA . SER A 1 280 ? 55.500 63.560 8.114 1.00 26.58 280 SER A CA 1
ATOM 2070 C C . SER A 1 280 ? 56.753 63.826 8.926 1.00 26.21 280 SER A C 1
ATOM 2071 O O . SER A 1 280 ? 57.789 64.224 8.385 1.00 25.81 280 SER A O 1
ATOM 2074 N N . ASN A 1 281 ? 56.618 63.691 10.239 1.00 25.82 281 ASN A N 1
ATOM 2075 C CA . ASN A 1 281 ? 57.744 63.931 11.120 1.00 27.08 281 ASN A CA 1
ATOM 2076 C C . ASN A 1 281 ? 58.877 62.983 10.773 1.00 26.75 281 ASN A C 1
ATOM 2077 O O . ASN A 1 281 ? 60.034 63.401 10.657 1.00 28.63 281 ASN A O 1
ATOM 2082 N N . GLU A 1 282 ? 58.546 61.722 10.559 1.00 25.52 282 GLU A N 1
ATOM 2083 C CA . GLU A 1 282 ? 59.557 60.752 10.173 1.00 25.40 282 GLU A CA 1
ATOM 2084 C C . GLU A 1 282 ? 60.188 61.150 8.823 1.00 25.04 282 GLU A C 1
ATOM 2085 O O . GLU A 1 282 ? 61.404 61.357 8.722 1.00 24.64 282 GLU A O 1
ATOM 2091 N N . LEU A 1 283 ? 59.350 61.223 7.796 1.00 22.85 283 LEU A N 1
ATOM 2092 C CA . LEU A 1 283 ? 59.777 61.571 6.459 1.00 23.19 283 LEU A CA 1
ATOM 2093 C C . LEU A 1 283 ? 60.646 62.833 6.403 1.00 23.05 283 LEU A C 1
ATOM 2094 O O . LEU A 1 283 ? 61.707 62.859 5.781 1.00 23.84 283 LEU A O 1
ATOM 2099 N N . PHE A 1 284 ? 60.149 63.903 6.996 1.00 24.06 284 PHE A N 1
ATOM 2100 C CA . PHE A 1 284 ? 60.841 65.181 6.967 1.00 25.11 284 PHE A CA 1
ATOM 2101 C C . PHE A 1 284 ? 62.196 65.104 7.643 1.00 24.97 284 PHE A C 1
ATOM 2102 O O . PHE A 1 284 ? 63.138 65.765 7.213 1.00 24.92 284 PHE A O 1
ATOM 2110 N N . SER A 1 285 ? 62.285 64.343 8.721 1.00 23.73 285 SER A N 1
ATOM 2111 C CA . SER A 1 285 ? 63.540 64.297 9.403 1.00 25.08 285 SER A CA 1
ATOM 2112 C C . SER A 1 285 ? 64.596 63.537 8.589 1.00 24.97 285 SER A C 1
ATOM 2113 O O . SER A 1 285 ? 65.749 63.917 8.588 1.00 24.41 285 SER A O 1
ATOM 2116 N N . LEU A 1 286 ? 64.157 62.597 7.755 1.00 25.40 286 LEU A N 1
ATOM 2117 C CA . LEU A 1 286 ? 65.044 61.791 6.926 1.00 25.14 286 LEU A CA 1
ATOM 2118 C C . LEU A 1 286 ? 65.542 62.558 5.710 1.00 25.60 286 LEU A C 1
ATOM 2119 O O . LEU A 1 286 ? 66.647 62.306 5.223 1.00 25.43 286 LEU A O 1
ATOM 2124 N N . ILE A 1 287 ? 64.708 63.453 5.180 1.00 25.87 287 ILE A N 1
ATOM 2125 C CA . ILE A 1 287 ? 65.103 64.276 4.030 1.00 25.99 287 ILE A CA 1
ATOM 2126 C C . ILE A 1 287 ? 66.044 65.425 4.482 1.00 26.90 287 ILE A C 1
ATOM 2127 O O . ILE A 1 287 ? 67.059 65.693 3.820 1.00 27.98 287 ILE A O 1
ATOM 2132 N N . ALA A 1 288 ? 65.685 66.098 5.584 1.00 25.75 288 ALA A N 1
ATOM 2133 C CA . ALA A 1 288 ? 66.480 67.188 6.145 1.00 25.36 288 ALA A CA 1
ATOM 2134 C C . ALA A 1 288 ? 67.869 66.688 6.522 1.00 25.65 288 ALA A C 1
ATOM 2135 O O . ALA A 1 288 ? 68.870 67.378 6.314 1.00 26.37 288 ALA A O 1
ATOM 2137 N N . SER A 1 289 ? 67.946 65.478 7.053 1.00 25.36 289 SER A N 1
ATOM 2138 C CA . SER A 1 289 ? 69.229 64.960 7.443 1.00 24.33 289 SER A CA 1
ATOM 2139 C C . SER A 1 289 ? 69.980 64.369 6.269 1.00 24.34 289 SER A C 1
ATOM 2140 O O . SER A 1 289 ? 71.103 63.880 6.449 1.00 23.84 289 SER A O 1
ATOM 2143 N N . GLY A 1 290 ? 69.404 64.443 5.067 1.00 23.83 290 GLY A N 1
ATOM 2144 C CA . GLY A 1 290 ? 70.079 63.891 3.896 1.00 22.99 290 GLY A CA 1
ATOM 2145 C C . GLY A 1 290 ? 70.113 62.358 3.742 1.00 24.49 290 GLY A C 1
ATOM 2146 O O . GLY A 1 290 ? 70.797 61.827 2.853 1.00 24.53 290 GLY A O 1
ATOM 2147 N N . VAL A 1 291 ? 69.404 61.634 4.609 1.00 24.48 291 VAL A N 1
ATOM 2148 C CA . VAL A 1 291 ? 69.344 60.184 4.532 1.00 24.28 291 VAL A CA 1
ATOM 2149 C C . VAL A 1 291 ? 68.533 59.801 3.289 1.00 25.29 291 VAL A C 1
ATOM 2150 O O . VAL A 1 291 ? 68.780 58.761 2.664 1.00 25.73 291 VAL A O 1
ATOM 2154 N N . ILE A 1 292 ? 67.576 60.634 2.904 1.00 25.13 292 ILE A N 1
ATOM 2155 C CA . ILE A 1 292 ? 66.817 60.347 1.693 1.00 25.17 292 ILE A CA 1
ATOM 2156 C C . ILE A 1 292 ? 66.962 61.556 0.792 1.00 26.84 292 ILE A C 1
ATOM 2157 O O . ILE A 1 292 ? 66.629 62.647 1.208 1.00 28.12 292 ILE A O 1
ATOM 2162 N N . LYS A 1 293 ? 67.526 61.381 -0.401 1.00 28.57 293 LYS A N 1
ATOM 2163 C CA . LYS A 1 293 ? 67.721 62.471 -1.356 1.00 30.37 293 LYS A CA 1
ATOM 2164 C C . LYS A 1 293 ? 66.543 62.450 -2.308 1.00 31.65 293 LYS A C 1
ATOM 2165 O O . LYS A 1 293 ? 66.205 61.387 -2.884 1.00 30.86 293 LYS A O 1
ATOM 2171 N N . VAL A 1 294 ? 65.938 63.610 -2.535 1.00 32.63 294 VAL A N 1
ATOM 2172 C CA . VAL A 1 294 ? 64.793 63.656 -3.443 1.00 34.97 294 VAL A CA 1
ATOM 2173 C C . VAL A 1 294 ? 64.897 64.765 -4.476 1.00 36.71 294 VAL A C 1
ATOM 2174 O O . VAL A 1 294 ? 63.890 65.289 -4.918 1.00 38.97 294 VAL A O 1
ATOM 2178 N N . ASP A 1 295 ? 66.106 65.109 -4.883 1.00 37.39 295 ASP A N 1
ATOM 2179 C CA . ASP A 1 295 ? 66.265 66.154 -5.869 1.00 38.91 295 ASP A CA 1
ATOM 2180 C C . ASP A 1 295 ? 65.815 65.601 -7.217 1.00 37.96 295 ASP A C 1
ATOM 2181 O O . ASP A 1 295 ? 65.953 64.415 -7.481 1.00 38.58 295 ASP A O 1
ATOM 2186 N N . VAL A 1 296 ? 65.209 66.451 -8.037 1.00 36.67 296 VAL A N 1
ATOM 2187 C CA . VAL A 1 296 ? 64.656 66.047 -9.337 1.00 34.91 296 VAL A CA 1
ATOM 2188 C C . VAL A 1 296 ? 65.480 66.469 -10.550 1.00 34.79 296 VAL A C 1
ATOM 2189 O O . VAL A 1 296 ? 65.869 67.627 -10.656 1.00 35.02 296 VAL A O 1
ATOM 2193 N N . ALA A 1 297 ? 65.694 65.541 -11.482 1.00 34.85 297 ALA A N 1
ATOM 2194 C CA . ALA A 1 297 ? 66.426 65.815 -12.719 1.00 36.13 297 ALA A CA 1
ATOM 2195 C C . ALA A 1 297 ? 65.757 67.027 -13.363 1.00 37.60 297 ALA A C 1
ATOM 2196 O O . ALA A 1 297 ? 64.527 67.093 -13.396 1.00 39.77 297 ALA A O 1
ATOM 2198 N N . GLU A 1 298 ? 66.525 67.972 -13.895 1.00 38.14 298 GLU A N 1
ATOM 2199 C CA . GLU A 1 298 ? 65.933 69.154 -14.527 1.00 38.27 298 GLU A CA 1
ATOM 2200 C C . GLU A 1 298 ? 65.048 68.770 -15.713 1.00 36.64 298 GLU A C 1
ATOM 2201 O O . GLU A 1 298 ? 64.030 69.387 -15.953 1.00 36.55 298 GLU A O 1
ATOM 2207 N N . GLN A 1 299 ? 65.398 67.697 -16.403 1.00 34.79 299 GLN A N 1
ATOM 2208 C CA . GLN A 1 299 ? 64.625 67.253 -17.546 1.00 33.91 299 GLN A CA 1
ATOM 2209 C C . GLN A 1 299 ? 63.275 66.718 -17.122 1.00 33.80 299 GLN A C 1
ATOM 2210 O O . GLN A 1 299 ? 62.383 66.516 -17.957 1.00 34.85 299 GLN A O 1
ATOM 2212 N N . GLN A 1 300 ? 63.121 66.456 -15.833 1.00 32.59 300 GLN A N 1
ATOM 2213 C CA . GLN A 1 300 ? 61.860 65.930 -15.329 1.00 30.92 300 GLN A CA 1
ATOM 2214 C C . GLN A 1 300 ? 61.013 66.990 -14.638 1.00 30.75 300 GLN A C 1
ATOM 2215 O O . GLN A 1 300 ? 60.159 66.672 -13.808 1.00 30.06 300 GLN A O 1
ATOM 2221 N N . LYS A 1 301 ? 61.304 68.255 -14.927 1.00 31.34 301 LYS A N 1
ATOM 2222 C CA . LYS A 1 301 ? 60.511 69.379 -14.390 1.00 32.32 301 LYS A CA 1
ATOM 2223 C C . LYS A 1 301 ? 59.856 69.937 -15.631 1.00 31.51 301 LYS A C 1
ATOM 2224 O O . LYS A 1 301 ? 60.522 70.143 -16.638 1.00 31.77 301 LYS A O 1
ATOM 2230 N N . TYR A 1 302 ? 58.545 70.108 -15.585 1.00 30.80 302 TYR A N 1
ATOM 2231 C CA . TYR A 1 302 ? 57.809 70.585 -16.739 1.00 29.53 302 TYR A CA 1
ATOM 2232 C C . TYR A 1 302 ? 56.924 71.749 -16.353 1.00 29.87 302 TYR A C 1
ATOM 2233 O O . TYR A 1 302 ? 56.471 71.847 -15.202 1.00 30.96 302 TYR A O 1
ATOM 2242 N N . PRO A 1 303 ? 56.745 72.710 -17.279 1.00 29.68 303 PRO A N 1
ATOM 2243 C CA . PRO A 1 303 ? 55.867 73.854 -16.957 1.00 29.12 303 PRO A CA 1
ATOM 2244 C C . PRO A 1 303 ? 54.448 73.226 -16.708 1.00 29.42 303 PRO A C 1
ATOM 2245 O O . PRO A 1 303 ? 54.119 72.207 -17.324 1.00 27.99 303 PRO A O 1
ATOM 2249 N N . LEU A 1 304 ? 53.623 73.794 -15.835 1.00 29.70 304 LEU A N 1
ATOM 2250 C CA . LEU A 1 304 ? 52.268 73.248 -15.626 1.00 32.42 304 LEU A CA 1
ATOM 2251 C C . LEU A 1 304 ? 51.497 72.991 -16.933 1.00 34.16 304 LEU A C 1
ATOM 2252 O O . LEU A 1 304 ? 50.862 71.942 -17.106 1.00 34.19 304 LEU A O 1
ATOM 2257 N N . LYS A 1 305 ? 51.568 73.936 -17.865 1.00 36.50 305 LYS A N 1
ATOM 2258 C CA . LYS A 1 305 ? 50.868 73.794 -19.132 1.00 39.03 305 LYS A CA 1
ATOM 2259 C C . LYS A 1 305 ? 51.360 72.640 -19.994 1.00 38.50 305 LYS A C 1
ATOM 2260 O O . LYS A 1 305 ? 50.689 72.274 -20.946 1.00 39.47 305 LYS A O 1
ATOM 2266 N N . ASP A 1 306 ? 52.511 72.062 -19.677 1.00 37.31 306 ASP A N 1
ATOM 2267 C CA . ASP A 1 306 ? 52.991 70.920 -20.447 1.00 36.87 306 ASP A CA 1
ATOM 2268 C C . ASP A 1 306 ? 52.711 69.584 -19.745 1.00 34.51 306 ASP A C 1
ATOM 2269 O O . ASP A 1 306 ? 53.428 68.578 -19.950 1.00 32.73 306 ASP A O 1
ATOM 2274 N N . ALA A 1 307 ? 51.638 69.580 -18.947 1.00 32.81 307 ALA A N 1
ATOM 2275 C CA . ALA A 1 307 ? 51.202 68.388 -18.228 1.00 31.42 307 ALA A CA 1
ATOM 2276 C C . ALA A 1 307 ? 51.077 67.185 -19.189 1.00 30.91 307 ALA A C 1
ATOM 2277 O O . ALA A 1 307 ? 51.444 66.058 -18.834 1.00 29.96 307 ALA A O 1
ATOM 2279 N N . GLN A 1 308 ? 50.622 67.433 -20.415 1.00 30.52 308 GLN A N 1
ATOM 2280 C CA . GLN A 1 308 ? 50.522 66.371 -21.423 1.00 31.42 308 GLN A CA 1
ATOM 2281 C C . GLN A 1 308 ? 51.872 65.663 -21.722 1.00 30.95 308 GLN A C 1
ATOM 2282 O O . GLN A 1 308 ? 51.930 64.430 -21.852 1.00 30.54 308 GLN A O 1
ATOM 2288 N N . ARG A 1 309 ? 52.942 66.436 -21.899 1.00 30.77 309 ARG A N 1
ATOM 2289 C CA . ARG A 1 309 ? 54.270 65.852 -22.172 1.00 29.99 309 ARG A CA 1
ATOM 2290 C C . ARG A 1 309 ? 54.751 65.086 -20.933 1.00 28.67 309 ARG A C 1
ATOM 2291 O O . ARG A 1 309 ? 55.395 64.068 -21.073 1.00 29.70 309 ARG A O 1
ATOM 2294 N N . ALA A 1 310 ? 54.466 65.593 -19.733 1.00 26.89 310 ALA A N 1
ATOM 2295 C CA . ALA A 1 310 ? 54.857 64.907 -18.506 1.00 26.37 310 ALA A CA 1
ATOM 2296 C C . ALA A 1 310 ? 54.254 63.495 -18.462 1.00 27.48 310 ALA A C 1
ATOM 2297 O O . ALA A 1 310 ? 54.954 62.524 -18.082 1.00 27.97 310 ALA A O 1
ATOM 2299 N N . HIS A 1 311 ? 52.970 63.369 -18.848 1.00 26.97 311 HIS A N 1
ATOM 2300 C CA . HIS A 1 311 ? 52.301 62.081 -18.859 1.00 26.26 311 HIS A CA 1
ATOM 2301 C C . HIS A 1 311 ? 52.860 61.158 -19.938 1.00 27.04 311 HIS A C 1
ATOM 2302 O O . HIS A 1 311 ? 53.115 59.985 -19.675 1.00 26.88 311 HIS A O 1
ATOM 2309 N N . GLU A 1 312 ? 53.050 61.646 -21.156 1.00 28.17 312 GLU A N 1
ATOM 2310 C CA . GLU A 1 312 ? 53.583 60.765 -22.200 1.00 30.14 312 GLU A CA 1
ATOM 2311 C C . GLU A 1 312 ? 54.933 60.185 -21.750 1.00 29.43 312 GLU A C 1
ATOM 2312 O O . GLU A 1 312 ? 55.164 58.966 -21.840 1.00 27.55 312 GLU A O 1
ATOM 2318 N N . ILE A 1 313 ? 55.771 61.049 -21.173 1.00 28.19 313 ILE A N 1
ATOM 2319 C CA . ILE A 1 313 ? 57.079 60.630 -20.723 1.00 28.48 313 ILE A CA 1
ATOM 2320 C C . ILE A 1 313 ? 56.991 59.634 -19.569 1.00 28.89 313 ILE A C 1
ATOM 2321 O O . ILE A 1 313 ? 57.621 58.562 -19.621 1.00 29.32 313 ILE A O 1
ATOM 2326 N N . LEU A 1 314 ? 56.173 59.945 -18.569 1.00 27.77 314 LEU A N 1
ATOM 2327 C CA . LEU A 1 314 ? 56.008 59.044 -17.435 1.00 27.52 314 LEU A CA 1
ATOM 2328 C C . LEU A 1 314 ? 55.569 57.677 -17.898 1.00 27.58 314 LEU A C 1
ATOM 2329 O O . LEU A 1 314 ? 56.199 56.672 -17.562 1.00 27.90 314 LEU A O 1
ATOM 2334 N N . GLU A 1 315 ? 54.560 57.639 -18.756 1.00 24.98 315 GLU A N 1
ATOM 2335 C CA . GLU A 1 315 ? 54.028 56.367 -19.226 1.00 27.29 315 GLU A CA 1
ATOM 2336 C C . GLU A 1 315 ? 54.966 55.563 -20.107 1.00 28.41 315 GLU A C 1
ATOM 2337 O O . GLU A 1 315 ? 54.832 54.322 -20.190 1.00 28.75 315 GLU A O 1
ATOM 2343 N N . SER A 1 316 ? 55.895 56.252 -20.775 1.00 26.83 316 SER A N 1
ATOM 2344 C CA . SER A 1 316 ? 56.825 55.576 -21.661 1.00 27.17 316 SER A CA 1
ATOM 2345 C C . SER A 1 316 ? 57.924 54.825 -20.886 1.00 27.54 316 SER A C 1
ATOM 2346 O O . SER A 1 316 ? 58.751 54.139 -21.488 1.00 29.33 316 SER A O 1
ATOM 2349 N N . ARG A 1 317 ? 57.940 54.959 -19.561 1.00 25.22 317 ARG A N 1
ATOM 2350 C CA . ARG A 1 317 ? 58.923 54.279 -18.717 1.00 25.69 317 ARG A CA 1
ATOM 2351 C C . ARG A 1 317 ? 60.320 54.904 -18.806 1.00 27.47 317 ARG A C 1
ATOM 2352 O O . ARG A 1 317 ? 61.304 54.338 -18.303 1.00 27.99 317 ARG A O 1
ATOM 2360 N N . ALA A 1 318 ? 60.404 56.098 -19.371 1.00 26.53 318 ALA A N 1
ATOM 2361 C CA . ALA A 1 318 ? 61.689 56.742 -19.517 1.00 26.65 318 ALA A CA 1
ATOM 2362 C C . ALA A 1 318 ? 62.062 57.643 -18.351 1.00 27.01 318 ALA A C 1
ATOM 2363 O O . ALA A 1 318 ? 62.861 58.530 -18.518 1.00 29.98 318 ALA A O 1
ATOM 2365 N N . THR A 1 319 ? 61.517 57.450 -17.165 1.00 23.32 319 THR A N 1
ATOM 2366 C CA . THR A 1 319 ? 61.907 58.347 -16.094 1.00 22.58 319 THR A CA 1
ATOM 2367 C C . THR A 1 319 ? 62.567 57.568 -14.964 1.00 22.90 319 THR A C 1
ATOM 2368 O O . THR A 1 319 ? 62.526 56.330 -14.923 1.00 22.26 319 THR A O 1
ATOM 2372 N N . GLN A 1 320 ? 63.159 58.303 -14.034 1.00 23.00 320 GLN A N 1
ATOM 2373 C CA . GLN A 1 320 ? 63.770 57.700 -12.864 1.00 24.36 320 GLN A CA 1
ATOM 2374 C C . GLN A 1 320 ? 63.482 58.714 -11.815 1.00 22.91 320 GLN A C 1
ATOM 2375 O O . GLN A 1 320 ? 63.541 59.914 -12.087 1.00 23.18 320 GLN A O 1
ATOM 2381 N N . GLY A 1 321 ? 63.067 58.234 -10.653 1.00 21.35 321 GLY A N 1
ATOM 2382 C CA . GLY A 1 321 ? 62.739 59.125 -9.570 1.00 20.50 321 GLY A CA 1
ATOM 2383 C C . GLY A 1 321 ? 61.504 59.920 -9.912 1.00 20.17 321 GLY A C 1
ATOM 2384 O O . GLY A 1 321 ? 60.780 59.584 -10.841 1.00 19.71 321 GLY A O 1
ATOM 2385 N N . SER A 1 322 ? 61.315 61.014 -9.186 1.00 21.51 322 SER A N 1
ATOM 2386 C CA . SER A 1 322 ? 60.191 61.904 -9.333 1.00 21.23 322 SER A CA 1
ATOM 2387 C C . SER A 1 322 ? 60.254 62.977 -10.438 1.00 23.31 322 SER A C 1
ATOM 2388 O O . SER A 1 322 ? 61.334 63.342 -10.945 1.00 22.82 322 SER A O 1
ATOM 2391 N N . SER A 1 323 ? 59.057 63.412 -10.856 1.00 24.46 323 SER A N 1
ATOM 2392 C CA . SER A 1 323 ? 58.840 64.459 -11.850 1.00 23.85 323 SER A CA 1
ATOM 2393 C C . SER A 1 323 ? 58.055 65.555 -11.144 1.00 24.21 323 SER A C 1
ATOM 2394 O O . SER A 1 323 ? 57.431 65.336 -10.071 1.00 23.15 323 SER A O 1
ATOM 2397 N N . LEU A 1 324 ? 58.068 66.737 -11.735 1.00 24.46 324 LEU A N 1
ATOM 2398 C CA . LEU A 1 324 ? 57.346 67.840 -11.145 1.00 26.31 324 LEU A CA 1
ATOM 2399 C C . LEU A 1 324 ? 56.745 68.717 -12.211 1.00 27.25 324 LEU A C 1
ATOM 2400 O O . LEU A 1 324 ? 57.207 68.713 -13.355 1.00 27.03 324 LEU A O 1
ATOM 2405 N N . LEU A 1 325 ? 55.676 69.405 -11.828 1.00 27.59 325 LEU A N 1
ATOM 2406 C CA . LEU A 1 325 ? 55.040 70.406 -12.675 1.00 29.23 325 LEU A CA 1
ATOM 2407 C C . LEU A 1 325 ? 55.283 71.725 -11.929 1.00 29.04 325 LEU A C 1
ATOM 2408 O O . LEU A 1 325 ? 55.079 71.829 -10.703 1.00 26.65 325 LEU A O 1
ATOM 2413 N N . ILE A 1 326 ? 55.772 72.714 -12.661 1.00 31.17 326 ILE A N 1
ATOM 2414 C CA . ILE A 1 326 ? 56.053 74.018 -12.066 1.00 34.12 326 ILE A CA 1
ATOM 2415 C C . ILE A 1 326 ? 55.052 75.026 -12.607 1.00 35.77 326 ILE A C 1
ATOM 2416 O O . ILE A 1 326 ? 54.937 75.185 -13.827 1.00 35.92 326 ILE A O 1
ATOM 2421 N N . PRO A 1 327 ? 54.227 75.604 -11.713 1.00 38.04 327 PRO A N 1
ATOM 2422 C CA . PRO A 1 327 ? 53.183 76.603 -11.968 1.00 39.68 327 PRO A CA 1
ATOM 2423 C C . PRO A 1 327 ? 53.820 77.892 -12.481 1.00 41.76 327 PRO A C 1
ATOM 2424 O O . PRO A 1 327 ? 53.167 78.578 -13.297 1.00 43.56 327 PRO A O 1
ATOM 2429 N N . ALA B 1 2 ? 40.330 -6.586 2.095 1.00 42.06 2 ALA B N 1
ATOM 2430 C CA . ALA B 1 2 ? 39.997 -5.220 2.560 1.00 40.97 2 ALA B CA 1
ATOM 2431 C C . ALA B 1 2 ? 39.016 -4.577 1.567 1.00 40.40 2 ALA B C 1
ATOM 2432 O O . ALA B 1 2 ? 38.937 -4.996 0.411 1.00 40.62 2 ALA B O 1
ATOM 2434 N N . THR B 1 3 ? 38.253 -3.588 2.029 1.00 38.83 3 THR B N 1
ATOM 2435 C CA . THR B 1 3 ? 37.297 -2.885 1.184 1.00 36.61 3 THR B CA 1
ATOM 2436 C C . THR B 1 3 ? 37.725 -1.436 1.131 1.00 35.66 3 THR B C 1
ATOM 2437 O O . THR B 1 3 ? 38.147 -0.882 2.153 1.00 35.96 3 THR B O 1
ATOM 2441 N N . ARG B 1 4 ? 37.646 -0.832 -0.044 1.00 34.59 4 ARG B N 1
ATOM 2442 C CA . ARG B 1 4 ? 38.003 0.566 -0.199 1.00 34.97 4 ARG B CA 1
ATOM 2443 C C . ARG B 1 4 ? 37.002 1.195 -1.153 1.00 34.84 4 ARG B C 1
ATOM 2444 O O . ARG B 1 4 ? 36.298 0.497 -1.873 1.00 35.69 4 ARG B O 1
ATOM 2452 N N . ILE B 1 5 ? 36.881 2.511 -1.106 1.00 34.94 5 ILE B N 1
ATOM 2453 C CA . ILE B 1 5 ? 35.982 3.218 -2.009 1.00 34.82 5 ILE B CA 1
ATOM 2454 C C . ILE B 1 5 ? 36.854 3.787 -3.094 1.00 35.35 5 ILE B C 1
ATOM 2455 O O . ILE B 1 5 ? 37.895 4.360 -2.803 1.00 35.16 5 ILE B O 1
ATOM 2460 N N . GLU B 1 6 ? 36.414 3.705 -4.333 1.00 36.01 6 GLU B N 1
ATOM 2461 C CA . GLU B 1 6 ? 37.200 4.286 -5.387 1.00 37.47 6 GLU B CA 1
ATOM 2462 C C . GLU B 1 6 ? 36.281 4.825 -6.463 1.00 36.41 6 GLU B C 1
ATOM 2463 O O . GLU B 1 6 ? 35.106 4.496 -6.476 1.00 35.74 6 GLU B O 1
ATOM 2469 N N . PHE B 1 7 ? 36.772 5.755 -7.272 1.00 35.95 7 PHE B N 1
ATOM 2470 C CA . PHE B 1 7 ? 35.962 6.285 -8.350 1.00 37.03 7 PHE B CA 1
ATOM 2471 C C . PHE B 1 7 ? 36.784 6.261 -9.635 1.00 38.81 7 PHE B C 1
ATOM 2472 O O . PHE B 1 7 ? 38.011 6.414 -9.593 1.00 39.10 7 PHE B O 1
ATOM 2480 N N . HIS B 1 8 ? 36.109 5.996 -10.755 1.00 40.18 8 HIS B N 1
ATOM 2481 C CA . HIS B 1 8 ? 36.751 5.880 -12.046 1.00 41.81 8 HIS B CA 1
ATOM 2482 C C . HIS B 1 8 ? 36.578 7.095 -12.908 1.00 41.71 8 HIS B C 1
ATOM 2483 O O . HIS B 1 8 ? 37.283 7.266 -13.894 1.00 42.25 8 HIS B O 1
ATOM 2490 N N . LYS B 1 9 ? 35.663 7.965 -12.540 1.00 40.70 9 LYS B N 1
ATOM 2491 C CA . LYS B 1 9 ? 35.485 9.167 -13.320 1.00 40.36 9 LYS B CA 1
ATOM 2492 C C . LYS B 1 9 ? 34.898 10.214 -12.381 1.00 39.30 9 LYS B C 1
ATOM 2493 O O . LYS B 1 9 ? 34.363 9.871 -11.343 1.00 39.15 9 LYS B O 1
ATOM 2499 N N . HIS B 1 10 ? 35.099 11.487 -12.685 1.00 38.25 10 HIS B N 1
ATOM 2500 C CA . HIS B 1 10 ? 34.571 12.548 -11.853 1.00 37.60 10 HIS B CA 1
ATOM 2501 C C . HIS B 1 10 ? 33.075 12.629 -12.023 1.00 37.16 10 HIS B C 1
ATOM 2502 O O . HIS B 1 10 ? 32.568 12.313 -13.088 1.00 38.19 10 HIS B O 1
ATOM 2509 N N . GLY B 1 11 ? 32.370 13.043 -10.978 1.00 36.45 11 GLY B N 1
ATOM 2510 C CA . GLY B 1 11 ? 30.928 13.153 -11.062 1.00 34.76 11 GLY B CA 1
ATOM 2511 C C . GLY B 1 11 ? 30.321 13.389 -9.700 1.00 33.80 11 GLY B C 1
ATOM 2512 O O . GLY B 1 11 ? 31.030 13.804 -8.788 1.00 33.67 11 GLY B O 1
ATOM 2513 N N . GLY B 1 12 ? 29.013 13.169 -9.579 1.00 32.83 12 GLY B N 1
ATOM 2514 C CA . GLY B 1 12 ? 28.323 13.359 -8.323 1.00 31.04 12 GLY B CA 1
ATOM 2515 C C . GLY B 1 12 ? 28.547 12.118 -7.491 1.00 31.56 12 GLY B C 1
ATOM 2516 O O . GLY B 1 12 ? 29.256 11.194 -7.934 1.00 30.48 12 GLY B O 1
ATOM 2517 N N . PRO B 1 13 ? 27.885 12.013 -6.314 1.00 31.93 13 PRO B N 1
ATOM 2518 C CA . PRO B 1 13 ? 28.000 10.870 -5.378 1.00 31.81 13 PRO B CA 1
ATOM 2519 C C . PRO B 1 13 ? 27.902 9.443 -5.970 1.00 32.65 13 PRO B C 1
ATOM 2520 O O . PRO B 1 13 ? 28.525 8.506 -5.479 1.00 31.31 13 PRO B O 1
ATOM 2524 N N . GLU B 1 14 ? 27.144 9.285 -7.042 1.00 35.15 14 GLU B N 1
ATOM 2525 C CA . GLU B 1 14 ? 26.968 7.964 -7.660 1.00 38.53 14 GLU B CA 1
ATOM 2526 C C . GLU B 1 14 ? 28.254 7.364 -8.201 1.00 39.01 14 GLU B C 1
ATOM 2527 O O . GLU B 1 14 ? 28.374 6.155 -8.342 1.00 41.30 14 GLU B O 1
ATOM 2533 N N . VAL B 1 15 ? 29.199 8.218 -8.541 1.00 38.76 15 VAL B N 1
ATOM 2534 C CA . VAL B 1 15 ? 30.480 7.825 -9.093 1.00 37.39 15 VAL B CA 1
ATOM 2535 C C . VAL B 1 15 ? 31.273 6.914 -8.124 1.00 38.30 15 VAL B C 1
ATOM 2536 O O . VAL B 1 15 ? 32.069 6.070 -8.570 1.00 39.41 15 VAL B O 1
ATOM 2540 N N . LEU B 1 16 ? 31.003 7.012 -6.817 1.00 37.34 16 LEU B N 1
ATOM 2541 C CA . LEU B 1 16 ? 31.723 6.217 -5.802 1.00 37.17 16 LEU B CA 1
ATOM 2542 C C . LEU B 1 16 ? 31.317 4.741 -5.690 1.00 38.00 16 LEU B C 1
ATOM 2543 O O . LEU B 1 16 ? 30.144 4.445 -5.594 1.00 38.48 16 LEU B O 1
ATOM 2548 N N . GLN B 1 17 ? 32.277 3.821 -5.615 1.00 39.52 17 GLN B N 1
ATOM 2549 C CA . GLN B 1 17 ? 31.949 2.392 -5.459 1.00 40.20 17 GLN B CA 1
ATOM 2550 C C . GLN B 1 17 ? 32.880 1.621 -4.565 1.00 38.99 17 GLN B C 1
ATOM 2551 O O . GLN B 1 17 ? 34.070 1.891 -4.535 1.00 39.24 17 GLN B O 1
ATOM 2557 N N . ALA B 1 18 ? 32.335 0.645 -3.846 1.00 37.91 18 ALA B N 1
ATOM 2558 C CA . ALA B 1 18 ? 33.128 -0.159 -2.942 1.00 38.16 18 ALA B CA 1
ATOM 2559 C C . ALA B 1 18 ? 33.770 -1.295 -3.710 1.00 39.43 18 ALA B C 1
ATOM 2560 O O . ALA B 1 18 ? 33.126 -1.901 -4.539 1.00 40.65 18 ALA B O 1
ATOM 2562 N N . VAL B 1 19 ? 35.051 -1.552 -3.476 1.00 40.58 19 VAL B N 1
ATOM 2563 C CA . VAL B 1 19 ? 35.756 -2.638 -4.145 1.00 40.73 19 VAL B CA 1
ATOM 2564 C C . VAL B 1 19 ? 36.672 -3.343 -3.163 1.00 41.97 19 VAL B C 1
ATOM 2565 O O . VAL B 1 19 ? 37.191 -2.737 -2.241 1.00 41.56 19 VAL B O 1
ATOM 2569 N N . GLU B 1 20 ? 36.775 -4.658 -3.293 1.00 44.70 20 GLU B N 1
ATOM 2570 C CA . GLU B 1 20 ? 37.634 -5.445 -2.418 1.00 46.42 20 GLU B CA 1
ATOM 2571 C C . GLU B 1 20 ? 39.051 -5.345 -2.976 1.00 46.16 20 GLU B C 1
ATOM 2572 O O . GLU B 1 20 ? 39.257 -5.187 -4.183 1.00 46.14 20 GLU B O 1
ATOM 2578 N N . PHE B 1 21 ? 40.027 -5.355 -2.090 1.00 46.03 21 PHE B N 1
ATOM 2579 C CA . PHE B 1 21 ? 41.403 -5.258 -2.512 1.00 45.90 21 PHE B CA 1
ATOM 2580 C C . PHE B 1 21 ? 42.281 -5.853 -1.422 1.00 46.24 21 PHE B C 1
ATOM 2581 O O . PHE B 1 21 ? 41.831 -6.068 -0.283 1.00 45.32 21 PHE B O 1
ATOM 2589 N N . THR B 1 22 ? 43.535 -6.112 -1.787 1.00 47.30 22 THR B N 1
ATOM 2590 C CA . THR B 1 22 ? 44.524 -6.668 -0.876 1.00 48.43 22 THR B CA 1
ATOM 2591 C C . THR B 1 22 ? 45.554 -5.575 -0.601 1.00 48.62 22 THR B C 1
ATOM 2592 O O . THR B 1 22 ? 46.136 -4.991 -1.524 1.00 48.47 22 THR B O 1
ATOM 2594 N N . PRO B 1 23 ? 45.747 -5.253 0.679 1.00 48.99 23 PRO B N 1
ATOM 2595 C CA . PRO B 1 23 ? 46.675 -4.231 1.176 1.00 49.40 23 PRO B CA 1
ATOM 2596 C C . PRO B 1 23 ? 48.147 -4.548 0.935 1.00 48.98 23 PRO B C 1
ATOM 2597 O O . PRO B 1 23 ? 48.587 -5.636 1.263 1.00 49.85 23 PRO B O 1
ATOM 2601 N N . ALA B 1 24 ? 48.893 -3.584 0.408 1.00 48.23 24 ALA B N 1
ATOM 2602 C CA . ALA B 1 24 ? 50.327 -3.716 0.194 1.00 47.64 24 ALA B CA 1
ATOM 2603 C C . ALA B 1 24 ? 50.967 -3.481 1.558 1.00 47.92 24 ALA B C 1
ATOM 2604 O O . ALA B 1 24 ? 50.425 -2.737 2.371 1.00 47.72 24 ALA B O 1
ATOM 2606 N N . ASP B 1 25 ? 52.114 -4.108 1.804 1.00 48.24 25 ASP B N 1
ATOM 2607 C CA . ASP B 1 25 ? 52.832 -3.968 3.065 1.00 48.03 25 ASP B CA 1
ATOM 2608 C C . ASP B 1 25 ? 53.323 -2.538 3.191 1.00 46.75 25 ASP B C 1
ATOM 2609 O O . ASP B 1 25 ? 53.613 -1.880 2.185 1.00 47.33 25 ASP B O 1
ATOM 2614 N N . PRO B 1 26 ? 53.389 -2.014 4.419 1.00 45.14 26 PRO B N 1
ATOM 2615 C CA . PRO B 1 26 ? 53.860 -0.632 4.510 1.00 44.70 26 PRO B CA 1
ATOM 2616 C C . PRO B 1 26 ? 55.254 -0.399 3.945 1.00 45.14 26 PRO B C 1
ATOM 2617 O O . PRO B 1 26 ? 56.117 -1.266 4.010 1.00 46.72 26 PRO B O 1
ATOM 2621 N N . ALA B 1 27 ? 55.472 0.761 3.355 1.00 45.05 27 ALA B N 1
ATOM 2622 C CA . ALA B 1 27 ? 56.793 1.101 2.865 1.00 44.52 27 ALA B CA 1
ATOM 2623 C C . ALA B 1 27 ? 57.689 1.292 4.093 1.00 44.74 27 ALA B C 1
ATOM 2624 O O . ALA B 1 27 ? 57.245 1.140 5.225 1.00 44.07 27 ALA B O 1
ATOM 2626 N N . GLU B 1 28 ? 58.928 1.702 3.876 1.00 45.12 28 GLU B N 1
ATOM 2627 C CA . GLU B 1 28 ? 59.863 1.854 4.982 1.00 45.74 28 GLU B CA 1
ATOM 2628 C C . GLU B 1 28 ? 59.452 2.883 6.010 1.00 45.68 28 GLU B C 1
ATOM 2629 O O . GLU B 1 28 ? 59.573 2.672 7.221 1.00 46.06 28 GLU B O 1
ATOM 2631 N N . ASN B 1 29 ? 58.977 4.011 5.528 1.00 45.33 29 ASN B N 1
ATOM 2632 C CA . ASN B 1 29 ? 58.588 5.087 6.426 1.00 46.75 29 ASN B CA 1
ATOM 2633 C C . ASN B 1 29 ? 57.060 5.104 6.722 1.00 45.59 29 ASN B C 1
ATOM 2634 O O . ASN B 1 29 ? 56.521 6.089 7.223 1.00 46.02 29 ASN B O 1
ATOM 2639 N N . GLU B 1 30 ? 56.384 3.993 6.466 1.00 43.92 30 GLU B N 1
ATOM 2640 C CA . GLU B 1 30 ? 54.948 3.911 6.684 1.00 41.81 30 GLU B CA 1
ATOM 2641 C C . GLU B 1 30 ? 54.518 2.930 7.762 1.00 40.50 30 GLU B C 1
ATOM 2642 O O . GLU B 1 30 ? 55.312 2.135 8.292 1.00 39.51 30 GLU B O 1
ATOM 2648 N N . ILE B 1 31 ? 53.251 3.068 8.135 1.00 39.01 31 ILE B N 1
ATOM 2649 C CA . ILE B 1 31 ? 52.617 2.171 9.079 1.00 37.11 31 ILE B CA 1
ATOM 2650 C C . ILE B 1 31 ? 51.299 1.798 8.403 1.00 36.05 31 ILE B C 1
ATOM 2651 O O . ILE B 1 31 ? 50.777 2.546 7.565 1.00 36.15 31 ILE B O 1
ATOM 2656 N N . GLN B 1 32 ? 50.853 0.579 8.652 1.00 34.99 32 GLN B N 1
ATOM 2657 C CA . GLN B 1 32 ? 49.607 0.097 8.102 1.00 33.74 32 GLN B CA 1
ATOM 2658 C C . GLN B 1 32 ? 48.623 0.137 9.249 1.00 32.06 32 GLN B C 1
ATOM 2659 O O . GLN B 1 32 ? 48.932 -0.324 10.366 1.00 30.45 32 GLN B O 1
ATOM 2665 N N . VAL B 1 33 ? 47.438 0.686 8.962 1.00 30.80 33 VAL B N 1
ATOM 2666 C CA . VAL B 1 33 ? 46.393 0.858 9.973 1.00 28.72 33 VAL B CA 1
ATOM 2667 C C . VAL B 1 33 ? 45.104 0.149 9.660 1.00 27.38 33 VAL B C 1
ATOM 2668 O O . VAL B 1 33 ? 44.622 0.182 8.527 1.00 27.94 33 VAL B O 1
ATOM 2672 N N . GLU B 1 34 ? 44.565 -0.544 10.644 1.00 26.84 34 GLU B N 1
ATOM 2673 C CA . GLU B 1 34 ? 43.259 -1.161 10.451 1.00 26.87 34 GLU B CA 1
ATOM 2674 C C . GLU B 1 34 ? 42.342 -0.020 10.931 1.00 26.07 34 GLU B C 1
ATOM 2675 O O . GLU B 1 34 ? 42.323 0.310 12.119 1.00 25.51 34 GLU B O 1
ATOM 2677 N N . ASN B 1 35 ? 41.663 0.646 10.003 1.00 26.48 35 ASN B N 1
ATOM 2678 C CA . ASN B 1 35 ? 40.804 1.788 10.358 1.00 27.14 35 ASN B CA 1
ATOM 2679 C C . ASN B 1 35 ? 39.603 1.364 11.144 1.00 27.88 35 ASN B C 1
ATOM 2680 O O . ASN B 1 35 ? 39.024 0.347 10.839 1.00 29.13 35 ASN B O 1
ATOM 2685 N N . LYS B 1 36 ? 39.272 2.095 12.197 1.00 28.70 36 LYS B N 1
ATOM 2686 C CA . LYS B 1 36 ? 38.106 1.777 12.999 1.00 29.44 36 LYS B CA 1
ATOM 2687 C C . LYS B 1 36 ? 36.982 2.808 12.768 1.00 28.17 36 LYS B C 1
ATOM 2688 O O . LYS B 1 36 ? 35.791 2.500 12.941 1.00 28.92 36 LYS B O 1
ATOM 2694 N N . ALA B 1 37 ? 37.355 4.038 12.427 1.00 25.13 37 ALA B N 1
ATOM 2695 C CA . ALA B 1 37 ? 36.383 5.076 12.145 1.00 22.48 37 ALA B CA 1
ATOM 2696 C C . ALA B 1 37 ? 37.070 5.957 11.128 1.00 22.12 37 ALA B C 1
ATOM 2697 O O . ALA B 1 37 ? 38.266 6.187 11.232 1.00 22.25 37 ALA B O 1
ATOM 2699 N N . ILE B 1 38 ? 36.340 6.358 10.095 1.00 20.83 38 ILE B N 1
ATOM 2700 C CA . ILE B 1 38 ? 36.865 7.163 9.014 1.00 20.73 38 ILE B CA 1
ATOM 2701 C C . ILE B 1 38 ? 36.159 8.519 8.978 1.00 22.05 38 ILE B C 1
ATOM 2702 O O . ILE B 1 38 ? 34.961 8.591 9.172 1.00 22.72 38 ILE B O 1
ATOM 2707 N N . GLY B 1 39 ? 36.900 9.578 8.676 1.00 21.63 39 GLY B N 1
ATOM 2708 C CA . GLY B 1 39 ? 36.344 10.916 8.689 1.00 21.43 39 GLY B CA 1
ATOM 2709 C C . GLY B 1 39 ? 35.799 11.327 7.367 1.00 22.64 39 GLY B C 1
ATOM 2710 O O . GLY B 1 39 ? 36.203 10.781 6.347 1.00 24.23 39 GLY B O 1
ATOM 2711 N N . ILE B 1 40 ? 34.797 12.202 7.384 1.00 22.03 40 ILE B N 1
ATOM 2712 C CA . ILE B 1 40 ? 34.216 12.722 6.149 1.00 20.62 40 ILE B CA 1
ATOM 2713 C C . ILE B 1 40 ? 34.480 14.216 6.200 1.00 19.99 40 ILE B C 1
ATOM 2714 O O . ILE B 1 40 ? 34.210 14.891 7.200 1.00 19.52 40 ILE B O 1
ATOM 2719 N N . ASN B 1 41 ? 35.009 14.718 5.100 1.00 17.95 41 ASN B N 1
ATOM 2720 C CA . ASN B 1 41 ? 35.393 16.100 5.008 1.00 18.19 41 ASN B CA 1
ATOM 2721 C C . ASN B 1 41 ? 34.936 16.628 3.686 1.00 18.37 41 ASN B C 1
ATOM 2722 O O . ASN B 1 41 ? 35.007 15.919 2.662 1.00 19.06 41 ASN B O 1
ATOM 2727 N N . PHE B 1 42 ? 34.438 17.863 3.704 1.00 19.23 42 PHE B N 1
ATOM 2728 C CA . PHE B 1 42 ? 33.948 18.469 2.476 1.00 18.52 42 PHE B CA 1
ATOM 2729 C C . PHE B 1 42 ? 34.938 18.397 1.322 1.00 18.65 42 PHE B C 1
ATOM 2730 O O . PHE B 1 42 ? 34.527 18.341 0.159 1.00 18.26 42 PHE B O 1
ATOM 2738 N N . ILE B 1 43 ? 36.226 18.487 1.623 1.00 18.77 43 ILE B N 1
ATOM 2739 C CA . ILE B 1 43 ? 37.230 18.390 0.568 1.00 20.41 43 ILE B CA 1
ATOM 2740 C C . ILE B 1 43 ? 37.071 17.079 -0.230 1.00 22.06 43 ILE B C 1
ATOM 2741 O O . ILE B 1 43 ? 37.369 17.041 -1.423 1.00 23.15 43 ILE B O 1
ATOM 2746 N N . ASP B 1 44 ? 36.550 16.026 0.396 1.00 21.94 44 ASP B N 1
ATOM 2747 C CA . ASP B 1 44 ? 36.371 14.760 -0.319 1.00 22.90 44 ASP B CA 1
ATOM 2748 C C . ASP B 1 44 ? 35.484 14.919 -1.556 1.00 22.65 44 ASP B C 1
ATOM 2749 O O . ASP B 1 44 ? 35.676 14.230 -2.561 1.00 22.63 44 ASP B O 1
ATOM 2754 N N . THR B 1 45 ? 34.537 15.854 -1.494 1.00 22.63 45 THR B N 1
ATOM 2755 C CA . THR B 1 45 ? 33.608 16.086 -2.600 1.00 22.17 45 THR B CA 1
ATOM 2756 C C . THR B 1 45 ? 34.305 16.911 -3.704 1.00 23.78 45 THR B C 1
ATOM 2757 O O . THR B 1 45 ? 33.976 16.767 -4.888 1.00 23.83 45 THR B O 1
ATOM 2761 N N . TYR B 1 46 ? 35.283 17.756 -3.342 1.00 24.48 46 TYR B N 1
ATOM 2762 C CA . TYR B 1 46 ? 35.966 18.536 -4.372 1.00 23.99 46 TYR B CA 1
ATOM 2763 C C . TYR B 1 46 ? 36.768 17.556 -5.225 1.00 24.90 46 TYR B C 1
ATOM 2764 O O . TYR B 1 46 ? 36.844 17.693 -6.427 1.00 26.60 46 TYR B O 1
ATOM 2773 N N . ILE B 1 47 ? 37.371 16.564 -4.594 1.00 25.89 47 ILE B N 1
ATOM 2774 C CA . ILE B 1 47 ? 38.173 15.597 -5.323 1.00 26.87 47 ILE B CA 1
ATOM 2775 C C . ILE B 1 47 ? 37.314 14.708 -6.210 1.00 27.16 47 ILE B C 1
ATOM 2776 O O . ILE B 1 47 ? 37.639 14.513 -7.388 1.00 27.78 47 ILE B O 1
ATOM 2781 N N . ARG B 1 48 ? 36.183 14.243 -5.673 1.00 27.61 48 ARG B N 1
ATOM 2782 C CA . ARG B 1 48 ? 35.239 13.399 -6.415 1.00 27.90 48 ARG B CA 1
ATOM 2783 C C . ARG B 1 48 ? 34.609 14.159 -7.597 1.00 28.42 48 ARG B C 1
ATOM 2784 O O . ARG B 1 48 ? 34.522 13.632 -8.700 1.00 28.77 48 ARG B O 1
ATOM 2792 N N . SER B 1 49 ? 34.234 15.416 -7.389 1.00 28.67 49 SER B N 1
ATOM 2793 C CA . SER B 1 49 ? 33.613 16.200 -8.449 1.00 29.74 49 SER B CA 1
ATOM 2794 C C . SER B 1 49 ? 34.625 16.676 -9.496 1.00 30.72 49 SER B C 1
ATOM 2795 O O . SER B 1 49 ? 34.253 17.065 -10.604 1.00 31.55 49 SER B O 1
ATOM 2798 N N . GLY B 1 50 ? 35.902 16.659 -9.154 1.00 31.51 50 GLY B N 1
ATOM 2799 C CA . GLY B 1 50 ? 36.897 17.082 -10.115 1.00 32.71 50 GLY B CA 1
ATOM 2800 C C . GLY B 1 50 ? 37.404 18.489 -9.914 1.00 34.20 50 GLY B C 1
ATOM 2801 O O . GLY B 1 50 ? 38.345 18.880 -10.610 1.00 36.20 50 GLY B O 1
ATOM 2802 N N . LEU B 1 51 ? 36.819 19.249 -8.982 1.00 33.46 51 LEU B N 1
ATOM 2803 C CA . LEU B 1 51 ? 37.282 20.607 -8.705 1.00 32.48 51 LEU B CA 1
ATOM 2804 C C . LEU B 1 51 ? 38.769 20.474 -8.348 1.00 33.20 51 LEU B C 1
ATOM 2805 O O . LEU B 1 51 ? 39.596 21.257 -8.800 1.00 33.44 51 LEU B O 1
ATOM 2810 N N . TYR B 1 52 ? 39.097 19.490 -7.523 1.00 33.30 52 TYR B N 1
ATOM 2811 C CA . TYR B 1 52 ? 40.480 19.225 -7.157 1.00 34.92 52 TYR B CA 1
ATOM 2812 C C . TYR B 1 52 ? 40.797 17.861 -7.804 1.00 37.15 52 TYR B C 1
ATOM 2813 O O . TYR B 1 52 ? 40.664 16.793 -7.181 1.00 37.65 52 TYR B O 1
ATOM 2822 N N . PRO B 1 53 ? 41.247 17.883 -9.054 1.00 39.14 53 PRO B N 1
ATOM 2823 C CA . PRO B 1 53 ? 41.557 16.634 -9.748 1.00 40.48 53 PRO B CA 1
ATOM 2824 C C . PRO B 1 53 ? 42.747 15.891 -9.138 1.00 41.83 53 PRO B C 1
ATOM 2825 O O . PRO B 1 53 ? 43.754 16.495 -8.749 1.00 41.34 53 PRO B O 1
ATOM 2829 N N . PRO B 1 54 ? 42.582 14.572 -8.934 1.00 42.37 54 PRO B N 1
ATOM 2830 C CA . PRO B 1 54 ? 43.612 13.704 -8.360 1.00 43.23 54 PRO B CA 1
ATOM 2831 C C . PRO B 1 54 ? 44.741 13.401 -9.356 1.00 45.03 54 PRO B C 1
ATOM 2832 O O . PRO B 1 54 ? 44.640 13.714 -10.544 1.00 45.52 54 PRO B O 1
ATOM 2836 N N . PRO B 1 55 ? 45.825 12.781 -8.882 1.00 46.92 55 PRO B N 1
ATOM 2837 C CA . PRO B 1 55 ? 46.989 12.413 -9.693 1.00 48.37 55 PRO B CA 1
ATOM 2838 C C . PRO B 1 55 ? 46.525 11.601 -10.878 1.00 49.98 55 PRO B C 1
ATOM 2839 O O . PRO B 1 55 ? 46.987 11.813 -12.004 1.00 52.17 55 PRO B O 1
ATOM 2843 N N . SER B 1 56 ? 45.609 10.669 -10.639 1.00 49.87 56 SER B N 1
ATOM 2844 C CA . SER B 1 56 ? 45.083 9.854 -11.731 1.00 49.84 56 SER B CA 1
ATOM 2845 C C . SER B 1 56 ? 43.856 9.084 -11.303 1.00 48.54 56 SER B C 1
ATOM 2846 O O . SER B 1 56 ? 43.578 8.974 -10.111 1.00 48.77 56 SER B O 1
ATOM 2849 N N . LEU B 1 57 ? 43.144 8.557 -12.295 1.00 47.44 57 LEU B N 1
ATOM 2850 C CA . LEU B 1 57 ? 41.949 7.739 -12.105 1.00 46.93 57 LEU B CA 1
ATOM 2851 C C . LEU B 1 57 ? 42.278 6.281 -12.511 1.00 46.26 57 LEU B C 1
ATOM 2852 O O . LEU B 1 57 ? 43.078 6.048 -13.413 1.00 48.11 57 LEU B O 1
ATOM 2857 N N . PRO B 1 58 ? 41.697 5.281 -11.841 1.00 45.16 58 PRO B N 1
ATOM 2858 C CA . PRO B 1 58 ? 40.746 5.358 -10.728 1.00 44.01 58 PRO B CA 1
ATOM 2859 C C . PRO B 1 58 ? 41.504 5.935 -9.553 1.00 42.90 58 PRO B C 1
ATOM 2860 O O . PRO B 1 58 ? 42.728 5.840 -9.517 1.00 44.03 58 PRO B O 1
ATOM 2864 N N . SER B 1 59 ? 40.788 6.452 -8.564 1.00 40.61 59 SER B N 1
ATOM 2865 C CA . SER B 1 59 ? 41.418 7.031 -7.401 1.00 37.48 59 SER B CA 1
ATOM 2866 C C . SER B 1 59 ? 40.661 6.667 -6.123 1.00 35.98 59 SER B C 1
ATOM 2867 O O . SER B 1 59 ? 39.482 6.377 -6.171 1.00 36.01 59 SER B O 1
ATOM 2870 N N . GLY B 1 60 ? 41.363 6.584 -5.000 1.00 34.53 60 GLY B N 1
ATOM 2871 C CA . GLY B 1 60 ? 40.711 6.354 -3.714 1.00 32.43 60 GLY B CA 1
ATOM 2872 C C . GLY B 1 60 ? 40.285 7.725 -3.145 1.00 31.05 60 GLY B C 1
ATOM 2873 O O . GLY B 1 60 ? 40.457 8.755 -3.805 1.00 30.69 60 GLY B O 1
ATOM 2874 N N . LEU B 1 61 ? 39.787 7.770 -1.908 1.00 30.47 61 LEU B N 1
ATOM 2875 C CA . LEU B 1 61 ? 39.310 9.031 -1.311 1.00 27.79 61 LEU B CA 1
ATOM 2876 C C . LEU B 1 61 ? 39.559 9.084 0.169 1.00 25.89 61 LEU B C 1
ATOM 2877 O O . LEU B 1 61 ? 39.583 8.040 0.840 1.00 24.37 61 LEU B O 1
ATOM 2882 N N . GLY B 1 62 ? 39.579 10.312 0.694 1.00 24.98 62 GLY B N 1
ATOM 2883 C CA . GLY B 1 62 ? 39.749 10.527 2.129 1.00 23.93 62 GLY B CA 1
ATOM 2884 C C . GLY B 1 62 ? 41.176 10.531 2.638 1.00 23.45 62 GLY B C 1
ATOM 2885 O O . GLY B 1 62 ? 42.015 9.744 2.163 1.00 23.19 62 GLY B O 1
ATOM 2886 N N . THR B 1 63 ? 41.446 11.374 3.631 1.00 21.52 63 THR B N 1
ATOM 2887 C CA . THR B 1 63 ? 42.783 11.447 4.212 1.00 20.98 63 THR B CA 1
ATOM 2888 C C . THR B 1 63 ? 42.751 11.398 5.729 1.00 20.91 63 THR B C 1
ATOM 2889 O O . THR B 1 63 ? 43.805 11.572 6.343 1.00 21.82 63 THR B O 1
ATOM 2893 N N . GLU B 1 64 ? 41.583 11.110 6.327 1.00 19.44 64 GLU B N 1
ATOM 2894 C CA . GLU B 1 64 ? 41.424 11.108 7.782 1.00 18.88 64 GLU B CA 1
ATOM 2895 C C . GLU B 1 64 ? 40.788 9.844 8.301 1.00 19.64 64 GLU B C 1
ATOM 2896 O O . GLU B 1 64 ? 39.786 9.402 7.765 1.00 21.06 64 GLU B O 1
ATOM 2902 N N . ALA B 1 65 ? 41.349 9.256 9.349 1.00 19.89 65 ALA B N 1
ATOM 2903 C CA . ALA B 1 65 ? 40.806 8.040 9.946 1.00 20.44 65 ALA B CA 1
ATOM 2904 C C . ALA B 1 65 ? 41.564 7.781 11.229 1.00 22.20 65 ALA B C 1
ATOM 2905 O O . ALA B 1 65 ? 42.617 8.403 11.468 1.00 22.89 65 ALA B O 1
ATOM 2907 N N . ALA B 1 66 ? 41.031 6.891 12.062 1.00 23.08 66 ALA B N 1
ATOM 2908 C CA . ALA B 1 66 ? 41.641 6.515 13.340 1.00 23.64 66 ALA B CA 1
ATOM 2909 C C . ALA B 1 66 ? 41.548 4.999 13.427 1.00 25.51 66 ALA B C 1
ATOM 2910 O O . ALA B 1 66 ? 40.557 4.397 12.999 1.00 26.08 66 ALA B O 1
ATOM 2912 N N . GLY B 1 67 ? 42.584 4.365 13.947 1.00 26.69 67 GLY B N 1
ATOM 2913 C CA . GLY B 1 67 ? 42.561 2.926 14.053 1.00 28.16 67 GLY B CA 1
ATOM 2914 C C . GLY B 1 67 ? 43.716 2.351 14.840 1.00 29.24 67 GLY B C 1
ATOM 2915 O O . GLY B 1 67 ? 44.348 3.032 15.647 1.00 29.63 67 GLY B O 1
ATOM 2916 N N . ILE B 1 68 ? 43.984 1.075 14.582 1.00 31.13 68 ILE B N 1
ATOM 2917 C CA . ILE B 1 68 ? 45.062 0.313 15.231 1.00 31.18 68 ILE B CA 1
ATOM 2918 C C . ILE B 1 68 ? 46.147 -0.061 14.223 1.00 30.87 68 ILE B C 1
ATOM 2919 O O . ILE B 1 68 ? 45.854 -0.413 13.070 1.00 29.60 68 ILE B O 1
ATOM 2924 N N . VAL B 1 69 ? 47.403 0.114 14.636 1.00 32.64 69 VAL B N 1
ATOM 2925 C CA . VAL B 1 69 ? 48.550 -0.171 13.761 1.00 33.93 69 VAL B CA 1
ATOM 2926 C C . VAL B 1 69 ? 48.745 -1.667 13.637 1.00 35.32 69 VAL B C 1
ATOM 2927 O O . VAL B 1 69 ? 48.905 -2.374 14.649 1.00 34.34 69 VAL B O 1
ATOM 2931 N N . SER B 1 70 ? 48.681 -2.157 12.406 1.00 37.48 70 SER B N 1
ATOM 2932 C CA . SER B 1 70 ? 48.843 -3.583 12.179 1.00 40.55 70 SER B CA 1
ATOM 2933 C C . SER B 1 70 ? 50.287 -3.956 11.814 1.00 43.01 70 SER B C 1
ATOM 2934 O O . SER B 1 70 ? 50.812 -4.966 12.295 1.00 43.99 70 SER B O 1
ATOM 2937 N N . LYS B 1 71 ? 50.934 -3.153 10.984 1.00 44.36 71 LYS B N 1
ATOM 2938 C CA . LYS B 1 71 ? 52.306 -3.438 10.641 1.00 46.85 71 LYS B CA 1
ATOM 2939 C C . LYS B 1 71 ? 53.097 -2.175 10.326 1.00 48.46 71 LYS B C 1
ATOM 2940 O O . LYS B 1 71 ? 52.649 -1.288 9.602 1.00 49.11 71 LYS B O 1
ATOM 2944 N N . VAL B 1 72 ? 54.236 -2.065 10.993 1.00 49.30 72 VAL B N 1
ATOM 2945 C CA . VAL B 1 72 ? 55.129 -0.926 10.898 1.00 50.16 72 VAL B CA 1
ATOM 2946 C C . VAL B 1 72 ? 56.212 -1.123 9.842 1.00 51.31 72 VAL B C 1
ATOM 2947 O O . VAL B 1 72 ? 56.615 -2.247 9.574 1.00 52.16 72 VAL B O 1
ATOM 2951 N N . GLY B 1 73 ? 56.667 -0.044 9.222 1.00 52.39 73 GLY B N 1
ATOM 2952 C CA . GLY B 1 73 ? 57.728 -0.178 8.241 1.00 53.88 73 GLY B CA 1
ATOM 2953 C C . GLY B 1 73 ? 59.093 -0.099 8.918 1.00 55.15 73 GLY B C 1
ATOM 2954 O O . GLY B 1 73 ? 59.213 0.463 10.016 1.00 55.48 73 GLY B O 1
ATOM 2955 N N . SER B 1 74 ? 60.117 -0.705 8.312 1.00 56.24 74 SER B N 1
ATOM 2956 C CA . SER B 1 74 ? 61.485 -0.638 8.865 1.00 56.48 74 SER B CA 1
ATOM 2957 C C . SER B 1 74 ? 61.886 0.817 8.660 1.00 56.35 74 SER B C 1
ATOM 2958 O O . SER B 1 74 ? 61.848 1.337 7.547 1.00 57.36 74 SER B O 1
ATOM 2961 N N . GLY B 1 75 ? 62.252 1.494 9.723 1.00 55.71 75 GLY B N 1
ATOM 2962 C CA . GLY B 1 75 ? 62.580 2.885 9.554 1.00 55.19 75 GLY B CA 1
ATOM 2963 C C . GLY B 1 75 ? 61.609 3.559 10.479 1.00 55.43 75 GLY B C 1
ATOM 2964 O O . GLY B 1 75 ? 61.930 4.564 11.129 1.00 55.82 75 GLY B O 1
ATOM 2965 N N . VAL B 1 76 ? 60.419 2.987 10.586 1.00 54.53 76 VAL B N 1
ATOM 2966 C CA . VAL B 1 76 ? 59.459 3.575 11.483 1.00 54.45 76 VAL B CA 1
ATOM 2967 C C . VAL B 1 76 ? 59.869 3.220 12.919 1.00 54.43 76 VAL B C 1
ATOM 2968 O O . VAL B 1 76 ? 59.887 2.054 13.316 1.00 54.04 76 VAL B O 1
ATOM 2972 N N . LYS B 1 77 ? 60.244 4.240 13.679 1.00 54.85 77 LYS B N 1
ATOM 2973 C CA . LYS B 1 77 ? 60.653 4.009 15.051 1.00 55.89 77 LYS B CA 1
ATOM 2974 C C . LYS B 1 77 ? 59.757 4.586 16.158 1.00 56.31 77 LYS B C 1
ATOM 2975 O O . LYS B 1 77 ? 59.848 4.159 17.312 1.00 57.38 77 LYS B O 1
ATOM 2977 N N . HIS B 1 78 ? 58.900 5.556 15.858 1.00 55.82 78 HIS B N 1
ATOM 2978 C CA . HIS B 1 78 ? 58.077 6.058 16.949 1.00 55.11 78 HIS B CA 1
ATOM 2979 C C . HIS B 1 78 ? 56.713 5.363 17.145 1.00 54.14 78 HIS B C 1
ATOM 2980 O O . HIS B 1 78 ? 56.133 5.431 18.236 1.00 54.59 78 HIS B O 1
ATOM 2987 N N . ILE B 1 79 ? 56.233 4.639 16.133 1.00 51.90 79 ILE B N 1
ATOM 2988 C CA . ILE B 1 79 ? 54.934 3.954 16.251 1.00 49.01 79 ILE B CA 1
ATOM 2989 C C . ILE B 1 79 ? 55.197 2.454 16.246 1.00 47.74 79 ILE B C 1
ATOM 2990 O O . ILE B 1 79 ? 55.996 1.976 15.447 1.00 47.76 79 ILE B O 1
ATOM 2995 N N . LYS B 1 80 ? 54.503 1.716 17.104 1.00 46.37 80 LYS B N 1
ATOM 2996 C CA . LYS B 1 80 ? 54.658 0.260 17.187 1.00 45.09 80 LYS B CA 1
ATOM 2997 C C . LYS B 1 80 ? 53.343 -0.387 16.814 1.00 43.99 80 LYS B C 1
ATOM 2998 O O . LYS B 1 80 ? 52.316 0.278 16.798 1.00 45.28 80 LYS B O 1
ATOM 3000 N N . ALA B 1 81 ? 53.374 -1.672 16.493 1.00 42.18 81 ALA B N 1
ATOM 3001 C CA . ALA B 1 81 ? 52.164 -2.402 16.154 1.00 40.23 81 ALA B CA 1
ATOM 3002 C C . ALA B 1 81 ? 51.323 -2.427 17.420 1.00 39.14 81 ALA B C 1
ATOM 3003 O O . ALA B 1 81 ? 51.873 -2.502 18.525 1.00 38.86 81 ALA B O 1
ATOM 3005 N N . GLY B 1 82 ? 50.003 -2.324 17.266 1.00 37.00 82 GLY B N 1
ATOM 3006 C CA . GLY B 1 82 ? 49.138 -2.319 18.426 1.00 34.10 82 GLY B CA 1
ATOM 3007 C C . GLY B 1 82 ? 48.807 -0.914 18.899 1.00 32.96 82 GLY B C 1
ATOM 3008 O O . GLY B 1 82 ? 47.837 -0.740 19.629 1.00 32.55 82 GLY B O 1
ATOM 3009 N N . ASP B 1 83 ? 49.591 0.088 18.497 1.00 32.06 83 ASP B N 1
ATOM 3010 C CA . ASP B 1 83 ? 49.311 1.485 18.898 1.00 31.32 83 ASP B CA 1
ATOM 3011 C C . ASP B 1 83 ? 48.006 2.023 18.275 1.00 29.82 83 ASP B C 1
ATOM 3012 O O . ASP B 1 83 ? 47.657 1.680 17.114 1.00 28.67 83 ASP B O 1
ATOM 3017 N N . ARG B 1 84 ? 47.290 2.856 19.030 1.00 27.43 84 ARG B N 1
ATOM 3018 C CA . ARG B 1 84 ? 46.097 3.456 18.461 1.00 27.00 84 ARG B CA 1
ATOM 3019 C C . ARG B 1 84 ? 46.499 4.808 17.901 1.00 26.11 84 ARG B C 1
ATOM 3020 O O . ARG B 1 84 ? 47.297 5.536 18.517 1.00 26.48 84 ARG B O 1
ATOM 3028 N N . VAL B 1 85 ? 46.087 5.078 16.667 1.00 24.17 85 VAL B N 1
ATOM 3029 C CA . VAL B 1 85 ? 46.457 6.336 16.017 1.00 23.84 85 VAL B CA 1
ATOM 3030 C C . VAL B 1 85 ? 45.316 7.022 15.215 1.00 23.74 85 VAL B C 1
ATOM 3031 O O . VAL B 1 85 ? 44.312 6.373 14.837 1.00 22.54 85 VAL B O 1
ATOM 3035 N N . VAL B 1 86 ? 45.529 8.310 14.923 1.00 21.81 86 VAL B N 1
ATOM 3036 C CA . VAL B 1 86 ? 44.635 9.095 14.089 1.00 22.17 86 VAL B CA 1
ATOM 3037 C C . VAL B 1 86 ? 45.580 9.795 13.140 1.00 21.86 86 VAL B C 1
ATOM 3038 O O . VAL B 1 86 ? 46.670 10.191 13.538 1.00 22.06 86 VAL B O 1
ATOM 3042 N N . TYR B 1 87 ? 45.047 10.174 11.995 1.00 21.55 87 TYR B N 1
ATOM 3043 C CA . TYR B 1 87 ? 45.782 10.924 11.015 1.00 21.47 87 TYR B CA 1
ATOM 3044 C C . TYR B 1 87 ? 44.760 11.772 10.220 1.00 22.53 87 TYR B C 1
ATOM 3045 O O . TYR B 1 87 ? 43.576 11.438 10.184 1.00 21.36 87 TYR B O 1
ATOM 3054 N N . ALA B 1 88 ? 45.208 12.885 9.641 1.00 23.14 88 ALA B N 1
ATOM 3055 C CA . ALA B 1 88 ? 44.361 13.777 8.841 1.00 23.60 88 ALA B CA 1
ATOM 3056 C C . ALA B 1 88 ? 45.006 14.030 7.506 1.00 25.57 88 ALA B C 1
ATOM 3057 O O . ALA B 1 88 ? 44.359 14.562 6.598 1.00 26.07 88 ALA B O 1
ATOM 3059 N N . GLN B 1 89 ? 46.271 13.631 7.355 1.00 26.89 89 GLN B N 1
ATOM 3060 C CA . GLN B 1 89 ? 46.989 13.925 6.130 1.00 28.25 89 GLN B CA 1
ATOM 3061 C C . GLN B 1 89 ? 47.531 12.759 5.344 1.00 28.32 89 GLN B C 1
ATOM 3062 O O . GLN B 1 89 ? 48.591 12.864 4.732 1.00 28.37 89 GLN B O 1
ATOM 3068 N N . SER B 1 90 ? 46.788 11.664 5.298 1.00 27.48 90 SER B N 1
ATOM 3069 C CA . SER B 1 90 ? 47.282 10.528 4.545 1.00 27.07 90 SER B CA 1
ATOM 3070 C C . SER B 1 90 ? 47.163 10.797 3.051 1.00 26.63 90 SER B C 1
ATOM 3071 O O . SER B 1 90 ? 46.653 11.823 2.618 1.00 26.91 90 SER B O 1
ATOM 3074 N N . ALA B 1 91 ? 47.737 9.906 2.270 1.00 26.24 91 ALA B N 1
ATOM 3075 C CA . ALA B 1 91 ? 47.595 9.963 0.831 1.00 24.85 91 ALA B CA 1
ATOM 3076 C C . ALA B 1 91 ? 46.122 9.564 0.593 1.00 24.38 91 ALA B C 1
ATOM 3077 O O . ALA B 1 91 ? 45.478 8.892 1.423 1.00 24.29 91 ALA B O 1
ATOM 3079 N N . LEU B 1 92 ? 45.592 9.947 -0.545 1.00 24.50 92 LEU B N 1
ATOM 3080 C CA . LEU B 1 92 ? 44.208 9.643 -0.870 1.00 25.93 92 LEU B CA 1
ATOM 3081 C C . LEU B 1 92 ? 43.889 8.167 -0.635 1.00 27.06 92 LEU B C 1
ATOM 3082 O O . LEU B 1 92 ? 44.650 7.305 -1.066 1.00 29.51 92 LEU B O 1
ATOM 3087 N N . GLY B 1 93 ? 42.834 7.858 0.121 1.00 26.71 93 GLY B N 1
ATOM 3088 C CA . GLY B 1 93 ? 42.480 6.465 0.278 1.00 23.52 93 GLY B CA 1
ATOM 3089 C C . GLY B 1 93 ? 42.030 6.067 1.634 1.00 23.24 93 GLY B C 1
ATOM 3090 O O . GLY B 1 93 ? 41.801 4.871 1.845 1.00 25.07 93 GLY B O 1
ATOM 3091 N N . ALA B 1 94 ? 41.865 7.008 2.557 1.00 22.45 94 ALA B N 1
ATOM 3092 C CA . ALA B 1 94 ? 41.442 6.635 3.918 1.00 21.50 94 ALA B CA 1
ATOM 3093 C C . ALA B 1 94 ? 40.055 5.956 3.960 1.00 21.94 94 ALA B C 1
ATOM 3094 O O . ALA B 1 94 ? 39.724 5.286 4.962 1.00 21.22 94 ALA B O 1
ATOM 3096 N N . TYR B 1 95 ? 39.228 6.189 2.926 1.00 21.71 95 TYR B N 1
ATOM 3097 C CA . TYR B 1 95 ? 37.908 5.541 2.829 1.00 22.79 95 TYR B CA 1
ATOM 3098 C C . TYR B 1 95 ? 38.240 4.066 2.555 1.00 23.66 95 TYR B C 1
ATOM 3099 O O . TYR B 1 95 ? 38.161 3.601 1.404 1.00 23.43 95 TYR B O 1
ATOM 3108 N N . SER B 1 96 ? 38.666 3.351 3.593 1.00 24.80 96 SER B N 1
ATOM 3109 C CA . SER B 1 96 ? 39.079 1.959 3.449 1.00 25.47 96 SER B CA 1
ATOM 3110 C C . SER B 1 96 ? 39.213 1.371 4.829 1.00 25.59 96 SER B C 1
ATOM 3111 O O . SER B 1 96 ? 39.365 2.112 5.811 1.00 24.95 96 SER B O 1
ATOM 3114 N N . SER B 1 97 ? 39.133 0.042 4.905 1.00 26.35 97 SER B N 1
ATOM 3115 C CA . SER B 1 97 ? 39.266 -0.694 6.170 1.00 27.16 97 SER B CA 1
ATOM 3116 C C . SER B 1 97 ? 40.744 -0.832 6.622 1.00 27.19 97 SER B C 1
ATOM 3117 O O . SER B 1 97 ? 41.031 -1.010 7.818 1.00 26.79 97 SER B O 1
ATOM 3120 N N . VAL B 1 98 ? 41.667 -0.750 5.665 1.00 27.38 98 VAL B N 1
ATOM 3121 C CA . VAL B 1 98 ? 43.109 -0.852 5.928 1.00 28.11 98 VAL B CA 1
ATOM 3122 C C . VAL B 1 98 ? 43.760 0.158 5.021 1.00 28.56 98 VAL B C 1
ATOM 3123 O O . VAL B 1 98 ? 43.448 0.197 3.808 1.00 28.05 98 VAL B O 1
ATOM 3127 N N . HIS B 1 99 ? 44.681 0.954 5.570 1.00 28.26 99 HIS B N 1
ATOM 3128 C CA . HIS B 1 99 ? 45.376 1.969 4.757 1.00 28.14 99 HIS B CA 1
ATOM 3129 C C . HIS B 1 99 ? 46.845 2.129 5.197 1.00 29.48 99 HIS B C 1
ATOM 3130 O O . HIS B 1 99 ? 47.175 1.901 6.364 1.00 29.54 99 HIS B O 1
ATOM 3137 N N . ASN B 1 100 ? 47.725 2.483 4.267 1.00 30.57 100 ASN B N 1
ATOM 3138 C CA . ASN B 1 100 ? 49.131 2.676 4.613 1.00 32.96 100 ASN B CA 1
ATOM 3139 C C . ASN B 1 100 ? 49.327 4.177 4.676 1.00 34.12 100 ASN B C 1
ATOM 3140 O O . ASN B 1 100 ? 48.873 4.903 3.774 1.00 35.04 100 ASN B O 1
ATOM 3145 N N . ILE B 1 101 ? 49.980 4.643 5.738 1.00 34.05 101 ILE B N 1
ATOM 3146 C CA . ILE B 1 101 ? 50.190 6.073 5.951 1.00 34.58 101 ILE B CA 1
ATOM 3147 C C . ILE B 1 101 ? 51.657 6.374 6.305 1.00 34.62 101 ILE B C 1
ATOM 3148 O O . ILE B 1 101 ? 52.306 5.611 7.016 1.00 34.21 101 ILE B O 1
ATOM 3153 N N . ILE B 1 102 ? 52.181 7.478 5.790 1.00 35.21 102 ILE B N 1
ATOM 3154 C CA . ILE B 1 102 ? 53.538 7.877 6.147 1.00 36.91 102 ILE B CA 1
ATOM 3155 C C . ILE B 1 102 ? 53.532 8.216 7.644 1.00 36.97 102 ILE B C 1
ATOM 3156 O O . ILE B 1 102 ? 52.887 9.185 8.067 1.00 37.76 102 ILE B O 1
ATOM 3161 N N . ALA B 1 103 ? 54.244 7.412 8.428 1.00 36.06 103 ALA B N 1
ATOM 3162 C CA . ALA B 1 103 ? 54.303 7.540 9.875 1.00 35.70 103 ALA B CA 1
ATOM 3163 C C . ALA B 1 103 ? 54.422 8.913 10.510 1.00 36.57 103 ALA B C 1
ATOM 3164 O O . ALA B 1 103 ? 54.015 9.109 11.650 1.00 36.50 103 ALA B O 1
ATOM 3166 N N . ASP B 1 104 ? 55.020 9.861 9.813 1.00 38.47 104 ASP B N 1
ATOM 3167 C CA . ASP B 1 104 ? 55.166 11.211 10.358 1.00 39.65 104 ASP B CA 1
ATOM 3168 C C . ASP B 1 104 ? 53.858 11.998 10.458 1.00 38.83 104 ASP B C 1
ATOM 3169 O O . ASP B 1 104 ? 53.770 12.998 11.195 1.00 39.40 104 ASP B O 1
ATOM 3174 N N . LYS B 1 105 ? 52.868 11.529 9.704 1.00 36.66 105 LYS B N 1
ATOM 3175 C CA . LYS B 1 105 ? 51.549 12.109 9.628 1.00 35.09 105 LYS B CA 1
ATOM 3176 C C . LYS B 1 105 ? 50.609 11.582 10.704 1.00 34.14 105 LYS B C 1
ATOM 3177 O O . LYS B 1 105 ? 49.526 12.141 10.891 1.00 35.16 105 LYS B O 1
ATOM 3183 N N . ALA B 1 106 ? 50.986 10.512 11.397 1.00 31.55 106 ALA B N 1
ATOM 3184 C CA . ALA B 1 106 ? 50.116 9.946 12.425 1.00 30.11 106 ALA B CA 1
ATOM 3185 C C . ALA B 1 106 ? 50.441 10.408 13.817 1.00 29.57 106 ALA B C 1
ATOM 3186 O O . ALA B 1 106 ? 51.587 10.623 14.133 1.00 31.68 106 ALA B O 1
ATOM 3188 N N . ALA B 1 107 ? 49.445 10.517 14.676 1.00 28.48 107 ALA B N 1
ATOM 3189 C CA . ALA B 1 107 ? 49.681 10.886 16.049 1.00 27.29 107 ALA B CA 1
ATOM 3190 C C . ALA B 1 107 ? 49.074 9.788 16.930 1.00 27.83 107 ALA B C 1
ATOM 3191 O O . ALA B 1 107 ? 48.058 9.179 16.569 1.00 28.37 107 ALA B O 1
ATOM 3193 N N . ILE B 1 108 ? 49.743 9.470 18.027 1.00 27.41 108 ILE B N 1
ATOM 3194 C CA . ILE B 1 108 ? 49.255 8.472 18.952 1.00 28.11 108 ILE B CA 1
ATOM 3195 C C . ILE B 1 108 ? 47.993 9.069 19.572 1.00 28.50 108 ILE B C 1
ATOM 3196 O O . ILE B 1 108 ? 47.962 10.248 19.963 1.00 28.09 108 ILE B O 1
ATOM 3201 N N . LEU B 1 109 ? 46.962 8.235 19.682 1.00 28.22 109 LEU B N 1
ATOM 3202 C CA . LEU B 1 109 ? 45.668 8.626 20.216 1.00 26.02 109 LEU B CA 1
ATOM 3203 C C . LEU B 1 109 ? 45.577 8.158 21.641 1.00 26.12 109 LEU B C 1
ATOM 3204 O O . LEU B 1 109 ? 45.571 6.965 21.895 1.00 26.94 109 LEU B O 1
ATOM 3209 N N . PRO B 1 110 ? 45.595 9.080 22.612 1.00 26.88 110 PRO B N 1
ATOM 3210 C CA . PRO B 1 110 ? 45.502 8.633 24.018 1.00 26.77 110 PRO B CA 1
ATOM 3211 C C . PRO B 1 110 ? 44.240 7.809 24.294 1.00 27.11 110 PRO B C 1
ATOM 3212 O O . PRO B 1 110 ? 43.169 8.070 23.741 1.00 28.27 110 PRO B O 1
ATOM 3216 N N . ALA B 1 111 ? 44.353 6.867 25.213 1.00 27.30 111 ALA B N 1
ATOM 3217 C CA . ALA B 1 111 ? 43.280 5.935 25.542 1.00 27.60 111 ALA B CA 1
ATOM 3218 C C . ALA B 1 111 ? 41.900 6.511 25.875 1.00 26.61 111 ALA B C 1
ATOM 3219 O O . ALA B 1 111 ? 40.871 5.922 25.537 1.00 27.06 111 ALA B O 1
ATOM 3221 N N . ALA B 1 112 ? 41.872 7.625 26.575 1.00 25.65 112 ALA B N 1
ATOM 3222 C CA . ALA B 1 112 ? 40.603 8.212 26.935 1.00 25.74 112 ALA B CA 1
ATOM 3223 C C . ALA B 1 112 ? 39.848 8.716 25.713 1.00 25.64 112 ALA B C 1
ATOM 3224 O O . ALA B 1 112 ? 38.690 9.037 25.847 1.00 27.45 112 ALA B O 1
ATOM 3226 N N . ILE B 1 113 ? 40.447 8.731 24.522 1.00 24.25 113 ILE B N 1
ATOM 3227 C CA . ILE B 1 113 ? 39.733 9.236 23.366 1.00 22.93 113 ILE B CA 1
ATOM 3228 C C . ILE B 1 113 ? 39.375 8.114 22.409 1.00 24.07 113 ILE B C 1
ATOM 3229 O O . ILE B 1 113 ? 40.259 7.421 21.880 1.00 23.31 113 ILE B O 1
ATOM 3234 N N . SER B 1 114 ? 38.071 7.948 22.154 1.00 23.56 114 SER B N 1
ATOM 3235 C CA . SER B 1 114 ? 37.614 6.873 21.283 1.00 22.32 114 SER B CA 1
ATOM 3236 C C . SER B 1 114 ? 37.916 7.109 19.834 1.00 21.68 114 SER B C 1
ATOM 3237 O O . SER B 1 114 ? 38.153 8.236 19.431 1.00 22.67 114 SER B O 1
ATOM 3240 N N . PHE B 1 115 ? 37.917 6.043 19.038 1.00 22.79 115 PHE B N 1
ATOM 3241 C CA . PHE B 1 115 ? 38.177 6.163 17.599 1.00 24.15 115 PHE B CA 1
ATOM 3242 C C . PHE B 1 115 ? 37.164 7.065 16.881 1.00 23.58 115 PHE B C 1
ATOM 3243 O O . PHE B 1 115 ? 37.523 7.813 16.005 1.00 22.78 115 PHE B O 1
ATOM 3251 N N . GLU B 1 116 ? 35.888 6.949 17.225 1.00 25.35 116 GLU B N 1
ATOM 3252 C CA . GLU B 1 116 ? 34.829 7.776 16.621 1.00 25.87 116 GLU B CA 1
ATOM 3253 C C . GLU B 1 116 ? 35.044 9.243 16.913 1.00 24.08 116 GLU B C 1
ATOM 3254 O O . GLU B 1 116 ? 34.867 10.068 16.042 1.00 23.56 116 GLU B O 1
ATOM 3260 N N . GLN B 1 117 ? 35.415 9.559 18.150 1.00 23.14 117 GLN B N 1
ATOM 3261 C CA . GLN B 1 117 ? 35.680 10.934 18.557 1.00 22.21 117 GLN B CA 1
ATOM 3262 C C . GLN B 1 117 ? 36.828 11.474 17.753 1.00 22.27 117 GLN B C 1
ATOM 3263 O O . GLN B 1 117 ? 36.735 12.562 17.187 1.00 23.14 117 GLN B O 1
ATOM 3269 N N . ALA B 1 118 ? 37.881 10.668 17.618 1.00 21.58 118 ALA B N 1
ATOM 3270 C CA . ALA B 1 118 ? 39.066 11.081 16.862 1.00 19.53 118 ALA B CA 1
ATOM 3271 C C . ALA B 1 118 ? 38.766 11.338 15.378 1.00 19.52 118 ALA B C 1
ATOM 3272 O O . ALA B 1 118 ? 39.166 12.353 14.827 1.00 20.34 118 ALA B O 1
ATOM 3274 N N . ALA B 1 119 ? 38.069 10.423 14.708 1.00 18.48 119 ALA B N 1
ATOM 3275 C CA . ALA B 1 119 ? 37.819 10.617 13.307 1.00 17.54 119 ALA B CA 1
ATOM 3276 C C . ALA B 1 119 ? 36.772 11.676 13.076 1.00 17.55 119 ALA B C 1
ATOM 3277 O O . ALA B 1 119 ? 36.542 12.074 11.937 1.00 17.87 119 ALA B O 1
ATOM 3279 N N . ALA B 1 120 ? 36.080 12.070 14.134 1.00 17.23 120 ALA B N 1
ATOM 3280 C CA . ALA B 1 120 ? 35.067 13.127 14.035 1.00 18.70 120 ALA B CA 1
ATOM 3281 C C . ALA B 1 120 ? 35.713 14.528 14.103 1.00 20.26 120 ALA B C 1
ATOM 3282 O O . ALA B 1 120 ? 35.188 15.501 13.544 1.00 20.60 120 ALA B O 1
ATOM 3284 N N . SER B 1 121 ? 36.880 14.608 14.745 1.00 20.80 121 SER B N 1
ATOM 3285 C CA . SER B 1 121 ? 37.515 15.875 14.984 1.00 20.41 121 SER B CA 1
ATOM 3286 C C . SER B 1 121 ? 38.973 16.157 14.643 1.00 21.51 121 SER B C 1
ATOM 3287 O O . SER B 1 121 ? 39.401 17.295 14.882 1.00 21.38 121 SER B O 1
ATOM 3290 N N . PHE B 1 122 ? 39.731 15.203 14.081 1.00 20.49 122 PHE B N 1
ATOM 3291 C CA . PHE B 1 122 ? 41.156 15.450 13.844 1.00 19.82 122 PHE B CA 1
ATOM 3292 C C . PHE B 1 122 ? 41.460 16.490 12.768 1.00 19.34 122 PHE B C 1
ATOM 3293 O O . PHE B 1 122 ? 42.019 17.547 13.082 1.00 20.51 122 PHE B O 1
ATOM 3301 N N . LEU B 1 123 ? 41.121 16.204 11.515 1.00 15.73 123 LEU B N 1
ATOM 3302 C CA . LEU B 1 123 ? 41.338 17.166 10.452 1.00 18.57 123 LEU B CA 1
ATOM 3303 C C . LEU B 1 123 ? 40.621 18.484 10.811 1.00 20.73 123 LEU B C 1
ATOM 3304 O O . LEU B 1 123 ? 41.241 19.550 10.879 1.00 24.05 123 LEU B O 1
ATOM 3309 N N . LYS B 1 124 ? 39.363 18.399 11.224 1.00 19.89 124 LYS B N 1
ATOM 3310 C CA . LYS B 1 124 ? 38.618 19.616 11.551 1.00 18.75 124 LYS B CA 1
ATOM 3311 C C . LYS B 1 124 ? 39.137 20.384 12.754 1.00 17.72 124 LYS B C 1
ATOM 3312 O O . LYS B 1 124 ? 39.119 21.601 12.748 1.00 18.93 124 LYS B O 1
ATOM 3318 N N . GLY B 1 125 ? 39.573 19.682 13.791 1.00 16.98 125 GLY B N 1
ATOM 3319 C CA . GLY B 1 125 ? 40.095 20.343 14.983 1.00 17.67 125 GLY B CA 1
ATOM 3320 C C . GLY B 1 125 ? 41.455 20.988 14.712 1.00 18.99 125 GLY B C 1
ATOM 3321 O O . GLY B 1 125 ? 41.745 22.055 15.259 1.00 18.58 125 GLY B O 1
ATOM 3322 N N . LEU B 1 126 ? 42.288 20.334 13.891 1.00 18.53 126 LEU B N 1
ATOM 3323 C CA . LEU B 1 126 ? 43.593 20.868 13.527 1.00 19.98 126 LEU B CA 1
ATOM 3324 C C . LEU B 1 126 ? 43.355 22.163 12.762 1.00 20.10 126 LEU B C 1
ATOM 3325 O O . LEU B 1 126 ? 44.093 23.137 12.896 1.00 20.47 126 LEU B O 1
ATOM 3330 N N . THR B 1 127 ? 42.324 22.148 11.919 1.00 22.61 127 THR B N 1
ATOM 3331 C CA . THR B 1 127 ? 41.953 23.330 11.136 1.00 21.82 127 THR B CA 1
ATOM 3332 C C . THR B 1 127 ? 41.549 24.495 12.071 1.00 21.45 127 THR B C 1
ATOM 3333 O O . THR B 1 127 ? 42.106 25.587 11.995 1.00 20.97 127 THR B O 1
ATOM 3337 N N . VAL B 1 128 ? 40.628 24.252 12.994 1.00 19.49 128 VAL B N 1
ATOM 3338 C CA . VAL B 1 128 ? 40.203 25.323 13.885 1.00 18.83 128 VAL B CA 1
ATOM 3339 C C . VAL B 1 128 ? 41.422 25.870 14.669 1.00 20.26 128 VAL B C 1
ATOM 3340 O O . VAL B 1 128 ? 41.506 27.085 14.939 1.00 20.55 128 VAL B O 1
ATOM 3344 N N . TYR B 1 129 ? 42.329 24.973 15.081 1.00 20.77 129 TYR B N 1
ATOM 3345 C CA . TYR B 1 129 ? 43.526 25.363 15.836 1.00 20.94 129 TYR B CA 1
ATOM 3346 C C . TYR B 1 129 ? 44.351 26.370 15.003 1.00 20.65 129 TYR B C 1
ATOM 3347 O O . TYR B 1 129 ? 44.624 27.493 15.457 1.00 19.02 129 TYR B O 1
ATOM 3356 N N . TYR B 1 130 ? 44.717 26.007 13.774 1.00 18.55 130 TYR B N 1
ATOM 3357 C CA . TYR B 1 130 ? 45.524 26.950 13.031 1.00 19.57 130 TYR B CA 1
ATOM 3358 C C . TYR B 1 130 ? 44.798 28.243 12.661 1.00 20.82 130 TYR B C 1
ATOM 3359 O O . TYR B 1 130 ? 45.384 29.336 12.705 1.00 20.53 130 TYR B O 1
ATOM 3368 N N . LEU B 1 131 ? 43.497 28.150 12.412 1.00 19.33 131 LEU B N 1
ATOM 3369 C CA . LEU B 1 131 ? 42.751 29.341 12.026 1.00 18.21 131 LEU B CA 1
ATOM 3370 C C . LEU B 1 131 ? 42.650 30.368 13.137 1.00 18.36 131 LEU B C 1
ATOM 3371 O O . LEU B 1 131 ? 42.843 31.570 12.891 1.00 18.29 131 LEU B O 1
ATOM 3376 N N . LEU B 1 132 ? 42.425 29.897 14.356 1.00 18.16 132 LEU B N 1
ATOM 3377 C CA . LEU B 1 132 ? 42.223 30.790 15.484 1.00 20.23 132 LEU B CA 1
ATOM 3378 C C . LEU B 1 132 ? 43.455 31.147 16.276 1.00 22.60 132 LEU B C 1
ATOM 3379 O O . LEU B 1 132 ? 43.440 32.075 17.103 1.00 22.99 132 LEU B O 1
ATOM 3384 N N . ARG B 1 133 ? 44.510 30.376 16.054 1.00 24.65 133 ARG B N 1
ATOM 3385 C CA . ARG B 1 133 ? 45.772 30.549 16.765 1.00 25.48 133 ARG B CA 1
ATOM 3386 C C . ARG B 1 133 ? 46.918 31.016 15.861 1.00 25.18 133 ARG B C 1
ATOM 3387 O O . ARG B 1 133 ? 47.753 31.775 16.303 1.00 28.10 133 ARG B O 1
ATOM 3395 N N . LYS B 1 134 ? 46.947 30.624 14.596 1.00 24.37 134 LYS B N 1
ATOM 3396 C CA . LYS B 1 134 ? 48.052 31.018 13.714 1.00 22.66 134 LYS B CA 1
ATOM 3397 C C . LYS B 1 134 ? 47.702 31.985 12.568 1.00 21.41 134 LYS B C 1
ATOM 3398 O O . LYS B 1 134 ? 48.374 32.990 12.368 1.00 21.27 134 LYS B O 1
ATOM 3404 N N . THR B 1 135 ? 46.675 31.678 11.779 1.00 20.04 135 THR B N 1
ATOM 3405 C CA . THR B 1 135 ? 46.353 32.535 10.668 1.00 18.71 135 THR B CA 1
ATOM 3406 C C . THR B 1 135 ? 46.073 33.928 11.205 1.00 20.70 135 THR B C 1
ATOM 3407 O O . THR B 1 135 ? 46.436 34.936 10.598 1.00 21.69 135 THR B O 1
ATOM 3411 N N . TYR B 1 136 ? 45.451 33.986 12.372 1.00 21.64 136 TYR B N 1
ATOM 3412 C CA . TYR B 1 136 ? 45.116 35.235 13.011 1.00 22.91 136 TYR B CA 1
ATOM 3413 C C . TYR B 1 136 ? 44.919 34.799 14.421 1.00 25.22 136 TYR B C 1
ATOM 3414 O O . TYR B 1 136 ? 44.260 33.796 14.666 1.00 27.46 136 TYR B O 1
ATOM 3423 N N . GLU B 1 137 ? 45.443 35.553 15.369 1.00 27.68 137 GLU B N 1
ATOM 3424 C CA . GLU B 1 137 ? 45.284 35.181 16.758 1.00 30.34 137 GLU B CA 1
ATOM 3425 C C . GLU B 1 137 ? 44.120 35.890 17.452 1.00 30.77 137 GLU B C 1
ATOM 3426 O O . GLU B 1 137 ? 44.211 37.058 17.823 1.00 30.87 137 GLU B O 1
ATOM 3432 N N . ILE B 1 138 ? 43.014 35.174 17.580 1.00 30.65 138 ILE B N 1
ATOM 3433 C CA . ILE B 1 138 ? 41.783 35.645 18.227 1.00 30.50 138 ILE B CA 1
ATOM 3434 C C . ILE B 1 138 ? 42.047 35.964 19.697 1.00 30.90 138 ILE B C 1
ATOM 3435 O O . ILE B 1 138 ? 42.617 35.144 20.411 1.00 31.04 138 ILE B O 1
ATOM 3440 N N . LYS B 1 139 ? 41.589 37.118 20.171 1.00 30.92 139 LYS B N 1
ATOM 3441 C CA . LYS B 1 139 ? 41.796 37.506 21.571 1.00 31.44 139 LYS B CA 1
ATOM 3442 C C . LYS B 1 139 ? 40.516 37.391 22.422 1.00 30.61 139 LYS B C 1
ATOM 3443 O O . LYS B 1 139 ? 39.417 37.313 21.894 1.00 29.78 139 LYS B O 1
ATOM 3449 N N . PRO B 1 140 ? 40.649 37.344 23.754 1.00 30.76 140 PRO B N 1
ATOM 3450 C CA . PRO B 1 140 ? 39.484 37.243 24.649 1.00 30.18 140 PRO B CA 1
ATOM 3451 C C . PRO B 1 140 ? 38.600 38.434 24.371 1.00 30.02 140 PRO B C 1
ATOM 3452 O O . PRO B 1 140 ? 39.105 39.510 24.061 1.00 29.46 140 PRO B O 1
ATOM 3456 N N . ASP B 1 141 ? 37.292 38.230 24.427 1.00 30.09 141 ASP B N 1
ATOM 3457 C CA . ASP B 1 141 ? 36.320 39.277 24.161 1.00 30.95 141 ASP B CA 1
ATOM 3458 C C . ASP B 1 141 ? 36.260 39.754 22.735 1.00 29.39 141 ASP B C 1
ATOM 3459 O O . ASP B 1 141 ? 35.502 40.671 22.445 1.00 31.03 141 ASP B O 1
ATOM 3464 N N . GLU B 1 142 ? 37.027 39.159 21.833 1.00 26.50 142 GLU B N 1
ATOM 3465 C CA . GLU B 1 142 ? 36.986 39.597 20.459 1.00 24.20 142 GLU B CA 1
ATOM 3466 C C . GLU B 1 142 ? 35.777 39.090 19.660 1.00 24.47 142 GLU B C 1
ATOM 3467 O O . GLU B 1 142 ? 35.474 37.873 19.646 1.00 24.26 142 GLU B O 1
ATOM 3473 N N . GLN B 1 143 ? 35.118 40.021 18.968 1.00 22.88 143 GLN B N 1
ATOM 3474 C CA . GLN B 1 143 ? 33.979 39.697 18.129 1.00 23.57 143 GLN B CA 1
ATOM 3475 C C . GLN B 1 143 ? 34.512 39.400 16.739 1.00 23.58 143 GLN B C 1
ATOM 3476 O O . GLN B 1 143 ? 35.330 40.163 16.235 1.00 24.83 143 GLN B O 1
ATOM 3482 N N . PHE B 1 144 ? 34.079 38.306 16.118 1.00 21.74 144 PHE B N 1
ATOM 3483 C CA . PHE B 1 144 ? 34.542 37.991 14.782 1.00 20.12 144 PHE B CA 1
ATOM 3484 C C . PHE B 1 144 ? 33.470 37.147 14.114 1.00 21.76 144 PHE B C 1
ATOM 3485 O O . PHE B 1 144 ? 32.636 36.559 14.820 1.00 22.44 144 PHE B O 1
ATOM 3493 N N . LEU B 1 145 ? 33.511 37.063 12.778 1.00 20.53 145 LEU B N 1
ATOM 3494 C CA . LEU B 1 145 ? 32.541 36.313 12.010 1.00 19.37 145 LEU B CA 1
ATOM 3495 C C . LEU B 1 145 ? 33.098 34.989 11.516 1.00 19.38 145 LEU B C 1
ATOM 3496 O O . LEU B 1 145 ? 34.149 34.953 10.909 1.00 19.81 145 LEU B O 1
ATOM 3501 N N . PHE B 1 146 ? 32.322 33.917 11.681 1.00 18.89 146 PHE B N 1
ATOM 3502 C CA . PHE B 1 146 ? 32.695 32.585 11.257 1.00 18.55 146 PHE B CA 1
ATOM 3503 C C . PHE B 1 146 ? 31.485 31.942 10.558 1.00 19.54 146 PHE B C 1
ATOM 3504 O O . PHE B 1 146 ? 30.472 31.644 11.215 1.00 20.72 146 PHE B O 1
ATOM 3512 N N . HIS B 1 147 ? 31.594 31.694 9.254 1.00 18.24 147 HIS B N 1
ATOM 3513 C CA . HIS B 1 147 ? 30.515 31.096 8.464 1.00 18.28 147 HIS B CA 1
ATOM 3514 C C . HIS B 1 147 ? 30.268 29.595 8.652 1.00 17.65 147 HIS B C 1
ATOM 3515 O O . HIS B 1 147 ? 31.163 28.853 9.063 1.00 18.09 147 HIS B O 1
ATOM 3522 N N . ALA B 1 148 ? 29.027 29.163 8.383 1.00 16.74 148 ALA B N 1
ATOM 3523 C CA . ALA B 1 148 ? 28.583 27.761 8.471 1.00 12.17 148 ALA B CA 1
ATOM 3524 C C . ALA B 1 148 ? 28.944 27.223 9.829 1.00 11.76 148 ALA B C 1
ATOM 3525 O O . ALA B 1 148 ? 29.547 26.151 9.973 1.00 13.00 148 ALA B O 1
ATOM 3527 N N . ALA B 1 149 ? 28.560 27.967 10.845 1.00 13.00 149 ALA B N 1
ATOM 3528 C CA . ALA B 1 149 ? 28.896 27.607 12.220 1.00 12.97 149 ALA B CA 1
ATOM 3529 C C . ALA B 1 149 ? 28.305 26.332 12.803 1.00 14.92 149 ALA B C 1
ATOM 3530 O O . ALA B 1 149 ? 28.660 25.971 13.934 1.00 14.45 149 ALA B O 1
ATOM 3532 N N . ALA B 1 150 ? 27.347 25.697 12.118 1.00 15.60 150 ALA B N 1
ATOM 3533 C CA . ALA B 1 150 ? 26.810 24.444 12.659 1.00 17.49 150 ALA B CA 1
ATOM 3534 C C . ALA B 1 150 ? 27.397 23.231 11.909 1.00 18.49 150 ALA B C 1
ATOM 3535 O O . ALA B 1 150 ? 2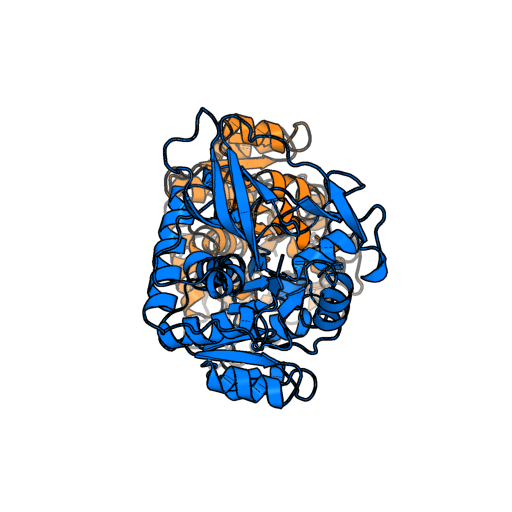6.985 22.086 12.178 1.00 20.19 150 ALA B O 1
ATOM 3537 N N . GLY B 1 151 ? 28.342 23.459 10.978 1.00 16.75 151 GLY B N 1
ATOM 3538 C CA . GLY B 1 151 ? 28.957 22.347 10.250 1.00 15.21 151 GLY B CA 1
ATOM 3539 C C . GLY B 1 151 ? 30.010 21.597 11.072 1.00 14.48 151 GLY B C 1
ATOM 3540 O O . GLY B 1 151 ? 30.097 21.794 12.303 1.00 14.16 151 GLY B O 1
ATOM 3541 N N . GLY B 1 152 ? 30.784 20.714 10.417 1.00 14.36 152 GLY B N 1
ATOM 3542 C CA . GLY B 1 152 ? 31.840 19.954 11.106 1.00 12.58 152 GLY B CA 1
ATOM 3543 C C . GLY B 1 152 ? 32.874 20.855 11.777 1.00 14.84 152 GLY B C 1
ATOM 3544 O O . GLY B 1 152 ? 33.069 20.834 13.004 1.00 14.08 152 GLY B O 1
ATOM 3545 N N . VAL B 1 153 ? 33.515 21.694 10.966 1.00 14.54 153 VAL B N 1
ATOM 3546 C CA . VAL B 1 153 ? 34.497 22.650 11.464 1.00 13.43 153 VAL B CA 1
ATOM 3547 C C . VAL B 1 153 ? 33.768 23.662 12.355 1.00 16.48 153 VAL B C 1
ATOM 3548 O O . VAL B 1 153 ? 34.250 24.013 13.444 1.00 16.17 153 VAL B O 1
ATOM 3552 N N . GLY B 1 154 ? 32.611 24.151 11.869 1.00 16.84 154 GLY B N 1
ATOM 3553 C CA . GLY B 1 154 ? 31.837 25.140 12.600 1.00 16.90 154 GLY B CA 1
ATOM 3554 C C . GLY B 1 154 ? 31.542 24.834 14.052 1.00 18.00 154 GLY B C 1
ATOM 3555 O O . GLY B 1 154 ? 31.768 25.681 14.939 1.00 18.72 154 GLY B O 1
ATOM 3556 N N . LEU B 1 155 ? 30.997 23.653 14.335 1.00 18.57 155 LEU B N 1
ATOM 3557 C CA . LEU B 1 155 ? 30.690 23.348 15.730 1.00 19.40 155 LEU B CA 1
ATOM 3558 C C . LEU B 1 155 ? 31.943 23.249 16.613 1.00 20.26 155 LEU B C 1
ATOM 3559 O O . LEU B 1 155 ? 31.907 23.571 17.811 1.00 21.38 155 LEU B O 1
ATOM 3564 N N . ILE B 1 156 ? 33.058 22.798 16.051 1.00 19.29 156 ILE B N 1
ATOM 3565 C CA . ILE B 1 156 ? 34.273 22.755 16.840 1.00 18.23 156 ILE B CA 1
ATOM 3566 C C . ILE B 1 156 ? 34.723 24.225 17.094 1.00 17.08 156 ILE B C 1
ATOM 3567 O O . ILE B 1 156 ? 35.128 24.557 18.202 1.00 16.42 156 ILE B O 1
ATOM 3572 N N . ALA B 1 157 ? 34.620 25.099 16.080 1.00 16.73 157 ALA B N 1
ATOM 3573 C CA . ALA B 1 157 ? 34.999 26.521 16.198 1.00 16.72 157 ALA B CA 1
ATOM 3574 C C . ALA B 1 157 ? 34.205 27.251 17.284 1.00 18.28 157 ALA B C 1
ATOM 3575 O O . ALA B 1 157 ? 34.774 28.014 18.072 1.00 19.81 157 ALA B O 1
ATOM 3577 N N . CYS B 1 158 ? 32.888 27.020 17.330 1.00 18.73 158 CYS B N 1
ATOM 3578 C CA . CYS B 1 158 ? 32.009 27.611 18.348 1.00 17.85 158 CYS B CA 1
ATOM 3579 C C . CYS B 1 158 ? 32.523 27.246 19.727 1.00 19.01 158 CYS B C 1
ATOM 3580 O O . CYS B 1 158 ? 32.600 28.101 20.605 1.00 19.17 158 CYS B O 1
ATOM 3583 N N . GLN B 1 159 ? 32.899 25.975 19.916 1.00 18.81 159 GLN B N 1
ATOM 3584 C CA . GLN B 1 159 ? 33.384 25.521 21.229 1.00 20.97 159 GLN B CA 1
ATOM 3585 C C . GLN B 1 159 ? 34.769 26.075 21.651 1.00 21.96 159 GLN B C 1
ATOM 3586 O O . GLN B 1 159 ? 35.000 26.471 22.811 1.00 20.87 159 GLN B O 1
ATOM 3592 N N . TRP B 1 160 ? 35.695 26.057 20.701 1.00 22.01 160 TRP B N 1
ATOM 3593 C CA . TRP B 1 160 ? 37.021 26.563 20.938 1.00 22.81 160 TRP B CA 1
ATOM 3594 C C . TRP B 1 160 ? 36.958 28.090 21.193 1.00 23.08 160 TRP B C 1
ATOM 3595 O O . TRP B 1 160 ? 37.527 28.554 22.170 1.00 24.11 160 TRP B O 1
ATOM 3606 N N . ALA B 1 161 ? 36.249 28.853 20.349 1.00 23.92 161 ALA B N 1
ATOM 3607 C CA . ALA B 1 161 ? 36.080 30.303 20.531 1.00 24.57 161 ALA B CA 1
ATOM 3608 C C . ALA B 1 161 ? 35.580 30.576 21.968 1.00 26.16 161 ALA B C 1
ATOM 3609 O O . ALA B 1 161 ? 36.105 31.438 22.688 1.00 27.21 161 ALA B O 1
ATOM 3611 N N . LYS B 1 162 ? 34.555 29.845 22.383 1.00 28.11 162 LYS B N 1
ATOM 3612 C CA . LYS B 1 162 ? 34.019 29.984 23.724 1.00 29.78 162 LYS B CA 1
ATOM 3613 C C . LYS B 1 162 ? 35.133 29.717 24.742 1.00 29.87 162 LYS B C 1
ATOM 3614 O O . LYS B 1 162 ? 35.310 30.483 25.674 1.00 29.66 162 LYS B O 1
ATOM 3619 N N . ALA B 1 163 ? 35.892 28.643 24.552 1.00 29.42 163 ALA B N 1
ATOM 3620 C CA . ALA B 1 163 ? 36.987 28.328 25.464 1.00 30.21 163 ALA B CA 1
ATOM 3621 C C . ALA B 1 163 ? 38.043 29.453 25.474 1.00 31.13 163 ALA B C 1
ATOM 3622 O O . ALA B 1 163 ? 38.774 29.614 26.448 1.00 33.06 163 ALA B O 1
ATOM 3624 N N . LEU B 1 164 ? 38.171 30.183 24.374 1.00 29.67 164 LEU B N 1
ATOM 3625 C CA . LEU B 1 164 ? 39.120 31.275 24.297 1.00 28.45 164 LEU B CA 1
ATOM 3626 C C . LEU B 1 164 ? 38.547 32.553 24.922 1.00 28.34 164 LEU B C 1
ATOM 3627 O O . LEU B 1 164 ? 39.254 33.530 25.089 1.00 29.94 164 LEU B O 1
ATOM 3632 N N . GLY B 1 165 ? 37.278 32.539 25.299 1.00 27.34 165 GLY B N 1
ATOM 3633 C CA . GLY B 1 165 ? 36.667 33.721 25.853 1.00 25.12 165 GLY B CA 1
ATOM 3634 C C . GLY B 1 165 ? 36.340 34.684 24.718 1.00 25.99 165 GLY B C 1
ATOM 3635 O O . GLY B 1 165 ? 36.080 35.863 24.953 1.00 27.25 165 GLY B O 1
ATOM 3636 N N . ALA B 1 166 ? 36.354 34.231 23.474 1.00 24.53 166 ALA B N 1
ATOM 3637 C CA . ALA B 1 166 ? 36.065 35.148 22.371 1.00 24.19 166 ALA B CA 1
ATOM 3638 C C . ALA B 1 166 ? 34.559 35.149 22.062 1.00 24.81 166 ALA B C 1
ATOM 3639 O O . ALA B 1 166 ? 33.806 34.361 22.639 1.00 25.11 166 ALA B O 1
ATOM 3641 N N . LYS B 1 167 ? 34.136 36.019 21.146 1.00 24.32 167 LYS B N 1
ATOM 3642 C CA . LYS B 1 167 ? 32.742 36.116 20.762 1.00 24.07 167 LYS B CA 1
ATOM 3643 C C . LYS B 1 167 ? 32.511 35.797 19.277 1.00 22.52 167 LYS B C 1
ATOM 3644 O O . LYS B 1 167 ? 32.532 36.680 18.435 1.00 21.14 167 LYS B O 1
ATOM 3650 N N . LEU B 1 168 ? 32.271 34.528 18.970 1.00 21.32 168 LEU B N 1
ATOM 3651 C CA . LEU B 1 168 ? 32.036 34.119 17.594 1.00 19.88 168 LEU B CA 1
ATOM 3652 C C . LEU B 1 168 ? 30.623 34.492 17.157 1.00 19.70 168 LEU B C 1
ATOM 3653 O O . LEU B 1 168 ? 29.647 34.252 17.887 1.00 19.46 168 LEU B O 1
ATOM 3658 N N . ILE B 1 169 ? 30.518 35.132 15.998 1.00 19.46 169 ILE B N 1
ATOM 3659 C CA . ILE B 1 169 ? 29.229 35.487 15.446 1.00 18.83 169 ILE B CA 1
ATOM 3660 C C . ILE B 1 169 ? 29.156 34.521 14.268 1.00 19.04 169 ILE B C 1
ATOM 3661 O O . ILE B 1 169 ? 29.929 34.678 13.313 1.00 18.13 169 ILE B O 1
ATOM 3666 N N . GLY B 1 170 ? 28.256 33.528 14.346 1.00 17.77 170 GLY B N 1
ATOM 3667 C CA . GLY B 1 170 ? 28.134 32.553 13.284 1.00 17.89 170 GLY B CA 1
ATOM 3668 C C . GLY B 1 170 ? 27.031 32.784 12.285 1.00 20.11 170 GLY B C 1
ATOM 3669 O O . GLY B 1 170 ? 26.112 33.574 12.532 1.00 21.70 170 GLY B O 1
ATOM 3670 N N . THR B 1 171 ? 27.177 32.213 11.090 1.00 21.22 171 THR B N 1
ATOM 3671 C CA . THR B 1 171 ? 26.107 32.287 10.092 1.00 21.79 171 THR B CA 1
ATOM 3672 C C . THR B 1 171 ? 25.708 30.814 9.861 1.00 22.26 171 THR B C 1
ATOM 3673 O O . THR B 1 171 ? 26.583 29.908 9.908 1.00 22.20 171 THR B O 1
ATOM 3677 N N . VAL B 1 172 ? 24.402 30.562 9.753 1.00 20.34 172 VAL B N 1
ATOM 3678 C CA . VAL B 1 172 ? 23.867 29.221 9.536 1.00 21.84 172 VAL B CA 1
ATOM 3679 C C . VAL B 1 172 ? 22.741 29.343 8.520 1.00 24.20 172 VAL B C 1
ATOM 3680 O O . VAL B 1 172 ? 22.244 30.452 8.288 1.00 27.03 172 VAL B O 1
ATOM 3684 N N . GLY B 1 173 ? 22.354 28.230 7.904 1.00 23.48 173 GLY B N 1
ATOM 3685 C CA . GLY B 1 173 ? 21.278 28.266 6.932 1.00 23.97 173 GLY B CA 1
ATOM 3686 C C . GLY B 1 173 ? 19.844 28.081 7.451 1.00 24.19 173 GLY B C 1
ATOM 3687 O O . GLY B 1 173 ? 18.927 28.414 6.746 1.00 26.39 173 GLY B O 1
ATOM 3688 N N . THR B 1 174 ? 19.646 27.589 8.671 1.00 24.14 174 THR B N 1
ATOM 3689 C CA . THR B 1 174 ? 18.311 27.337 9.232 1.00 23.89 174 THR B CA 1
ATOM 3690 C C . THR B 1 174 ? 18.224 27.735 10.715 1.00 25.32 174 THR B C 1
ATOM 3691 O O . THR B 1 174 ? 19.251 27.874 11.415 1.00 25.12 174 THR B O 1
ATOM 3695 N N . ALA B 1 175 ? 17.002 27.897 11.224 1.00 26.59 175 ALA B N 1
ATOM 3696 C CA . ALA B 1 175 ? 16.818 28.264 12.638 1.00 27.67 175 ALA B CA 1
ATOM 3697 C C . ALA B 1 175 ? 17.277 27.133 13.561 1.00 28.24 175 ALA B C 1
ATOM 3698 O O . ALA B 1 175 ? 17.777 27.389 14.662 1.00 29.42 175 ALA B O 1
ATOM 3700 N N . GLN B 1 176 ? 17.142 25.886 13.105 1.00 28.51 176 GLN B N 1
ATOM 3701 C CA . GLN B 1 176 ? 17.582 24.731 13.901 1.00 30.20 176 GLN B CA 1
ATOM 3702 C C . GLN B 1 176 ? 19.122 24.756 14.037 1.00 27.88 176 GLN B C 1
ATOM 3703 O O . GLN B 1 176 ? 19.671 24.520 15.126 1.00 26.71 176 GLN B O 1
ATOM 3709 N N . LYS B 1 177 ? 19.822 25.067 12.948 1.00 23.61 177 LYS B N 1
ATOM 3710 C CA . LYS B 1 177 ? 21.298 25.162 13.029 1.00 21.70 177 LYS B CA 1
ATOM 3711 C C . LYS B 1 177 ? 21.712 26.298 13.980 1.00 22.01 177 LYS B C 1
ATOM 3712 O O . LYS B 1 177 ? 22.643 26.150 14.763 1.00 24.85 177 LYS B O 1
ATOM 3718 N N . ALA B 1 178 ? 20.951 27.391 13.999 1.00 24.29 178 ALA B N 1
ATOM 3719 C CA . ALA B 1 178 ? 21.256 28.502 14.893 1.00 23.09 178 ALA B CA 1
ATOM 3720 C C . ALA B 1 178 ? 21.205 28.104 16.341 1.00 23.96 178 ALA B C 1
ATOM 3721 O O . ALA B 1 178 ? 21.996 28.607 17.153 1.00 24.62 178 ALA B O 1
ATOM 3723 N N . GLN B 1 179 ? 20.250 27.243 16.707 1.00 24.87 179 GLN B N 1
ATOM 3724 C CA . GLN B 1 179 ? 20.157 26.807 18.106 1.00 24.94 179 GLN B CA 1
ATOM 3725 C C . GLN B 1 179 ? 21.382 25.978 18.459 1.00 24.56 179 GLN B C 1
ATOM 3726 O O . GLN B 1 179 ? 21.955 26.143 19.532 1.00 24.33 179 GLN B O 1
ATOM 3732 N N . SER B 1 180 ? 21.766 25.077 17.550 1.00 24.87 180 SER B N 1
ATOM 3733 C CA . SER B 1 180 ? 22.935 24.202 17.730 1.00 24.72 180 SER B CA 1
ATOM 3734 C C . SER B 1 180 ? 24.202 25.008 17.955 1.00 23.33 180 SER B C 1
ATOM 3735 O O . SER B 1 180 ? 24.965 24.713 18.865 1.00 23.34 180 SER B O 1
ATOM 3738 N N . ALA B 1 181 ? 24.420 26.013 17.103 1.00 22.25 181 ALA B N 1
ATOM 3739 C CA . ALA B 1 181 ? 25.589 26.875 17.197 1.00 21.04 181 ALA B CA 1
ATOM 3740 C C . ALA B 1 181 ? 25.581 27.620 18.513 1.00 20.99 181 ALA B C 1
ATOM 3741 O O . ALA B 1 181 ? 26.591 27.659 19.195 1.00 21.58 181 ALA B O 1
ATOM 3743 N N . LEU B 1 182 ? 24.447 28.220 18.893 1.00 22.27 182 LEU B N 1
ATOM 3744 C CA . LEU B 1 182 ? 24.376 28.952 20.162 1.00 21.97 182 LEU B CA 1
ATOM 3745 C C . LEU B 1 182 ? 24.639 28.002 21.324 1.00 23.15 182 LEU B C 1
ATOM 3746 O O . LEU B 1 182 ? 25.311 28.369 22.268 1.00 23.97 182 LEU B O 1
ATOM 3751 N N . LYS B 1 183 ? 24.133 26.775 21.265 1.00 23.56 183 LYS B N 1
ATOM 3752 C CA . LYS B 1 183 ? 24.397 25.833 22.360 1.00 24.14 183 LYS B CA 1
ATOM 3753 C C . LYS B 1 183 ? 25.881 25.477 22.375 1.00 24.62 183 LYS B C 1
ATOM 3754 O O . LYS B 1 183 ? 26.470 25.387 23.448 1.00 25.71 183 LYS B O 1
ATOM 3756 N N . ALA B 1 184 ? 26.494 25.308 21.205 1.00 23.64 184 ALA B N 1
ATOM 3757 C CA . ALA B 1 184 ? 27.916 24.952 21.148 1.00 23.12 184 ALA B CA 1
ATOM 3758 C C . ALA B 1 184 ? 28.792 26.113 21.649 1.00 23.82 184 ALA B C 1
ATOM 3759 O O . ALA B 1 184 ? 29.897 25.883 22.164 1.00 24.76 184 ALA B O 1
ATOM 3761 N N . GLY B 1 185 ? 28.324 27.356 21.508 1.00 22.37 185 GLY B N 1
ATOM 3762 C CA . GLY B 1 185 ? 29.112 28.438 22.032 1.00 21.15 185 GLY B CA 1
ATOM 3763 C C . GLY B 1 185 ? 29.175 29.705 21.226 1.00 21.48 185 GLY B C 1
ATOM 3764 O O . GLY B 1 185 ? 29.882 30.613 21.623 1.00 22.11 185 GLY B O 1
ATOM 3765 N N . ALA B 1 186 ? 28.496 29.774 20.083 1.00 21.73 186 ALA B N 1
ATOM 3766 C CA . ALA B 1 186 ? 28.478 31.011 19.276 1.00 21.16 186 ALA B CA 1
ATOM 3767 C C . ALA B 1 186 ? 27.881 32.116 20.148 1.00 22.64 186 ALA B C 1
ATOM 3768 O O . ALA B 1 186 ? 26.946 31.877 20.915 1.00 22.99 186 ALA B O 1
ATOM 3770 N N . TRP B 1 187 ? 28.452 33.305 20.093 1.00 23.85 187 TRP B N 1
ATOM 3771 C CA . TRP B 1 187 ? 27.924 34.409 20.877 1.00 25.43 187 TRP B CA 1
ATOM 3772 C C . TRP B 1 187 ? 26.533 34.812 20.325 1.00 26.92 187 TRP B C 1
ATOM 3773 O O . TRP B 1 187 ? 25.572 34.958 21.095 1.00 26.13 187 TRP B O 1
ATOM 3784 N N . GLN B 1 188 ? 26.455 35.029 19.007 1.00 26.43 188 GLN B N 1
ATOM 3785 C CA . GLN B 1 188 ? 25.206 35.360 18.339 1.00 27.65 188 GLN B CA 1
ATOM 3786 C C . GLN B 1 188 ? 25.302 34.687 16.988 1.00 26.52 188 GLN B C 1
ATOM 3787 O O . GLN B 1 188 ? 26.408 34.307 16.599 1.00 26.84 188 GLN B O 1
ATOM 3793 N N . VAL B 1 189 ? 24.166 34.437 16.339 1.00 24.17 189 VAL B N 1
ATOM 3794 C CA . VAL B 1 189 ? 24.126 33.762 15.049 1.00 24.55 189 VAL B CA 1
ATOM 3795 C C . VAL B 1 189 ? 23.243 34.512 14.038 1.00 24.82 189 VAL B C 1
ATOM 3796 O O . VAL B 1 189 ? 22.229 35.104 14.405 1.00 26.12 189 VAL B O 1
ATOM 3800 N N . ILE B 1 190 ? 23.602 34.468 12.765 1.00 23.02 190 ILE B N 1
ATOM 3801 C CA . ILE B 1 190 ? 22.810 35.137 11.746 1.00 22.68 190 ILE B CA 1
ATOM 3802 C C . ILE B 1 190 ? 22.361 34.069 10.748 1.00 23.86 190 ILE B C 1
ATOM 3803 O O . ILE B 1 190 ? 23.142 33.180 10.362 1.00 24.25 190 ILE B O 1
ATOM 3808 N N . ASN B 1 191 ? 21.082 34.059 10.422 1.00 23.08 191 ASN B N 1
ATOM 3809 C CA . ASN B 1 191 ? 20.624 33.118 9.443 1.00 24.90 191 ASN B CA 1
ATOM 3810 C C . ASN B 1 191 ? 20.852 33.819 8.106 1.00 26.50 191 ASN B C 1
ATOM 3811 O O . ASN B 1 191 ? 20.042 34.648 7.682 1.00 27.43 191 ASN B O 1
ATOM 3816 N N . TYR B 1 192 ? 21.929 33.463 7.412 1.00 28.39 192 TYR B N 1
ATOM 3817 C CA . TYR B 1 192 ? 22.224 34.135 6.158 1.00 27.47 192 TYR B CA 1
ATOM 3818 C C . TYR B 1 192 ? 21.368 33.742 4.984 1.00 27.27 192 TYR B C 1
ATOM 3819 O O . TYR B 1 192 ? 21.640 34.172 3.878 1.00 27.47 192 TYR B O 1
ATOM 3828 N N . ARG B 1 193 ? 20.387 32.873 5.194 1.00 29.24 193 ARG B N 1
ATOM 3829 C CA . ARG B 1 193 ? 19.481 32.550 4.101 1.00 32.79 193 ARG B CA 1
ATOM 3830 C C . ARG B 1 193 ? 18.222 33.417 4.235 1.00 34.04 193 ARG B C 1
ATOM 3831 O O . ARG B 1 193 ? 17.577 33.722 3.256 1.00 37.09 193 ARG B O 1
ATOM 3839 N N . GLU B 1 194 ? 17.908 33.866 5.438 1.00 32.52 194 GLU B N 1
ATOM 3840 C CA . GLU B 1 194 ? 16.743 34.692 5.623 1.00 31.55 194 GLU B CA 1
ATOM 3841 C C . GLU B 1 194 ? 17.058 36.153 5.955 1.00 31.73 194 GLU B C 1
ATOM 3842 O O . GLU B 1 194 ? 16.261 37.036 5.638 1.00 32.79 194 GLU B O 1
ATOM 3845 N N . GLU B 1 195 ? 18.208 36.434 6.575 1.00 30.02 195 GLU B N 1
ATOM 3846 C CA . GLU B 1 195 ? 18.529 37.805 6.955 1.00 27.73 195 GLU B CA 1
ATOM 3847 C C . GLU B 1 195 ? 19.556 38.495 6.083 1.00 27.32 195 GLU B C 1
ATOM 3848 O O . GLU B 1 195 ? 20.163 37.873 5.231 1.00 26.50 195 GLU B O 1
ATOM 3854 N N . ASP B 1 196 ? 19.677 39.804 6.252 1.00 27.02 196 ASP B N 1
ATOM 3855 C CA . ASP B 1 196 ? 20.654 40.593 5.517 1.00 28.05 196 ASP B CA 1
ATOM 3856 C C . ASP B 1 196 ? 21.894 40.515 6.392 1.00 27.21 196 ASP B C 1
ATOM 3857 O O . ASP B 1 196 ? 21.982 41.197 7.427 1.00 25.26 196 ASP B O 1
ATOM 3862 N N . LEU B 1 197 ? 22.839 39.686 5.969 1.00 26.47 197 LEU B N 1
ATOM 3863 C CA . LEU B 1 197 ? 24.070 39.468 6.714 1.00 26.90 197 LEU B CA 1
ATOM 3864 C C . LEU B 1 197 ? 24.804 40.750 7.101 1.00 26.00 197 LEU B C 1
ATOM 3865 O O . LEU B 1 197 ? 25.143 40.961 8.285 1.00 25.79 197 LEU B O 1
ATOM 3870 N N . VAL B 1 198 ? 25.029 41.626 6.124 1.00 25.45 198 VAL B N 1
ATOM 3871 C CA . VAL B 1 198 ? 25.774 42.829 6.436 1.00 26.57 198 VAL B CA 1
ATOM 3872 C C . VAL B 1 198 ? 25.098 43.735 7.474 1.00 27.93 198 VAL B C 1
ATOM 3873 O O . VAL B 1 198 ? 25.758 44.194 8.448 1.00 27.67 198 VAL B O 1
ATOM 3877 N N . GLU B 1 199 ? 23.798 43.997 7.282 1.00 27.94 199 GLU B N 1
ATOM 3878 C CA . GLU B 1 199 ? 23.065 44.855 8.211 1.00 28.60 199 GLU B CA 1
ATOM 3879 C C . GLU B 1 199 ? 22.970 44.241 9.583 1.00 26.10 199 GLU B C 1
ATOM 3880 O O . GLU B 1 199 ? 23.095 44.939 10.578 1.00 26.07 199 GLU B O 1
ATOM 3886 N N . ARG B 1 200 ? 22.791 42.924 9.643 1.00 25.67 200 ARG B N 1
ATOM 3887 C CA . ARG B 1 200 ? 22.722 42.227 10.929 1.00 24.94 200 ARG B CA 1
ATOM 3888 C C . ARG B 1 200 ? 24.070 42.294 11.619 1.00 25.04 200 ARG B C 1
ATOM 3889 O O . ARG B 1 200 ? 24.140 42.505 12.841 1.00 25.33 200 ARG B O 1
ATOM 3897 N N . LEU B 1 201 ? 25.147 42.107 10.851 1.00 24.58 201 LEU B N 1
ATOM 3898 C CA . LEU B 1 201 ? 26.490 42.178 11.429 1.00 24.63 201 LEU B CA 1
ATOM 3899 C C . LEU B 1 201 ? 26.757 43.578 12.048 1.00 25.46 201 LEU B C 1
ATOM 3900 O O . LEU B 1 201 ? 27.226 43.711 13.215 1.00 24.93 201 LEU B O 1
ATOM 3905 N N . LYS B 1 202 ? 26.432 44.629 11.304 1.00 26.82 202 LYS B N 1
ATOM 3906 C CA . LYS B 1 202 ? 26.631 45.962 11.838 1.00 29.40 202 LYS B CA 1
ATOM 3907 C C . LYS B 1 202 ? 25.804 46.139 13.108 1.00 30.28 202 LYS B C 1
ATOM 3908 O O . LYS B 1 202 ? 26.288 46.713 14.101 1.00 30.52 202 LYS B O 1
ATOM 3914 N N . GLU B 1 203 ? 24.558 45.659 13.081 1.00 29.94 203 GLU B N 1
ATOM 3915 C CA . GLU B 1 203 ? 23.689 45.743 14.264 1.00 30.55 203 GLU B CA 1
ATOM 3916 C C . GLU B 1 203 ? 24.362 45.092 15.441 1.00 29.14 203 GLU B C 1
ATOM 3917 O O . GLU B 1 203 ? 24.592 45.733 16.468 1.00 29.88 203 GLU B O 1
ATOM 3923 N N . ILE B 1 204 ? 24.710 43.819 15.275 1.00 27.45 204 ILE B N 1
ATOM 3924 C CA . ILE B 1 204 ? 25.323 43.077 16.355 1.00 25.71 204 ILE B CA 1
ATOM 3925 C C . ILE B 1 204 ? 26.562 43.769 16.860 1.00 26.22 204 ILE B C 1
ATOM 3926 O O . ILE B 1 204 ? 26.783 43.824 18.058 1.00 26.28 204 ILE B O 1
ATOM 3931 N N . THR B 1 205 ? 27.353 44.342 15.962 1.00 27.69 205 THR B N 1
ATOM 3932 C CA . THR B 1 205 ? 28.596 44.983 16.402 1.00 29.54 205 THR B CA 1
ATOM 3933 C C . THR B 1 205 ? 28.434 46.471 16.753 1.00 31.78 205 THR B C 1
ATOM 3934 O O . THR B 1 205 ? 29.417 47.164 17.101 1.00 31.97 205 THR B O 1
ATOM 3938 N N . GLY B 1 206 ? 27.196 46.964 16.645 1.00 32.62 206 GLY B N 1
ATOM 3939 C CA . GLY B 1 206 ? 26.948 48.342 16.979 1.00 31.82 206 GLY B CA 1
ATOM 3940 C C . GLY B 1 206 ? 27.704 49.234 16.038 1.00 31.60 206 GLY B C 1
ATOM 3941 O O . GLY B 1 206 ? 28.281 50.220 16.458 1.00 32.96 206 GLY B O 1
ATOM 3942 N N . GLY B 1 207 ? 27.775 48.841 14.778 1.00 30.70 207 GLY B N 1
ATOM 3943 C CA . GLY B 1 207 ? 28.450 49.660 13.795 1.00 29.59 207 GLY B CA 1
ATOM 3944 C C . GLY B 1 207 ? 29.943 49.497 13.659 1.00 29.39 207 GLY B C 1
ATOM 3945 O O . GLY B 1 207 ? 30.480 49.847 12.617 1.00 29.69 207 GLY B O 1
ATOM 3946 N N . LYS B 1 208 ? 30.603 48.921 14.653 1.00 28.95 208 LYS B N 1
ATOM 3947 C CA . LYS B 1 208 ? 32.040 48.720 14.590 1.00 29.05 208 LYS B CA 1
ATOM 3948 C C . LYS B 1 208 ? 32.579 47.718 13.552 1.00 29.18 208 LYS B C 1
ATOM 3949 O O . LYS B 1 208 ? 33.694 47.905 13.038 1.00 30.36 208 LYS B O 1
ATOM 3953 N N . LYS B 1 209 ? 31.802 46.681 13.228 1.00 27.58 209 LYS B N 1
ATOM 3954 C CA . LYS B 1 209 ? 32.204 45.620 12.288 1.00 26.08 209 LYS B CA 1
ATOM 3955 C C . LYS B 1 209 ? 33.306 44.767 12.939 1.00 25.31 209 LYS B C 1
ATOM 3956 O O . LYS B 1 209 ? 33.587 44.902 14.117 1.00 24.94 209 LYS B O 1
ATOM 3962 N N . VAL B 1 210 ? 33.927 43.872 12.189 1.00 25.22 210 VAL B N 1
ATOM 3963 C CA . VAL B 1 210 ? 34.945 43.004 12.797 1.00 25.16 210 VAL B CA 1
ATOM 3964 C C . VAL B 1 210 ? 36.310 43.119 12.121 1.00 25.04 210 VAL B C 1
ATOM 3965 O O . VAL B 1 210 ? 36.412 43.595 10.987 1.00 25.71 210 VAL B O 1
ATOM 3969 N N . ARG B 1 211 ? 37.342 42.645 12.813 1.00 25.18 211 ARG B N 1
ATOM 3970 C CA . ARG B 1 211 ? 38.700 42.700 12.311 1.00 25.25 211 ARG B CA 1
ATOM 3971 C C . ARG B 1 211 ? 39.050 41.467 11.476 1.00 24.44 211 ARG B C 1
ATOM 3972 O O . ARG B 1 211 ? 39.948 41.513 10.629 1.00 22.70 211 ARG B O 1
ATOM 3976 N N . VAL B 1 212 ? 38.327 40.367 11.704 1.00 22.79 212 VAL B N 1
ATOM 3977 C CA . VAL B 1 212 ? 38.554 39.139 10.935 1.00 21.28 212 VAL B CA 1
ATOM 3978 C C . VAL B 1 212 ? 37.253 38.393 10.568 1.00 20.85 212 VAL B C 1
ATOM 3979 O O . VAL B 1 212 ? 36.286 38.370 11.371 1.00 20.58 212 VAL B O 1
ATOM 3983 N N . VAL B 1 213 ? 37.200 37.855 9.344 1.00 18.45 213 VAL B N 1
ATOM 3984 C CA . VAL B 1 213 ? 36.068 37.053 8.900 1.00 16.97 213 VAL B CA 1
ATOM 3985 C C . VAL B 1 213 ? 36.618 35.705 8.434 1.00 17.56 213 VAL B C 1
ATOM 3986 O O . VAL B 1 213 ? 37.515 35.679 7.588 1.00 18.18 213 VAL B O 1
ATOM 3990 N N . TYR B 1 214 ? 36.139 34.590 8.992 1.00 17.44 214 TYR B N 1
ATOM 3991 C CA . TYR B 1 214 ? 36.558 33.244 8.537 1.00 16.08 214 TYR B CA 1
ATOM 3992 C C . TYR B 1 214 ? 35.404 32.755 7.657 1.00 17.91 214 TYR B C 1
ATOM 3993 O O . TYR B 1 214 ? 34.274 32.552 8.151 1.00 18.14 214 TYR B O 1
ATOM 4002 N N . ASP B 1 215 ? 35.681 32.507 6.378 1.00 18.06 215 ASP B N 1
ATOM 4003 C CA . ASP B 1 215 ? 34.643 32.128 5.430 1.00 18.24 215 ASP B CA 1
ATOM 4004 C C . ASP B 1 215 ? 34.957 30.890 4.595 1.00 19.05 215 ASP B C 1
ATOM 4005 O O . ASP B 1 215 ? 35.735 30.970 3.623 1.00 18.27 215 ASP B O 1
ATOM 4010 N N . SER B 1 216 ? 34.241 29.792 4.878 1.00 18.96 216 SER B N 1
ATOM 4011 C CA . SER B 1 216 ? 34.422 28.517 4.154 1.00 18.03 216 SER B CA 1
ATOM 4012 C C . SER B 1 216 ? 33.400 28.352 3.057 1.00 18.86 216 SER B C 1
ATOM 4013 O O . SER B 1 216 ? 33.475 27.410 2.267 1.00 19.62 216 SER B O 1
ATOM 4016 N N . VAL B 1 217 ? 32.443 29.271 2.952 1.00 20.48 217 VAL B N 1
ATOM 4017 C CA . VAL B 1 217 ? 31.441 29.090 1.918 1.00 18.84 217 VAL B CA 1
ATOM 4018 C C . VAL B 1 217 ? 31.837 29.496 0.526 1.00 19.82 217 VAL B C 1
ATOM 4019 O O . VAL B 1 217 ? 31.414 28.850 -0.425 1.00 20.47 217 VAL B O 1
ATOM 4023 N N . GLY B 1 218 ? 32.726 30.484 0.400 1.00 19.69 218 GLY B N 1
ATOM 4024 C CA . GLY B 1 218 ? 33.228 30.867 -0.900 1.00 19.07 218 GLY B CA 1
ATOM 4025 C C . GLY B 1 218 ? 32.396 31.803 -1.754 1.00 20.99 218 GLY B C 1
ATOM 4026 O O . GLY B 1 218 ? 32.096 32.918 -1.361 1.00 20.57 218 GLY B O 1
ATOM 4027 N N . ARG B 1 219 ? 32.082 31.337 -2.955 1.00 23.23 219 ARG B N 1
ATOM 4028 C CA . ARG B 1 219 ? 31.317 32.050 -3.960 1.00 25.88 219 ARG B CA 1
ATOM 4029 C C . ARG B 1 219 ? 30.154 32.882 -3.438 1.00 26.43 219 ARG B C 1
ATOM 4030 O O . ARG B 1 219 ? 30.177 34.112 -3.550 1.00 27.41 219 ARG B O 1
ATOM 4038 N N . ASP B 1 220 ? 29.193 32.252 -2.772 1.00 25.64 220 ASP B N 1
ATOM 4039 C CA . ASP B 1 220 ? 28.002 32.992 -2.338 1.00 26.64 220 ASP B CA 1
ATOM 4040 C C . ASP B 1 220 ? 28.169 34.139 -1.395 1.00 27.76 220 ASP B C 1
ATOM 4041 O O . ASP B 1 220 ? 27.425 35.124 -1.466 1.00 28.88 220 ASP B O 1
ATOM 4046 N N . THR B 1 221 ? 29.183 34.070 -0.554 1.00 25.65 221 THR B N 1
ATOM 4047 C CA . THR B 1 221 ? 29.336 35.088 0.453 1.00 24.63 221 THR B CA 1
ATOM 4048 C C . THR B 1 221 ? 30.496 36.024 0.288 1.00 24.02 221 THR B C 1
ATOM 4049 O O . THR B 1 221 ? 30.717 36.857 1.147 1.00 25.01 221 THR B O 1
ATOM 4053 N N . TRP B 1 222 ? 31.232 35.914 -0.801 1.00 23.58 222 TRP B N 1
ATOM 4054 C CA . TRP B 1 222 ? 32.418 36.749 -0.997 1.00 23.13 222 TRP B CA 1
ATOM 4055 C C . TRP B 1 222 ? 32.238 38.257 -0.736 1.00 23.26 222 TRP B C 1
ATOM 4056 O O . TRP B 1 222 ? 32.859 38.833 0.185 1.00 22.12 222 TRP B O 1
ATOM 4067 N N . GLU B 1 223 ? 31.354 38.894 -1.502 1.00 24.38 223 GLU B N 1
ATOM 4068 C CA . GLU B 1 223 ? 31.155 40.345 -1.369 1.00 25.28 223 GLU B CA 1
ATOM 4069 C C . GLU B 1 223 ? 30.578 40.708 -0.016 1.00 24.84 223 GLU B C 1
ATOM 4070 O O . GLU B 1 223 ? 31.015 41.669 0.622 1.00 26.80 223 GLU B O 1
ATOM 4073 N N . ARG B 1 224 ? 29.651 39.914 0.479 1.00 23.00 224 ARG B N 1
ATOM 4074 C CA . ARG B 1 224 ? 29.105 40.243 1.766 1.00 22.13 224 ARG B CA 1
ATOM 4075 C C . ARG B 1 224 ? 30.141 40.176 2.876 1.00 20.74 224 ARG B C 1
ATOM 4076 O O . ARG B 1 224 ? 30.104 40.998 3.785 1.00 20.29 224 ARG B O 1
ATOM 4084 N N . SER B 1 225 ? 31.041 39.185 2.838 1.00 20.69 225 SER B N 1
ATOM 4085 C CA . SER B 1 225 ? 32.080 39.022 3.880 1.00 20.46 225 SER B CA 1
ATOM 4086 C C . SER B 1 225 ? 33.015 40.244 3.921 1.00 21.02 225 SER B C 1
ATOM 4087 O O . SER B 1 225 ? 33.320 40.763 5.007 1.00 20.44 225 SER B O 1
ATOM 4090 N N . LEU B 1 226 ? 33.405 40.729 2.733 1.00 21.26 226 LEU B N 1
ATOM 4091 C CA . LEU B 1 226 ? 34.282 41.905 2.613 1.00 23.43 226 LEU B CA 1
ATOM 4092 C C . LEU B 1 226 ? 33.625 43.151 3.191 1.00 24.35 226 LEU B C 1
ATOM 4093 O O . LEU B 1 226 ? 34.302 44.016 3.741 1.00 24.11 226 LEU B O 1
ATOM 4098 N N . ASP B 1 227 ? 32.302 43.248 3.031 1.00 24.38 227 ASP B N 1
ATOM 4099 C CA . ASP B 1 227 ? 31.535 44.361 3.565 1.00 23.59 227 ASP B CA 1
ATOM 4100 C C . ASP B 1 227 ? 31.412 44.301 5.045 1.00 23.08 227 ASP B C 1
ATOM 4101 O O . ASP B 1 227 ? 31.003 45.285 5.646 1.00 24.77 227 ASP B O 1
ATOM 4106 N N . CYS B 1 228 ? 31.790 43.183 5.657 1.00 21.19 228 CYS B N 1
ATOM 4107 C CA . CYS B 1 228 ? 31.694 43.089 7.108 1.00 21.60 228 CYS B CA 1
ATOM 4108 C C . CYS B 1 228 ? 32.976 43.435 7.838 1.00 22.37 228 CYS B C 1
ATOM 4109 O O . CYS B 1 228 ? 33.037 43.300 9.089 1.00 21.44 228 CYS B O 1
ATOM 4112 N N . LEU B 1 229 ? 33.988 43.877 7.085 1.00 21.29 229 LEU B N 1
ATOM 4113 C CA . LEU B 1 229 ? 35.290 44.117 7.692 1.00 21.85 229 LEU B CA 1
ATOM 4114 C C . LEU B 1 229 ? 35.695 45.536 7.957 1.00 20.59 229 LEU B C 1
ATOM 4115 O O . LEU B 1 229 ? 35.414 46.430 7.157 1.00 19.35 229 LEU B O 1
ATOM 4120 N N . GLN B 1 230 ? 36.403 45.717 9.062 1.00 19.86 230 GLN B N 1
ATOM 4121 C CA . GLN B 1 230 ? 36.962 47.019 9.392 1.00 21.70 230 GLN B CA 1
ATOM 4122 C C . GLN B 1 230 ? 38.128 47.319 8.402 1.00 22.51 230 GLN B C 1
ATOM 4123 O O . GLN B 1 230 ? 38.606 46.441 7.649 1.00 21.54 230 GLN B O 1
ATOM 4129 N N . ARG B 1 231 ? 38.577 48.563 8.413 1.00 22.91 231 ARG B N 1
ATOM 4130 C CA . ARG B 1 231 ? 39.693 48.988 7.590 1.00 24.12 231 ARG B CA 1
ATOM 4131 C C . ARG B 1 231 ? 40.909 48.116 7.988 1.00 22.75 231 ARG B C 1
ATOM 4132 O O . ARG B 1 231 ? 41.117 47.829 9.163 1.00 20.92 231 ARG B O 1
ATOM 4140 N N . ARG B 1 232 ? 41.620 47.612 6.983 1.00 22.66 232 ARG B N 1
ATOM 4141 C CA . ARG B 1 232 ? 42.786 46.755 7.156 1.00 21.94 232 ARG B CA 1
ATOM 4142 C C . ARG B 1 232 ? 42.483 45.419 7.833 1.00 22.10 232 ARG B C 1
ATOM 4143 O O . ARG B 1 232 ? 43.385 44.774 8.379 1.00 22.06 232 ARG B O 1
ATOM 4151 N N . GLY B 1 233 ? 41.230 44.969 7.782 1.00 20.95 233 GLY B N 1
ATOM 4152 C CA . GLY B 1 233 ? 40.918 43.698 8.407 1.00 19.04 233 GLY B CA 1
ATOM 4153 C C . GLY B 1 233 ? 41.363 42.553 7.502 1.00 18.78 233 GLY B C 1
ATOM 4154 O O . GLY B 1 233 ? 41.807 42.755 6.366 1.00 19.00 233 GLY B O 1
ATOM 4155 N N . LEU B 1 234 ? 41.186 41.338 7.992 1.00 17.68 234 LEU B N 1
ATOM 4156 C CA . LEU B 1 234 ? 41.600 40.144 7.285 1.00 17.77 234 LEU B CA 1
ATOM 4157 C C . LEU B 1 234 ? 40.422 39.249 6.857 1.00 18.33 234 LEU B C 1
ATOM 4158 O O . LEU B 1 234 ? 39.652 38.797 7.681 1.00 18.85 234 LEU B O 1
ATOM 4163 N N . MET B 1 235 ? 40.392 38.887 5.587 1.00 19.50 235 MET B N 1
ATOM 4164 C CA . MET B 1 235 ? 39.395 37.991 5.044 1.00 19.93 235 MET B CA 1
ATOM 4165 C C . MET B 1 235 ? 40.094 36.633 4.884 1.00 20.04 235 MET B C 1
ATOM 4166 O O . MET B 1 235 ? 41.071 36.513 4.135 1.00 20.72 235 MET B O 1
ATOM 4171 N N . VAL B 1 236 ? 39.656 35.633 5.649 1.00 20.19 236 VAL B N 1
ATOM 4172 C CA . VAL B 1 236 ? 40.225 34.281 5.551 1.00 18.27 236 VAL B CA 1
ATOM 4173 C C . VAL B 1 236 ? 39.287 33.366 4.742 1.00 18.91 236 VAL B C 1
ATOM 4174 O O . VAL B 1 236 ? 38.290 32.867 5.260 1.00 18.94 236 VAL B O 1
ATOM 4178 N N . SER B 1 237 ? 39.582 33.188 3.460 1.00 18.33 237 SER B N 1
ATOM 4179 C CA . SER B 1 237 ? 38.779 32.332 2.589 1.00 18.52 237 SER B CA 1
ATOM 4180 C C . SER B 1 237 ? 39.377 30.920 2.686 1.00 19.20 237 SER B C 1
ATOM 4181 O O . SER B 1 237 ? 40.409 30.642 2.059 1.00 19.64 237 SER B O 1
ATOM 4184 N N . PHE B 1 238 ? 38.748 30.035 3.455 1.00 15.38 238 PHE B N 1
ATOM 4185 C CA . PHE B 1 238 ? 39.286 28.731 3.622 1.00 13.93 238 PHE B CA 1
ATOM 4186 C C . PHE B 1 238 ? 38.412 27.576 3.170 1.00 16.88 238 PHE B C 1
ATOM 4187 O O . PHE B 1 238 ? 38.625 26.420 3.604 1.00 18.51 238 PHE B O 1
ATOM 4195 N N . GLY B 1 239 ? 37.439 27.840 2.299 1.00 18.23 239 GLY B N 1
ATOM 4196 C CA . GLY B 1 239 ? 36.596 26.737 1.817 1.00 17.31 239 GLY B CA 1
ATOM 4197 C C . GLY B 1 239 ? 35.903 27.124 0.545 1.00 17.78 239 GLY B C 1
ATOM 4198 O O . GLY B 1 239 ? 35.963 28.294 0.180 1.00 18.70 239 GLY B O 1
ATOM 4199 N N . ASN B 1 240 ? 35.303 26.165 -0.159 1.00 19.00 240 ASN B N 1
ATOM 4200 C CA . ASN B 1 240 ? 34.583 26.461 -1.403 1.00 19.81 240 ASN B CA 1
ATOM 4201 C C . ASN B 1 240 ? 33.225 25.762 -1.342 1.00 20.84 240 ASN B C 1
ATOM 4202 O O . ASN B 1 240 ? 32.795 25.184 -2.361 1.00 22.19 240 ASN B O 1
ATOM 4207 N N . SER B 1 241 ? 32.550 25.774 -0.200 1.00 19.67 241 SER B N 1
ATOM 4208 C CA . SER B 1 241 ? 31.307 25.000 -0.098 1.00 20.61 241 SER B CA 1
ATOM 4209 C C . SER B 1 241 ? 30.274 25.243 -1.208 1.00 20.85 241 SER B C 1
ATOM 4210 O O . SER B 1 241 ? 29.727 24.296 -1.765 1.00 21.75 241 SER B O 1
ATOM 4213 N N . SER B 1 242 ? 30.064 26.499 -1.554 1.00 20.28 242 SER B N 1
ATOM 4214 C CA . SER B 1 242 ? 29.135 26.882 -2.597 1.00 21.23 242 SER B CA 1
ATOM 4215 C C . SER B 1 242 ? 29.883 27.209 -3.882 1.00 21.87 242 SER B C 1
ATOM 4216 O O . SER B 1 242 ? 29.301 27.814 -4.771 1.00 24.00 242 SER B O 1
ATOM 4219 N N . GLY B 1 243 ? 31.166 26.865 -3.966 1.00 21.47 243 GLY B N 1
ATOM 4220 C CA . GLY B 1 243 ? 31.934 27.175 -5.157 1.00 22.21 243 GLY B CA 1
ATOM 4221 C C . GLY B 1 243 ? 33.191 27.979 -4.843 1.00 23.17 243 GLY B C 1
ATOM 4222 O O . GLY B 1 243 ? 33.273 28.689 -3.839 1.00 23.99 243 GLY B O 1
ATOM 4223 N N . ALA B 1 244 ? 34.200 27.873 -5.691 1.00 23.17 244 ALA B N 1
ATOM 4224 C CA . ALA B 1 244 ? 35.429 28.617 -5.462 1.00 23.74 244 ALA B CA 1
ATOM 4225 C C . ALA B 1 244 ? 35.192 30.126 -5.704 1.00 23.93 244 ALA B C 1
ATOM 4226 O O . ALA B 1 244 ? 34.223 30.518 -6.380 1.00 23.61 244 ALA B O 1
ATOM 4228 N N . VAL B 1 245 ? 36.004 30.986 -5.094 1.00 23.66 245 VAL B N 1
ATOM 4229 C CA . VAL B 1 245 ? 35.859 32.396 -5.399 1.00 22.93 245 VAL B CA 1
ATOM 4230 C C . VAL B 1 245 ? 36.851 32.752 -6.519 1.00 23.76 245 VAL B C 1
ATOM 4231 O O . VAL B 1 245 ? 38.072 32.600 -6.393 1.00 25.18 245 VAL B O 1
ATOM 4235 N N . THR B 1 246 ? 36.279 32.985 -7.691 1.00 23.16 246 THR B N 1
ATOM 4236 C CA . THR B 1 246 ? 37.005 33.258 -8.907 1.00 23.09 246 THR B CA 1
ATOM 4237 C C . THR B 1 246 ? 36.681 34.629 -9.502 1.00 22.92 246 THR B C 1
ATOM 4238 O O . THR B 1 246 ? 35.826 35.371 -8.991 1.00 24.26 246 THR B O 1
ATOM 4242 N N . GLY B 1 247 ? 37.441 35.017 -10.512 1.00 21.61 247 GLY B N 1
ATOM 4243 C CA . GLY B 1 247 ? 37.176 36.276 -11.170 1.00 21.54 247 GLY B CA 1
ATOM 4244 C C . GLY B 1 247 ? 37.350 37.509 -10.327 1.00 22.60 247 GLY B C 1
ATOM 4245 O O . GLY B 1 247 ? 36.795 38.537 -10.655 1.00 23.30 247 GLY B O 1
ATOM 4246 N N . VAL B 1 248 ? 38.148 37.459 -9.271 1.00 23.24 248 VAL B N 1
ATOM 4247 C CA . VAL B 1 248 ? 38.342 38.667 -8.472 1.00 24.37 248 VAL B CA 1
ATOM 4248 C C . VAL B 1 248 ? 39.353 39.702 -9.060 1.00 25.27 248 VAL B C 1
ATOM 4249 O O . VAL B 1 248 ? 40.340 39.361 -9.781 1.00 25.53 248 VAL B O 1
ATOM 4253 N N . ASN B 1 249 ? 39.003 40.969 -8.874 1.00 24.72 249 ASN B N 1
ATOM 4254 C CA . ASN B 1 249 ? 39.793 42.102 -9.320 1.00 24.73 249 ASN B CA 1
ATOM 4255 C C . ASN B 1 249 ? 40.373 42.595 -8.008 1.00 23.45 249 ASN B C 1
ATOM 4256 O O . ASN B 1 249 ? 39.621 42.999 -7.128 1.00 22.42 249 ASN B O 1
ATOM 4261 N N . LEU B 1 250 ? 41.701 42.615 -7.872 1.00 22.34 250 LEU B N 1
ATOM 4262 C CA . LEU B 1 250 ? 42.293 43.057 -6.602 1.00 20.35 250 LEU B CA 1
ATOM 4263 C C . LEU B 1 250 ? 41.907 44.427 -6.141 1.00 19.06 250 LEU B C 1
ATOM 4264 O O . LEU B 1 250 ? 42.030 44.687 -4.962 1.00 19.82 250 LEU B O 1
ATOM 4269 N N . GLY B 1 251 ? 41.485 45.315 -7.046 1.00 18.75 251 GLY B N 1
ATOM 4270 C CA . GLY B 1 251 ? 41.047 46.641 -6.623 1.00 18.29 251 GLY B CA 1
ATOM 4271 C C . GLY B 1 251 ? 39.931 46.602 -5.561 1.00 18.89 251 GLY B C 1
ATOM 4272 O O . GLY B 1 251 ? 39.777 47.526 -4.722 1.00 19.62 251 GLY B O 1
ATOM 4273 N N . ILE B 1 252 ? 39.195 45.503 -5.504 1.00 19.01 252 ILE B N 1
ATOM 4274 C CA . ILE B 1 252 ? 38.147 45.410 -4.509 1.00 20.89 252 ILE B CA 1
ATOM 4275 C C . ILE B 1 252 ? 38.676 45.489 -3.080 1.00 20.85 252 ILE B C 1
ATOM 4276 O O . ILE B 1 252 ? 38.029 46.070 -2.218 1.00 21.40 252 ILE B O 1
ATOM 4281 N N . LEU B 1 253 ? 39.875 44.964 -2.829 1.00 21.13 253 LEU B N 1
ATOM 4282 C CA . LEU B 1 253 ? 40.454 44.982 -1.483 1.00 20.23 253 LEU B CA 1
ATOM 4283 C C . LEU B 1 253 ? 40.826 46.402 -1.060 1.00 20.18 253 LEU B C 1
ATOM 4284 O O . LEU B 1 253 ? 40.894 46.723 0.129 1.00 20.92 253 LEU B O 1
ATOM 4289 N N . ASN B 1 254 ? 41.103 47.249 -2.043 1.00 19.55 254 ASN B N 1
ATOM 4290 C CA . ASN B 1 254 ? 41.452 48.650 -1.810 1.00 19.17 254 ASN B CA 1
ATOM 4291 C C . ASN B 1 254 ? 40.153 49.376 -1.472 1.00 19.23 254 ASN B C 1
ATOM 4292 O O . ASN B 1 254 ? 39.999 50.003 -0.421 1.00 17.62 254 ASN B O 1
ATOM 4297 N N . GLN B 1 255 ? 39.249 49.272 -2.426 1.00 20.88 255 GLN B N 1
ATOM 4298 C CA . GLN B 1 255 ? 37.904 49.825 -2.385 1.00 23.88 255 GLN B CA 1
ATOM 4299 C C . GLN B 1 255 ? 37.200 49.509 -1.077 1.00 22.88 255 GLN B C 1
ATOM 4300 O O . GLN B 1 255 ? 36.643 50.393 -0.464 1.00 23.37 255 GLN B O 1
ATOM 4303 N N . LYS B 1 256 ? 37.310 48.281 -0.591 1.00 22.57 256 LYS B N 1
ATOM 4304 C CA . LYS B 1 256 ? 36.661 47.914 0.665 1.00 22.58 256 LYS B CA 1
ATOM 4305 C C . LYS B 1 256 ? 37.452 48.261 1.914 1.00 22.40 256 LYS B C 1
ATOM 4306 O O . LYS B 1 256 ? 37.079 47.846 3.006 1.00 23.25 256 LYS B O 1
ATOM 4312 N N . GLY B 1 257 ? 38.586 48.935 1.800 1.00 20.89 257 GLY B N 1
ATOM 4313 C CA . GLY B 1 257 ? 39.269 49.285 3.034 1.00 18.64 257 GLY B CA 1
ATOM 4314 C C . GLY B 1 257 ? 40.693 48.815 3.253 1.00 18.96 257 GLY B C 1
ATOM 4315 O O . GLY B 1 257 ? 41.113 48.720 4.406 1.00 18.98 257 GLY B O 1
ATOM 4316 N N . SER B 1 258 ? 41.470 48.663 2.177 1.00 17.87 258 SER B N 1
ATOM 4317 C CA . SER B 1 258 ? 42.870 48.188 2.265 1.00 18.23 258 SER B CA 1
ATOM 4318 C C . SER B 1 258 ? 42.912 46.869 3.018 1.00 16.95 258 SER B C 1
ATOM 4319 O O . SER B 1 258 ? 43.703 46.697 3.957 1.00 16.36 258 SER B O 1
ATOM 4322 N N . LEU B 1 259 ? 42.100 45.922 2.561 1.00 16.38 259 LEU B N 1
ATOM 4323 C CA . LEU B 1 259 ? 41.992 44.660 3.256 1.00 15.85 259 LEU B CA 1
ATOM 4324 C C . LEU B 1 259 ? 43.078 43.688 2.892 1.00 15.73 259 LEU B C 1
ATOM 4325 O O . LEU B 1 259 ? 43.743 43.820 1.862 1.00 13.50 259 LEU B O 1
ATOM 4330 N N . TYR B 1 260 ? 43.195 42.674 3.737 1.00 16.91 260 TYR B N 1
ATOM 4331 C CA . TYR B 1 260 ? 44.117 41.559 3.541 1.00 18.70 260 TYR B CA 1
ATOM 4332 C C . TYR B 1 260 ? 43.245 40.341 3.288 1.00 19.03 260 TYR B C 1
ATOM 4333 O O . TYR B 1 260 ? 42.169 40.229 3.867 1.00 20.58 260 TYR B O 1
ATOM 4342 N N . VAL B 1 261 ? 43.700 39.428 2.452 1.00 18.79 261 VAL B N 1
ATOM 4343 C CA . VAL B 1 261 ? 42.977 38.215 2.239 1.00 18.83 261 VAL B CA 1
ATOM 4344 C C . VAL B 1 261 ? 43.993 37.066 2.185 1.00 19.36 261 VAL B C 1
ATOM 4345 O O . VAL B 1 261 ? 45.158 37.257 1.811 1.00 18.81 261 VAL B O 1
ATOM 4349 N N . THR B 1 262 ? 43.596 35.896 2.666 1.00 18.71 262 THR B N 1
ATOM 4350 C CA . THR B 1 262 ? 44.462 34.728 2.577 1.00 18.90 262 THR B CA 1
ATOM 4351 C C . THR B 1 262 ? 43.600 33.518 2.262 1.00 19.46 262 THR B C 1
ATOM 4352 O O . THR B 1 262 ? 42.407 33.497 2.583 1.00 18.73 262 THR B O 1
ATOM 4356 N N . ARG B 1 263 ? 44.182 32.550 1.573 1.00 17.04 263 ARG B N 1
ATOM 4357 C CA . ARG B 1 263 ? 43.461 31.318 1.256 1.00 18.34 263 ARG B CA 1
ATOM 4358 C C . ARG B 1 263 ? 44.360 30.175 1.766 1.00 19.17 263 ARG B C 1
ATOM 4359 O O . ARG B 1 263 ? 45.128 29.583 1.027 1.00 19.38 263 ARG B O 1
ATOM 4367 N N . PRO B 1 264 ? 44.214 29.817 3.032 1.00 20.00 264 PRO B N 1
ATOM 4368 C CA . PRO B 1 264 ? 45.053 28.763 3.580 1.00 20.89 264 PRO B CA 1
ATOM 4369 C C . PRO B 1 264 ? 44.537 27.339 3.433 1.00 22.31 264 PRO B C 1
ATOM 4370 O O . PRO B 1 264 ? 43.360 27.117 3.119 1.00 23.02 264 PRO B O 1
ATOM 4374 N N . SER B 1 265 ? 45.408 26.377 3.729 1.00 20.97 265 SER B N 1
ATOM 4375 C CA . SER B 1 265 ? 45.043 24.972 3.699 1.00 21.02 265 SER B CA 1
ATOM 4376 C C . SER B 1 265 ? 45.829 24.391 4.841 1.00 21.78 265 SER B C 1
ATOM 4377 O O . SER B 1 265 ? 46.809 24.986 5.282 1.00 22.28 265 SER B O 1
ATOM 4380 N N . LEU B 1 266 ? 45.370 23.263 5.364 1.00 22.76 266 LEU B N 1
ATOM 4381 C CA . LEU B 1 266 ? 46.021 22.585 6.480 1.00 25.05 266 LEU B CA 1
ATOM 4382 C C . LEU B 1 266 ? 47.494 22.300 6.156 1.00 24.47 266 LEU B C 1
ATOM 4383 O O . LEU B 1 266 ? 48.363 22.442 7.010 1.00 26.03 266 LEU B O 1
ATOM 4388 N N . GLN B 1 267 ? 47.769 21.911 4.917 1.00 27.99 267 GLN B N 1
ATOM 4389 C CA . GLN B 1 267 ? 49.137 21.583 4.518 1.00 30.03 267 GLN B CA 1
ATOM 4390 C C . GLN B 1 267 ? 50.076 22.784 4.515 1.00 30.46 267 GLN B C 1
ATOM 4391 O O . GLN B 1 267 ? 51.306 22.618 4.488 1.00 32.39 267 GLN B O 1
ATOM 4394 N N . GLY B 1 268 ? 49.501 23.986 4.557 1.00 29.40 268 GLY B N 1
ATOM 4395 C CA . GLY B 1 268 ? 50.304 25.187 4.612 1.00 26.18 268 GLY B CA 1
ATOM 4396 C C . GLY B 1 268 ? 50.681 25.480 6.058 1.00 26.11 268 GLY B C 1
ATOM 4397 O O . GLY B 1 268 ? 51.618 26.247 6.292 1.00 24.72 268 GLY B O 1
ATOM 4398 N N . TYR B 1 269 ? 49.968 24.873 7.022 1.00 25.27 269 TYR B N 1
ATOM 4399 C CA . TYR B 1 269 ? 50.232 25.097 8.457 1.00 25.86 269 TYR B CA 1
ATOM 4400 C C . TYR B 1 269 ? 50.785 23.955 9.290 1.00 27.02 269 TYR B C 1
ATOM 4401 O O . TYR B 1 269 ? 51.494 24.193 10.260 1.00 26.73 269 TYR B O 1
ATOM 4410 N N . ILE B 1 270 ? 50.352 22.734 9.013 1.00 29.15 270 ILE B N 1
ATOM 4411 C CA . ILE B 1 270 ? 50.811 21.581 9.777 1.00 30.97 270 ILE B CA 1
ATOM 4412 C C . ILE B 1 270 ? 51.694 20.867 8.765 1.00 32.50 270 ILE B C 1
ATOM 4413 O O . ILE B 1 270 ? 51.213 20.154 7.890 1.00 32.08 270 ILE B O 1
ATOM 4418 N N . THR B 1 271 ? 52.976 21.219 8.802 1.00 33.92 271 THR B N 1
ATOM 4419 C CA . THR B 1 271 ? 53.968 20.709 7.861 1.00 35.24 271 THR B CA 1
ATOM 4420 C C . THR B 1 271 ? 54.965 19.724 8.415 1.00 35.10 271 THR B C 1
ATOM 4421 O O . THR B 1 271 ? 55.511 18.943 7.661 1.00 36.14 271 THR B O 1
ATOM 4425 N N . THR B 1 272 ? 55.215 19.752 9.711 1.00 35.64 272 THR B N 1
ATOM 4426 C CA . THR B 1 272 ? 56.176 18.828 10.288 1.00 36.60 272 THR B CA 1
ATOM 4427 C C . THR B 1 272 ? 55.590 18.062 11.476 1.00 37.51 272 THR B C 1
ATOM 4428 O O . THR B 1 272 ? 54.593 18.495 12.058 1.00 36.84 272 THR B O 1
ATOM 4432 N N . ARG B 1 273 ? 56.271 16.985 11.884 1.00 38.69 273 ARG B N 1
ATOM 4433 C CA . ARG B 1 273 ? 55.839 16.156 13.008 1.00 39.71 273 ARG B CA 1
ATOM 4434 C C . ARG B 1 273 ? 55.751 17.024 14.247 1.00 39.05 273 ARG B C 1
ATOM 4435 O O . ARG B 1 273 ? 54.828 16.887 15.039 1.00 38.31 273 ARG B O 1
ATOM 4443 N N . GLU B 1 274 ? 56.658 17.977 14.360 1.00 38.36 274 GLU B N 1
ATOM 4444 C CA . GLU B 1 274 ? 56.668 18.876 15.506 1.00 40.04 274 GLU B CA 1
ATOM 4445 C C . GLU B 1 274 ? 55.413 19.797 15.540 1.00 37.76 274 GLU B C 1
ATOM 4446 O O . GLU B 1 274 ? 54.825 20.060 16.597 1.00 36.63 274 GLU B O 1
ATOM 4452 N N . GLU B 1 275 ? 55.018 20.291 14.374 1.00 36.10 275 GLU B N 1
ATOM 4453 C CA . GLU B 1 275 ? 53.846 21.135 14.271 1.00 34.85 275 GLU B CA 1
ATOM 4454 C C . GLU B 1 275 ? 52.602 20.300 14.571 1.00 33.92 275 GLU B C 1
ATOM 4455 O O . GLU B 1 275 ? 51.736 20.734 15.313 1.00 34.49 275 GLU B O 1
ATOM 4461 N N . LEU B 1 276 ? 52.567 19.070 14.056 1.00 32.52 276 LEU B N 1
ATOM 4462 C CA . LEU B 1 276 ? 51.459 18.164 14.279 1.00 30.78 276 LEU B CA 1
ATOM 4463 C C . LEU B 1 276 ? 51.284 17.822 15.761 1.00 30.93 276 LEU B C 1
ATOM 4464 O O . LEU B 1 276 ? 50.148 17.734 16.244 1.00 30.98 276 LEU B O 1
ATOM 4469 N N . THR B 1 277 ? 52.388 17.623 16.475 1.00 29.79 277 THR B N 1
ATOM 4470 C CA . THR B 1 277 ? 52.361 17.271 17.892 1.00 30.15 277 THR B CA 1
ATOM 4471 C C . THR B 1 277 ? 51.900 18.424 18.769 1.00 31.20 277 THR B C 1
ATOM 4472 O O . THR B 1 277 ? 51.222 18.227 19.788 1.00 30.42 277 THR B O 1
ATOM 4476 N N . GLU B 1 278 ? 52.300 19.631 18.371 1.00 32.45 278 GLU B N 1
ATOM 4477 C CA . GLU B 1 278 ? 51.909 20.843 19.081 1.00 33.48 278 GLU B CA 1
ATOM 4478 C C . GLU B 1 278 ? 50.371 20.955 19.014 1.00 31.44 278 GLU B C 1
ATOM 4479 O O . GLU B 1 278 ? 49.702 21.040 20.031 1.00 30.35 278 GLU B O 1
ATOM 4485 N N . ALA B 1 279 ? 49.847 20.957 17.792 1.00 29.74 279 ALA B N 1
ATOM 4486 C CA . ALA B 1 279 ? 48.430 21.090 17.537 1.00 29.07 279 ALA B CA 1
ATOM 4487 C C . ALA B 1 279 ? 47.609 19.977 18.157 1.00 29.65 279 ALA B C 1
ATOM 4488 O O . ALA B 1 279 ? 46.683 20.238 18.957 1.00 29.06 279 ALA B O 1
ATOM 4490 N N . SER B 1 280 ? 47.977 18.738 17.841 1.00 30.10 280 SER B N 1
ATOM 4491 C CA . SER B 1 280 ? 47.258 17.590 18.347 1.00 31.47 280 SER B CA 1
ATOM 4492 C C . SER B 1 280 ? 47.250 17.513 19.873 1.00 31.31 280 SER B C 1
ATOM 4493 O O . SER B 1 280 ? 46.226 17.143 20.449 1.00 31.08 280 SER B O 1
ATOM 4496 N N . ASN B 1 281 ? 48.336 17.902 20.540 1.00 31.87 281 ASN B N 1
ATOM 4497 C CA . ASN B 1 281 ? 48.311 17.889 22.012 1.00 33.38 281 ASN B CA 1
ATOM 4498 C C . ASN B 1 281 ? 47.286 18.896 22.547 1.00 32.09 281 ASN B C 1
ATOM 4499 O O . ASN B 1 281 ? 46.598 18.620 23.540 1.00 30.03 281 ASN B O 1
ATOM 4504 N N . GLU B 1 282 ? 47.193 20.063 21.903 1.00 30.70 282 GLU B N 1
ATOM 4505 C CA . GLU B 1 282 ? 46.231 21.072 22.329 1.00 30.74 282 GLU B CA 1
ATOM 4506 C C . GLU B 1 282 ? 44.793 20.540 22.074 1.00 29.14 282 GLU B C 1
ATOM 4507 O O . GLU B 1 282 ? 43.938 20.639 22.946 1.00 28.45 282 GLU B O 1
ATOM 4513 N N . LEU B 1 283 ? 44.553 19.899 20.931 1.00 26.96 283 LEU B N 1
ATOM 4514 C CA . LEU B 1 283 ? 43.217 19.379 20.636 1.00 25.47 283 LEU B CA 1
ATOM 4515 C C . LEU B 1 283 ? 42.837 18.254 21.587 1.00 25.45 283 LEU B C 1
ATOM 4516 O O . LEU B 1 283 ? 41.759 18.278 22.189 1.00 25.27 283 LEU B O 1
ATOM 4521 N N . PHE B 1 284 ? 43.741 17.291 21.771 1.00 24.09 284 PHE B N 1
ATOM 4522 C CA . PHE B 1 284 ? 43.469 16.154 22.635 1.00 23.28 284 PHE B CA 1
ATOM 4523 C C . PHE B 1 284 ? 43.117 16.583 24.059 1.00 22.96 284 PHE B C 1
ATOM 4524 O O . PHE B 1 284 ? 42.220 15.998 24.682 1.00 23.09 284 PHE B O 1
ATOM 4532 N N . SER B 1 285 ? 43.792 17.591 24.589 1.00 22.50 285 SER B N 1
ATOM 4533 C CA . SER B 1 285 ? 43.468 18.021 25.943 1.00 24.87 285 SER B CA 1
ATOM 4534 C C . SER B 1 285 ? 42.055 18.607 26.038 1.00 25.57 285 SER B C 1
ATOM 4535 O O . SER B 1 285 ? 41.348 18.377 27.038 1.00 26.46 285 SER B O 1
ATOM 4538 N N . LEU B 1 286 ? 41.659 19.375 25.016 1.00 25.05 286 LEU B N 1
ATOM 4539 C CA . LEU B 1 286 ? 40.342 20.017 24.988 1.00 25.60 286 LEU B CA 1
ATOM 4540 C C . LEU B 1 286 ? 39.235 18.969 24.897 1.00 25.85 286 LEU B C 1
ATOM 4541 O O . LEU B 1 286 ? 38.203 19.081 25.569 1.00 26.50 286 LEU B O 1
ATOM 4546 N N . ILE B 1 287 ? 39.457 17.939 24.093 1.00 24.99 287 ILE B N 1
ATOM 4547 C CA . ILE B 1 287 ? 38.475 16.886 23.994 1.00 25.81 287 ILE B CA 1
ATOM 4548 C C . ILE B 1 287 ? 38.438 16.082 25.300 1.00 26.67 287 ILE B C 1
ATOM 4549 O O . ILE B 1 287 ? 37.360 15.836 25.867 1.00 26.53 287 ILE B O 1
ATOM 4554 N N . ALA B 1 288 ? 39.613 15.719 25.814 1.00 26.71 288 ALA B N 1
ATOM 4555 C CA . ALA B 1 288 ? 39.663 14.936 27.049 1.00 26.40 288 ALA B CA 1
ATOM 4556 C C . ALA B 1 288 ? 38.997 15.663 28.201 1.00 25.67 288 ALA B C 1
ATOM 4557 O O . ALA B 1 288 ? 38.310 15.028 28.995 1.00 26.15 288 ALA B O 1
ATOM 4559 N N . SER B 1 289 ? 39.143 16.986 28.271 1.00 25.38 289 SER B N 1
ATOM 4560 C CA . SER B 1 289 ? 38.536 17.730 29.367 1.00 25.74 289 SER B CA 1
ATOM 4561 C C . SER B 1 289 ? 37.062 18.055 29.161 1.00 26.37 289 SER B C 1
ATOM 4562 O O . SER B 1 289 ? 36.442 18.671 30.032 1.00 28.17 289 SER B O 1
ATOM 4565 N N . GLY B 1 290 ? 36.528 17.742 27.983 1.00 25.65 290 GLY B N 1
ATOM 4566 C CA . GLY B 1 290 ? 35.140 18.018 27.710 1.00 24.78 290 GLY B CA 1
ATOM 4567 C C . GLY B 1 290 ? 34.866 19.423 27.250 1.00 25.58 290 GLY B C 1
ATOM 4568 O O . GLY B 1 290 ? 33.718 19.799 27.141 1.00 26.26 290 GLY B O 1
ATOM 4569 N N . VAL B 1 291 ? 35.897 20.211 26.969 1.00 26.21 291 VAL B N 1
ATOM 4570 C CA . VAL B 1 291 ? 35.700 21.601 26.519 1.00 26.07 291 VAL B CA 1
ATOM 4571 C C . VAL B 1 291 ? 35.157 21.596 25.098 1.00 27.09 291 VAL B C 1
ATOM 4572 O O . VAL B 1 291 ? 34.385 22.474 24.700 1.00 27.56 291 VAL B O 1
ATOM 4576 N N . ILE B 1 292 ? 35.582 20.587 24.342 1.00 28.00 292 ILE B N 1
ATOM 4577 C CA . ILE B 1 292 ? 35.158 20.383 22.978 1.00 28.79 292 ILE B CA 1
ATOM 4578 C C . ILE B 1 292 ? 34.512 18.995 22.894 1.00 29.81 292 ILE B C 1
ATOM 4579 O O . ILE B 1 292 ? 35.172 17.961 23.130 1.00 29.48 292 ILE B O 1
ATOM 4584 N N . LYS B 1 293 ? 33.205 18.991 22.650 1.00 29.64 293 LYS B N 1
ATOM 4585 C CA . LYS B 1 293 ? 32.445 17.762 22.524 1.00 29.80 293 LYS B CA 1
ATOM 4586 C C . LYS B 1 293 ? 32.348 17.507 21.041 1.00 30.13 293 LYS B C 1
ATOM 4587 O O . LYS B 1 293 ? 32.091 18.429 20.270 1.00 29.65 293 LYS B O 1
ATOM 4590 N N . VAL B 1 294 ? 32.577 16.258 20.652 1.00 31.92 294 VAL B N 1
ATOM 4591 C CA . VAL B 1 294 ? 32.565 15.853 19.245 1.00 34.58 294 VAL B CA 1
ATOM 4592 C C . VAL B 1 294 ? 31.842 14.521 19.011 1.00 35.19 294 VAL B C 1
ATOM 4593 O O . VAL B 1 294 ? 32.231 13.750 18.134 1.00 36.17 294 VAL B O 1
ATOM 4597 N N . ASP B 1 295 ? 30.821 14.241 19.801 1.00 34.85 295 ASP B N 1
ATOM 4598 C CA . ASP B 1 295 ? 30.053 13.026 19.634 1.00 36.21 295 ASP B CA 1
ATOM 4599 C C . ASP B 1 295 ? 29.132 13.144 18.392 1.00 34.55 295 ASP B C 1
ATOM 4600 O O . ASP B 1 295 ? 28.385 14.106 18.236 1.00 34.61 295 ASP B O 1
ATOM 4605 N N . VAL B 1 296 ? 29.215 12.184 17.484 1.00 32.71 296 VAL B N 1
ATOM 4606 C CA . VAL B 1 296 ? 28.427 12.262 16.264 1.00 31.81 296 VAL B CA 1
ATOM 4607 C C . VAL B 1 296 ? 27.016 11.680 16.364 1.00 31.19 296 VAL B C 1
ATOM 4608 O O . VAL B 1 296 ? 26.805 10.670 17.038 1.00 31.13 296 VAL B O 1
ATOM 4612 N N . ALA B 1 297 ? 26.055 12.376 15.750 1.00 30.28 297 ALA B N 1
ATOM 4613 C CA . ALA B 1 297 ? 24.660 11.947 15.706 1.00 29.41 297 ALA B CA 1
ATOM 4614 C C . ALA B 1 297 ? 24.656 10.578 15.038 1.00 29.66 297 ALA B C 1
ATOM 4615 O O . ALA B 1 297 ? 25.286 10.392 14.006 1.00 28.24 297 ALA B O 1
ATOM 4617 N N . GLU B 1 298 ? 23.890 9.641 15.589 1.00 31.23 298 GLU B N 1
ATOM 4618 C CA . GLU B 1 298 ? 23.809 8.285 15.065 1.00 31.42 298 GLU B CA 1
ATOM 4619 C C . GLU B 1 298 ? 23.380 8.234 13.625 1.00 30.20 298 GLU B C 1
ATOM 4620 O O . GLU B 1 298 ? 23.788 7.335 12.925 1.00 30.13 298 GLU B O 1
ATOM 4626 N N . GLN B 1 299 ? 22.565 9.178 13.157 1.00 28.39 299 GLN B N 1
ATOM 4627 C CA . GLN B 1 299 ? 22.209 9.146 11.744 1.00 27.90 299 GLN B CA 1
ATOM 4628 C C . GLN B 1 299 ? 23.316 9.646 10.853 1.00 26.36 299 GLN B C 1
ATOM 4629 O O . GLN B 1 299 ? 23.176 9.588 9.667 1.00 25.88 299 GLN B O 1
ATOM 4635 N N . GLN B 1 300 ? 24.396 10.178 11.413 1.00 25.37 300 GLN B N 1
ATOM 4636 C CA . GLN B 1 300 ? 25.511 10.649 10.602 1.00 24.91 300 GLN B CA 1
ATOM 4637 C C . GLN B 1 300 ? 26.702 9.654 10.601 1.00 24.77 300 GLN B C 1
ATOM 4638 O O . GLN B 1 300 ? 27.838 10.016 10.294 1.00 22.39 300 GLN B O 1
ATOM 4644 N N . LYS B 1 301 ? 26.427 8.411 10.993 1.00 24.54 301 LYS B N 1
ATOM 4645 C CA . LYS B 1 301 ? 27.415 7.338 11.002 1.00 25.83 301 LYS B CA 1
ATOM 4646 C C . LYS B 1 301 ? 26.914 6.417 9.924 1.00 26.69 301 LYS B C 1
ATOM 4647 O O . LYS B 1 301 ? 25.794 5.943 10.015 1.00 28.30 301 LYS B O 1
ATOM 4653 N N . TYR B 1 302 ? 27.708 6.206 8.884 1.00 26.49 302 TYR B N 1
ATOM 4654 C CA . TYR B 1 302 ? 27.316 5.363 7.781 1.00 27.38 302 TYR B CA 1
ATOM 4655 C C . TYR B 1 302 ? 28.298 4.217 7.610 1.00 28.37 302 TYR B C 1
ATOM 4656 O O . TYR B 1 302 ? 29.452 4.319 8.017 1.00 29.26 302 TYR B O 1
ATOM 4665 N N . PRO B 1 303 ? 27.839 3.091 7.028 1.00 28.82 303 PRO B N 1
ATOM 4666 C CA . PRO B 1 303 ? 28.717 1.939 6.788 1.00 27.95 303 PRO B CA 1
ATOM 4667 C C . PRO B 1 303 ? 29.646 2.428 5.682 1.00 27.48 303 PRO B C 1
ATOM 4668 O O . PRO B 1 303 ? 29.230 3.241 4.845 1.00 26.37 303 PRO B O 1
ATOM 4672 N N . LEU B 1 304 ? 30.865 1.905 5.628 1.00 27.57 304 LEU B N 1
ATOM 4673 C CA . LEU B 1 304 ? 31.805 2.307 4.594 1.00 27.73 304 LEU B CA 1
ATOM 4674 C C . LEU B 1 304 ? 31.205 2.178 3.179 1.00 28.77 304 LEU B C 1
ATOM 4675 O O . LEU B 1 304 ? 31.305 3.087 2.356 1.00 29.03 304 LEU B O 1
ATOM 4680 N N . LYS B 1 305 ? 30.532 1.069 2.899 1.00 30.75 305 LYS B N 1
ATOM 4681 C CA . LYS B 1 305 ? 29.946 0.859 1.568 1.00 32.86 305 LYS B CA 1
ATOM 4682 C C . LYS B 1 305 ? 28.922 1.931 1.182 1.00 31.96 305 LYS B C 1
ATOM 4683 O O . LYS B 1 305 ? 28.656 2.123 0.011 1.00 31.49 305 LYS B O 1
ATOM 4689 N N . ASP B 1 306 ? 28.373 2.630 2.172 1.00 31.41 306 ASP B N 1
ATOM 4690 C CA . ASP B 1 306 ? 27.407 3.697 1.959 1.00 31.97 306 ASP B CA 1
ATOM 4691 C C . ASP B 1 306 ? 28.006 5.094 1.730 1.00 31.68 306 ASP B C 1
ATOM 4692 O O . ASP B 1 306 ? 27.337 6.118 1.989 1.00 31.30 306 ASP B O 1
ATOM 4697 N N . ALA B 1 307 ? 29.250 5.148 1.263 1.00 30.38 307 ALA B N 1
ATOM 4698 C CA . ALA B 1 307 ? 29.912 6.421 1.029 1.00 28.76 307 ALA B CA 1
ATOM 4699 C C . ALA B 1 307 ? 29.050 7.335 0.141 1.00 28.15 307 ALA B C 1
ATOM 4700 O O . ALA B 1 307 ? 29.011 8.566 0.299 1.00 27.39 307 ALA B O 1
ATOM 4702 N N . GLN B 1 308 ? 28.354 6.728 -0.811 1.00 28.32 308 GLN B N 1
ATOM 4703 C CA . GLN B 1 308 ? 27.515 7.493 -1.718 1.00 28.28 308 GLN B CA 1
ATOM 4704 C C . GLN B 1 308 ? 26.447 8.290 -1.000 1.00 27.90 308 GLN B C 1
ATOM 4705 O O . GLN B 1 308 ? 26.292 9.486 -1.258 1.00 28.59 308 GLN B O 1
ATOM 4711 N N . ARG B 1 309 ? 25.750 7.646 -0.066 1.00 26.67 309 ARG B N 1
ATOM 4712 C CA . ARG B 1 309 ? 24.691 8.303 0.668 1.00 27.13 309 ARG B CA 1
ATOM 4713 C C . ARG B 1 309 ? 25.268 9.427 1.511 1.00 27.21 309 ARG B C 1
ATOM 4714 O O . ARG B 1 309 ? 24.701 10.530 1.571 1.00 28.03 309 ARG B O 1
ATOM 4722 N N . ALA B 1 310 ? 26.358 9.121 2.222 1.00 25.98 310 ALA B N 1
ATOM 4723 C CA . ALA B 1 310 ? 27.009 10.108 3.076 1.00 24.61 310 ALA B CA 1
ATOM 4724 C C . ALA B 1 310 ? 27.312 11.396 2.300 1.00 24.39 310 ALA B C 1
ATOM 4725 O O . ALA B 1 310 ? 27.058 12.508 2.793 1.00 23.93 310 ALA B O 1
ATOM 4727 N N . HIS B 1 311 ? 27.846 11.247 1.088 1.00 24.27 311 HIS B N 1
ATOM 4728 C CA . HIS B 1 311 ? 28.152 12.421 0.272 1.00 25.98 311 HIS B CA 1
ATOM 4729 C C . HIS B 1 311 ? 26.895 13.213 -0.144 1.00 26.53 311 HIS B C 1
ATOM 4730 O O . HIS B 1 311 ? 26.915 14.463 -0.130 1.00 26.60 311 HIS B O 1
ATOM 4737 N N . GLU B 1 312 ? 25.840 12.485 -0.547 1.00 26.11 312 GLU B N 1
ATOM 4738 C CA . GLU B 1 312 ? 24.571 13.083 -0.964 1.00 26.63 312 GLU B CA 1
ATOM 4739 C C . GLU B 1 312 ? 24.065 13.944 0.159 1.00 24.78 312 GLU B C 1
ATOM 4740 O O . GLU B 1 312 ? 23.704 15.090 -0.043 1.00 23.90 312 GLU B O 1
ATOM 4746 N N . ILE B 1 313 ? 23.986 13.336 1.337 1.00 23.19 313 ILE B N 1
ATOM 4747 C CA . ILE B 1 313 ? 23.486 14.010 2.513 1.00 22.41 313 ILE B CA 1
ATOM 4748 C C . ILE B 1 313 ? 24.345 15.208 2.903 1.00 22.96 313 ILE B C 1
ATOM 4749 O O . ILE B 1 313 ? 23.816 16.257 3.199 1.00 23.90 313 ILE B O 1
ATOM 4754 N N . LEU B 1 314 ? 25.667 15.086 2.805 1.00 23.88 314 LEU B N 1
ATOM 4755 C CA . LEU B 1 314 ? 26.574 16.177 3.152 1.00 22.52 314 LEU B CA 1
ATOM 4756 C C . LEU B 1 314 ? 26.336 17.360 2.234 1.00 23.44 314 LEU B C 1
ATOM 4757 O O . LEU B 1 314 ? 26.266 18.508 2.681 1.00 23.21 314 LEU B O 1
ATOM 4762 N N . GLU B 1 315 ? 26.195 17.077 0.943 1.00 23.39 315 GLU B N 1
ATOM 4763 C CA . GLU B 1 315 ? 25.991 18.130 -0.043 1.00 24.52 315 GLU B CA 1
ATOM 4764 C C . GLU B 1 315 ? 24.630 18.789 -0.031 1.00 24.03 315 GLU B C 1
ATOM 4765 O O . GLU B 1 315 ? 24.483 19.901 -0.542 1.00 23.21 315 GLU B O 1
ATOM 4771 N N . SER B 1 316 ? 23.652 18.120 0.579 1.00 23.14 316 SER B N 1
ATOM 4772 C CA . SER B 1 316 ? 22.281 18.622 0.660 1.00 22.27 316 SER B CA 1
ATOM 4773 C C . SER B 1 316 ? 22.145 19.653 1.773 1.00 22.48 316 SER B C 1
ATOM 4774 O O . SER B 1 316 ? 21.129 20.290 1.875 1.00 22.95 316 SER B O 1
ATOM 4777 N N . ARG B 1 317 ? 23.185 19.814 2.594 1.00 21.07 317 ARG B N 1
ATOM 4778 C CA . ARG B 1 317 ? 23.209 20.746 3.721 1.00 19.67 317 ARG B CA 1
ATOM 4779 C C . ARG B 1 317 ? 22.374 20.277 4.915 1.00 20.77 317 ARG B C 1
ATOM 4780 O O . ARG B 1 317 ? 22.193 20.994 5.894 1.00 20.42 317 ARG B O 1
ATOM 4788 N N . ALA B 1 318 ? 21.950 19.036 4.895 1.00 23.01 318 ALA B N 1
ATOM 4789 C CA . ALA B 1 318 ? 21.144 18.556 5.991 1.00 25.30 318 ALA B CA 1
ATOM 4790 C C . ALA B 1 318 ? 21.930 18.046 7.193 1.00 26.66 318 ALA B C 1
ATOM 4791 O O . ALA B 1 318 ? 21.353 17.382 8.058 1.00 29.86 318 ALA B O 1
ATOM 4793 N N . THR B 1 319 ? 23.218 18.336 7.317 1.00 23.37 319 THR B N 1
ATOM 4794 C CA . THR B 1 319 ? 23.926 17.787 8.485 1.00 21.18 319 THR B CA 1
ATOM 4795 C C . THR B 1 319 ? 24.329 18.877 9.430 1.00 20.16 319 THR B C 1
ATOM 4796 O O . THR B 1 319 ? 24.361 20.035 9.058 1.00 19.64 319 THR B O 1
ATOM 4800 N N . GLN B 1 320 ? 24.649 18.482 10.651 1.00 21.10 320 GLN B N 1
ATOM 4801 C CA . GLN B 1 320 ? 25.172 19.378 11.674 1.00 21.25 320 GLN B CA 1
ATOM 4802 C C . GLN B 1 320 ? 26.339 18.606 12.313 1.00 20.28 320 GLN B C 1
ATOM 4803 O O . GLN B 1 320 ? 26.226 17.399 12.528 1.00 19.94 320 GLN B O 1
ATOM 4809 N N . GLY B 1 321 ? 27.455 19.282 12.587 1.00 19.15 321 GLY B N 1
ATOM 4810 C CA . GLY B 1 321 ? 28.577 18.595 13.198 1.00 17.91 321 GLY B CA 1
ATOM 4811 C C . GLY B 1 321 ? 29.190 17.642 12.207 1.00 17.67 321 GLY B C 1
ATOM 4812 O O . GLY B 1 321 ? 28.941 17.736 10.982 1.00 17.78 321 GLY B O 1
ATOM 4813 N N . SER B 1 322 ? 29.904 16.657 12.725 1.00 18.14 322 SER B N 1
ATOM 4814 C CA . SER B 1 322 ? 30.606 15.691 11.867 1.00 19.45 322 SER B CA 1
ATOM 4815 C C . SER B 1 322 ? 29.853 14.411 11.484 1.00 20.04 322 SER B C 1
ATOM 4816 O O . SER B 1 322 ? 28.917 14.004 12.166 1.00 19.92 322 SER B O 1
ATOM 4819 N N . SER B 1 323 ? 30.334 13.760 10.420 1.00 20.75 323 SER B N 1
ATOM 4820 C CA . SER B 1 323 ? 29.802 12.502 9.936 1.00 20.66 323 SER B CA 1
ATOM 4821 C C . SER B 1 323 ? 30.966 11.510 9.959 1.00 21.65 323 SER B C 1
ATOM 4822 O O . SER B 1 323 ? 32.135 11.921 9.947 1.00 21.53 323 SER B O 1
ATOM 4825 N N . LEU B 1 324 ? 30.653 10.219 10.055 1.00 21.20 324 LEU B N 1
ATOM 4826 C CA . LEU B 1 324 ? 31.667 9.185 10.058 1.00 22.44 324 LEU B CA 1
ATOM 4827 C C . LEU B 1 324 ? 31.322 8.043 9.140 1.00 23.40 324 LEU B C 1
ATOM 4828 O O . LEU B 1 324 ? 30.136 7.799 8.882 1.00 24.79 324 LEU B O 1
ATOM 4833 N N . LEU B 1 325 ? 32.338 7.403 8.577 1.00 23.46 325 LEU B N 1
ATOM 4834 C CA . LEU B 1 325 ? 32.121 6.179 7.793 1.00 25.24 325 LEU B CA 1
ATOM 4835 C C . LEU B 1 325 ? 32.707 5.079 8.702 1.00 26.65 325 LEU B C 1
ATOM 4836 O O . LEU B 1 325 ? 33.772 5.270 9.294 1.00 25.83 325 LEU B O 1
ATOM 4841 N N . ILE B 1 326 ? 31.958 4.003 8.936 1.00 28.73 326 ILE B N 1
ATOM 4842 C CA . ILE B 1 326 ? 32.453 2.900 9.755 1.00 29.46 326 ILE B CA 1
ATOM 4843 C C . ILE B 1 326 ? 32.689 1.685 8.877 1.00 31.01 326 ILE B C 1
ATOM 4844 O O . ILE B 1 326 ? 31.800 1.256 8.135 1.00 30.52 326 ILE B O 1
ATOM 4849 N N . PRO B 1 327 ? 33.933 1.180 8.868 1.00 32.81 327 PRO B N 1
ATOM 4850 C CA . PRO B 1 327 ? 34.284 0.010 8.059 1.00 34.51 327 PRO B CA 1
ATOM 4851 C C . PRO B 1 327 ? 33.847 -1.282 8.750 1.00 36.00 327 PRO B C 1
ATOM 4852 O O . PRO B 1 327 ? 33.844 -1.309 10.013 1.00 36.27 327 PRO B O 1
#

GO terms:
  GO:0005515 protein binding (F, IPI)
  GO:0005829 cytosol (C, IDA)
  GO:0042803 protein homodimerization activity (F, IDA)